Protein AF-R6D663-F1 (afdb_monomer_lite)

Sequence (592 aa):
MKFEALKRSIKLNENDACTIYLALCLMDSLYLDIKKESGKNLENNELGNAAKLPIMLARQCRLIRKIYANNIEAMYNYKDSIEKQMNEMADIEKELLQLSDSLEGFDLDKKTLAELNEELAEAQKQKQKHSEIVEQISDAKARLSGFETLDIATEKAELADLEKKCTEFETAYGDVLKQKSKLQNSLDELSEKKSGLENDILDSKCEISDTENAISALEEEMRRLNVSKEEFHSNYAELKEVLPELSKEVELLRPKAEQLVSEKQRLESEKNELKRQRDESFEKSAEIKIEIEDLTSRNEKYKIKIAELAKQRDELETVKNASQRECEQLNSTISSSSEQVRKLKEEIIPKQNTLIEQYKATLLTLNDKMNEQKNRIGAMEGHIAEKQKAIDESAEKISGYNETIGSLTKTLEANSTEISELQTTLSELENRSDLEQVEKRKEQLAAAISKLEEAQRLSNDMETQISEKQDMLSAAQKKYEEMLQTKRALENQMNSIKEILREIEYVDKDDYR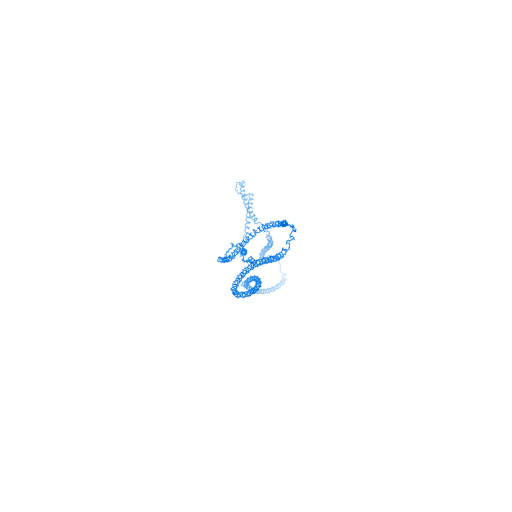FKLKRSGERLGSLIKAANDLKSSLAAMHKVVFGGDFDESCSMAANLEQVLLGIDDKIDDIQKNLYQCGKLCSEKFVLED

Foldseek 3Di:
DPLVQLVVLCVVCVPPDPDPVSVVSSVVSSQVVVCVVVVDGPVPDDDPPPVVVVVVVVVVVVVVVVVVVVVVVVVVVVVVVVVVVVVVVVVVVVVVVVVVVVVVVVVVVVVVVVVVVVVVVVVVVVVVVVVVVVVVVVVVVPPDDDDDYDDDDDDDDDPPPCVVPVVVVCVVVVVVVVVVVVVVVVVVVVVVVVVVVVVVVVVVVVVVVVVVVVVVVVVVVVVVVVVVVVVVVVVVVVCVVCVVVVVVVVVVVVVVVVVVVVVVVVVVVVVVVVVVVVVVVVVVVVVVVVVVVVVVVVVVVVVVVVVVVVVVVVVVVVVVVVVVVVVVVVVVVVVVVVVVVVCCVPPVVVVVVVVVVVVVVVVVVVVVVVVVVVVVVVVVVVVVVVVVVVVVVVVVVVVVVVVVVVVVVVVVVVVVVVVVVVVVVVPDDDDDDDDDDDDPPPPPPPVVPVVVVVVVVVVVVVVVVVVVVVVVVVVVVVVVVVVVVVVVVVVVVVVVVVVVVVVVVDDDPVVVVVVVVVVVVVLVVLVVVLVVVVVVVVVVCCVPPVDDDDPDDVVVVVVVVVSVVSVVVSVVVVVVVVVVVVVVVVPPDDDD

pLDDT: mean 72.62, std 18.83, range [29.62, 98.19]

Secondary structure (DSSP, 8-state):
---TTHHHHHHHTTTS---HHHHHHHHHHHHHHHHHHHSS-GGGS--S-TTTHHHHHHHHHHHHHHHHHHHHHHHHHHHHHHHHHHHHHHHHHHHHHHHHHHHHHHHHHHHHHHHHHHHHHHHHHHHHHHHHHHHHHHHGGGS--------------S-TTTHHHHHHHHHHHHHHHHHHHHHHHHHHHHHHHHHHHHHHHHHHHHHHHHHHHHHHHHHHHHHHHHHHHHHHHHHHHHHHHHHHHHHHHHHHHHHHHHHHHHHHHHHHHHHHHHHHHHHHHHHHHHHHHHHHHHHHHHHHHHHHHHHHHHHHHHHHHHHHHHHHHHHHHHHHHHHHHHHHHHHIIIIIHHHHHHHHHHHHHHHHHHHHHHHHHHHHHHHHHHHHHHHHHHHHHHHHHHHHHHHHHHHHHHHHHHHHHHHHHHHHTTSSS-------SSGGGSSSSSTTTTTHHHHHHHHHHHHHHHHHHHHHHHHHHHHHHHHHHHHHHHHHHHHHHHHHTTS-SS--HHHHHHHHHHHHHHHHHHHHHHHHHHHHHHHHHHHH--S---TT-HHHHHHHHHHHHHHHHHHHHHHHHHHHHHHHHTTS----

Structure (mmCIF, N/CA/C/O backbone):
data_AF-R6D663-F1
#
_entry.id   AF-R6D663-F1
#
loop_
_atom_site.group_PDB
_atom_site.id
_atom_site.type_symbol
_atom_site.label_atom_id
_atom_site.label_alt_id
_atom_site.label_comp_id
_atom_site.label_asym_id
_atom_site.label_entity_id
_atom_site.label_seq_id
_atom_site.pdbx_PDB_ins_code
_atom_site.Cartn_x
_atom_site.Cartn_y
_atom_site.Cartn_z
_atom_site.occupancy
_atom_site.B_iso_or_equiv
_atom_site.auth_seq_id
_atom_site.auth_comp_id
_atom_site.auth_asym_id
_atom_site.auth_atom_id
_atom_site.pdbx_PDB_model_num
ATOM 1 N N . MET A 1 1 ? -10.236 6.814 -2.255 1.00 64.88 1 MET A N 1
ATOM 2 C CA . MET A 1 1 ? -10.454 7.390 -0.913 1.00 64.88 1 MET A CA 1
ATOM 3 C C . MET A 1 1 ? -9.623 6.618 0.081 1.00 64.88 1 MET A C 1
ATOM 5 O O . MET A 1 1 ? -9.774 5.402 0.146 1.00 64.88 1 MET A O 1
ATOM 9 N N . LYS A 1 2 ? -8.741 7.293 0.825 1.00 72.38 2 LYS A N 1
ATOM 10 C CA . LYS A 1 2 ? -7.907 6.643 1.857 1.00 72.38 2 LYS A CA 1
ATOM 11 C C . LYS A 1 2 ? -8.551 6.599 3.253 1.00 72.38 2 LYS A C 1
ATOM 13 O O . LYS A 1 2 ? -8.142 5.778 4.070 1.00 72.38 2 LYS A O 1
ATOM 18 N N . PHE A 1 3 ? -9.591 7.405 3.493 1.00 79.94 3 PHE A N 1
ATOM 19 C CA . PHE A 1 3 ? -10.374 7.455 4.741 1.00 79.94 3 PHE A CA 1
ATOM 20 C C . PHE A 1 3 ? -9.541 7.768 6.003 1.00 79.94 3 PHE A C 1
ATOM 22 O O . PHE A 1 3 ? -9.697 7.141 7.049 1.00 79.94 3 PHE A O 1
ATOM 29 N N . GLU A 1 4 ? -8.611 8.721 5.895 1.00 81.94 4 GLU A N 1
ATOM 30 C CA . GLU A 1 4 ? -7.609 9.015 6.929 1.00 81.94 4 GLU A CA 1
ATOM 31 C C . GLU A 1 4 ? -8.098 9.948 8.048 1.00 81.94 4 GLU A C 1
ATOM 33 O O . GLU A 1 4 ? -7.422 10.060 9.072 1.00 81.94 4 GLU A O 1
ATOM 38 N N . ALA A 1 5 ? -9.226 10.640 7.890 1.00 76.25 5 ALA A N 1
ATOM 39 C CA . ALA A 1 5 ? -9.928 11.306 8.986 1.00 76.25 5 ALA A CA 1
ATOM 40 C C . ALA A 1 5 ? -10.850 10.311 9.708 1.00 76.25 5 ALA A C 1
ATOM 42 O O . ALA A 1 5 ? -10.770 10.200 10.930 1.00 76.25 5 ALA A O 1
ATOM 43 N N . LEU A 1 6 ? -11.630 9.514 8.967 1.00 81.06 6 LEU A N 1
ATOM 44 C CA . LEU A 1 6 ? -12.492 8.471 9.530 1.00 81.06 6 LEU A CA 1
ATOM 45 C C . LEU A 1 6 ? -11.696 7.453 10.360 1.00 81.06 6 LEU A C 1
ATOM 47 O O . LEU A 1 6 ? -12.057 7.214 11.506 1.00 81.06 6 LEU A O 1
ATOM 51 N N . LYS A 1 7 ? -10.584 6.906 9.844 1.00 81.25 7 LYS A N 1
ATOM 52 C CA . LYS A 1 7 ? -9.712 5.979 10.599 1.00 81.25 7 LYS A CA 1
ATOM 53 C C . LYS A 1 7 ? -9.236 6.561 11.932 1.00 81.25 7 LYS A C 1
ATOM 55 O O . LYS A 1 7 ? -9.220 5.856 12.935 1.00 81.25 7 LYS A O 1
ATOM 60 N N . ARG A 1 8 ? -8.850 7.844 11.950 1.00 81.31 8 ARG A N 1
ATOM 61 C CA . ARG A 1 8 ? -8.431 8.538 13.179 1.00 81.31 8 ARG A CA 1
ATOM 62 C C . ARG A 1 8 ? -9.596 8.733 14.142 1.00 81.31 8 ARG A C 1
ATOM 64 O O . ARG A 1 8 ? -9.413 8.529 15.332 1.00 81.31 8 ARG A O 1
ATOM 71 N N . SER A 1 9 ? -10.773 9.078 13.629 1.00 76.81 9 SER A N 1
ATOM 72 C CA . SER A 1 9 ? -11.984 9.272 14.429 1.00 76.81 9 SER A CA 1
ATOM 73 C C . SER A 1 9 ? -12.508 7.958 15.024 1.00 76.81 9 SER A C 1
ATOM 75 O O . SER A 1 9 ? -12.864 7.928 16.194 1.00 76.81 9 SER A O 1
ATOM 77 N N . ILE A 1 10 ? -12.451 6.841 14.289 1.00 79.31 10 ILE A N 1
ATOM 78 C CA . ILE A 1 10 ? -12.718 5.502 14.847 1.00 79.31 10 ILE A CA 1
ATOM 79 C C . ILE A 1 10 ? -11.732 5.213 15.984 1.00 79.31 10 ILE A C 1
ATOM 81 O O . ILE A 1 10 ? -12.154 4.941 17.102 1.00 79.31 10 ILE A O 1
ATOM 85 N N . LYS A 1 11 ? -10.427 5.353 15.723 1.00 80.94 11 LYS A N 1
ATOM 86 C CA . LYS A 1 11 ? -9.379 4.996 16.686 1.00 80.94 11 LYS A CA 1
ATOM 87 C C . LYS A 1 11 ? -9.328 5.880 17.938 1.00 80.94 11 LYS A C 1
ATOM 89 O O . LYS A 1 11 ? -8.892 5.426 18.990 1.00 80.94 11 LYS A O 1
ATOM 94 N N . LEU A 1 12 ? -9.758 7.137 17.842 1.00 78.25 12 LEU A N 1
ATOM 95 C CA . LEU A 1 12 ? -9.858 8.039 18.995 1.00 78.25 12 LEU A CA 1
ATOM 96 C C . LEU A 1 12 ? -10.985 7.647 19.956 1.00 78.25 12 LEU A C 1
ATOM 98 O O . LEU A 1 12 ? -10.830 7.849 21.153 1.00 78.25 12 LEU A O 1
ATOM 102 N N . ASN A 1 13 ? -12.070 7.067 19.436 1.00 74.12 13 ASN A N 1
ATOM 103 C CA . ASN A 1 13 ? -13.275 6.727 20.195 1.00 74.12 13 ASN A CA 1
ATOM 104 C C . ASN A 1 13 ? -13.470 5.195 20.312 1.00 74.12 13 ASN A C 1
ATOM 106 O O . ASN A 1 13 ? -14.586 4.711 20.486 1.00 74.12 13 ASN A O 1
ATOM 110 N N . GLU A 1 14 ? -12.391 4.408 20.180 1.00 74.38 14 GLU A N 1
ATOM 111 C CA . GLU A 1 14 ? -12.414 2.929 20.142 1.00 74.38 14 GLU A CA 1
ATOM 112 C C . GLU A 1 14 ? -12.945 2.288 21.443 1.00 74.38 14 GLU A C 1
ATOM 114 O O . GLU A 1 14 ? -13.375 1.136 21.425 1.00 74.38 14 GLU A O 1
ATOM 119 N N . ASN A 1 15 ? -12.938 3.034 22.556 1.00 72.56 15 ASN A N 1
ATOM 120 C CA . ASN A 1 15 ? -13.409 2.592 23.875 1.00 72.56 15 ASN A CA 1
ATOM 121 C C . ASN A 1 15 ? -14.758 3.212 24.294 1.00 72.56 15 ASN A C 1
ATOM 123 O O . ASN A 1 15 ? -15.269 2.874 25.362 1.00 72.56 15 ASN A O 1
ATOM 127 N N . ASP A 1 16 ? -15.326 4.123 23.498 1.00 66.62 16 ASP A N 1
ATOM 128 C CA . ASP A 1 16 ? -16.536 4.857 23.872 1.00 66.62 16 ASP A CA 1
ATOM 129 C C . ASP A 1 16 ? -17.815 4.080 23.541 1.00 66.62 16 ASP A C 1
ATOM 131 O O . ASP A 1 16 ? -17.913 3.353 22.548 1.00 66.62 16 ASP A O 1
ATOM 135 N N . ALA A 1 17 ? -18.849 4.268 24.366 1.00 64.06 17 ALA A N 1
ATOM 136 C CA . ALA A 1 17 ? -20.161 3.687 24.109 1.00 64.06 17 ALA A CA 1
ATOM 137 C C . ALA A 1 17 ? -20.729 4.192 22.767 1.00 64.06 17 ALA A C 1
ATOM 139 O O . ALA A 1 17 ? -20.639 5.378 22.439 1.00 64.06 17 ALA A O 1
ATOM 140 N N . CYS A 1 18 ? -21.354 3.296 21.994 1.00 64.62 18 CYS A N 1
ATOM 141 C CA . CYS A 1 18 ? -21.835 3.592 20.641 1.00 64.62 18 CYS A CA 1
ATOM 142 C C . CYS A 1 18 ? -23.084 4.498 20.653 1.00 64.62 18 CYS A C 1
ATOM 144 O O . CYS A 1 18 ? -24.224 4.050 20.518 1.00 64.62 18 CYS A O 1
ATOM 146 N N . THR A 1 19 ? -22.857 5.794 20.855 1.00 73.56 19 THR A N 1
ATOM 147 C CA . THR A 1 19 ? -23.884 6.837 20.926 1.00 73.56 19 THR A CA 1
ATOM 148 C C . THR A 1 19 ? -24.225 7.413 19.549 1.00 73.56 19 THR A C 1
ATOM 150 O O . THR A 1 19 ? -23.446 7.340 18.597 1.00 73.56 19 THR A O 1
ATOM 153 N N . ILE A 1 20 ? -25.389 8.067 19.455 1.00 65.50 20 ILE A N 1
ATOM 154 C CA . ILE A 1 20 ? -25.794 8.827 18.259 1.00 65.50 20 ILE A CA 1
ATOM 155 C C . ILE A 1 20 ? -24.788 9.955 17.964 1.00 65.50 20 ILE A C 1
ATOM 157 O O . ILE A 1 20 ? -24.478 10.206 16.803 1.00 65.50 20 ILE A O 1
ATOM 161 N N . TYR A 1 21 ? -24.227 10.584 19.004 1.00 65.75 21 TYR A N 1
ATOM 162 C CA . TYR A 1 21 ? -23.180 11.600 18.871 1.00 65.75 21 TYR A CA 1
ATOM 163 C C . TYR A 1 21 ? -21.921 11.038 18.195 1.00 65.75 21 TYR A C 1
ATOM 165 O O . TYR A 1 21 ? -21.480 11.577 17.182 1.00 65.75 21 TYR A O 1
ATOM 173 N N . LEU A 1 22 ? -21.406 9.897 18.671 1.00 74.38 22 LEU A N 1
ATOM 174 C CA . LEU A 1 22 ? -20.262 9.226 18.047 1.00 74.38 22 LEU A CA 1
ATOM 175 C C . LEU A 1 22 ? -20.547 8.862 16.579 1.00 74.38 22 LEU A C 1
ATOM 177 O O . LEU A 1 22 ? -19.717 9.113 15.706 1.00 74.38 22 LEU A O 1
ATOM 181 N N . ALA A 1 23 ? -21.740 8.342 16.275 1.00 72.50 23 ALA A N 1
ATOM 182 C CA . ALA A 1 23 ? -22.131 8.036 14.899 1.00 72.50 23 ALA A CA 1
ATOM 183 C C . ALA A 1 23 ? -22.101 9.276 13.977 1.00 72.50 23 ALA A C 1
ATOM 185 O O . ALA A 1 23 ? -21.667 9.167 12.830 1.00 72.50 23 ALA A O 1
ATOM 186 N N . LEU A 1 24 ? -22.496 10.456 14.473 1.00 71.31 24 LEU A N 1
ATOM 187 C CA . LEU A 1 24 ? -22.406 11.719 13.731 1.00 71.31 24 LEU A CA 1
ATOM 188 C C . LEU A 1 24 ? -20.947 12.159 13.525 1.00 71.31 24 LEU A C 1
ATOM 190 O O . LEU A 1 24 ? -20.553 12.427 12.391 1.00 71.31 24 LEU A O 1
ATOM 194 N N . CYS A 1 25 ? -20.110 12.133 14.569 1.00 73.25 25 CYS A N 1
ATOM 195 C CA . CYS A 1 25 ? -18.687 12.485 14.461 1.00 73.25 25 CYS A CA 1
ATOM 196 C C . CYS A 1 25 ? -17.925 11.594 13.460 1.00 73.25 25 CYS A C 1
ATOM 198 O O . CYS A 1 25 ? -17.035 12.067 12.743 1.00 73.25 25 CYS A O 1
ATOM 200 N N . LEU A 1 26 ? -18.284 10.309 13.369 1.00 80.56 26 LEU A N 1
ATOM 201 C CA . LEU A 1 26 ? -17.745 9.389 12.364 1.00 80.56 26 LEU A CA 1
ATOM 202 C C . LEU A 1 26 ? -18.234 9.733 10.946 1.00 80.56 26 LEU A C 1
ATOM 204 O O . LEU A 1 26 ? -17.431 9.725 10.011 1.00 80.56 26 LEU A O 1
ATOM 208 N N . MET A 1 27 ? -19.509 10.095 10.774 1.00 77.38 27 MET A N 1
ATOM 209 C CA . MET A 1 27 ? -20.056 10.527 9.480 1.00 77.38 27 MET A CA 1
ATOM 210 C C . MET A 1 27 ? -19.408 11.827 8.977 1.00 77.38 27 MET A C 1
ATOM 212 O O . MET A 1 27 ? -18.998 11.879 7.818 1.00 77.38 27 MET A O 1
ATOM 216 N N . ASP A 1 28 ? -19.203 12.828 9.835 1.00 75.25 28 ASP A N 1
ATOM 217 C CA . ASP A 1 28 ? -18.493 14.061 9.460 1.00 75.25 28 ASP A CA 1
ATOM 218 C C . ASP A 1 28 ? -17.026 13.797 9.094 1.00 75.25 28 ASP A C 1
ATOM 220 O O . ASP A 1 28 ? -16.494 14.369 8.138 1.00 75.25 28 ASP A O 1
ATOM 224 N N . SER A 1 29 ? -16.374 12.867 9.798 1.00 80.69 29 SER A N 1
ATOM 225 C CA . SER A 1 29 ? -15.004 12.438 9.486 1.00 80.69 29 SER A CA 1
ATOM 226 C C . SER A 1 29 ? -14.919 11.761 8.110 1.00 80.69 29 SER A C 1
ATOM 228 O O . SER A 1 29 ? -14.011 12.050 7.329 1.00 80.69 29 SER A O 1
ATOM 230 N N . LEU A 1 30 ? -15.902 10.917 7.776 1.00 79.19 30 LEU A N 1
ATOM 231 C CA . LEU A 1 30 ? -16.068 10.310 6.452 1.00 79.19 30 LEU A CA 1
ATOM 232 C C . LEU A 1 30 ? -16.329 11.369 5.365 1.00 79.19 30 LEU A C 1
ATOM 234 O O . LEU A 1 30 ? -15.715 11.319 4.297 1.00 79.19 30 LEU A O 1
ATOM 238 N N . TYR A 1 31 ? -17.191 12.353 5.630 1.00 76.44 31 TYR A N 1
ATOM 239 C CA . TYR A 1 31 ? -17.466 13.454 4.704 1.00 76.44 31 TYR A CA 1
ATOM 240 C C . TYR A 1 31 ? -16.228 14.329 4.455 1.00 76.44 31 TYR A C 1
ATOM 242 O O . TYR A 1 31 ? -15.994 14.743 3.316 1.00 76.44 31 TYR A O 1
ATOM 250 N N . LEU A 1 32 ? -15.383 14.543 5.471 1.00 78.31 32 LEU A N 1
ATOM 251 C CA . LEU A 1 32 ? -14.094 15.224 5.324 1.00 78.31 32 LEU A CA 1
ATOM 252 C C . LEU A 1 32 ? -13.154 14.492 4.355 1.00 78.31 32 LEU A C 1
ATOM 254 O O . LEU A 1 32 ? -12.511 15.137 3.526 1.00 78.31 32 LEU A O 1
ATOM 258 N N . ASP A 1 33 ? -13.068 13.162 4.441 1.00 77.94 33 ASP A N 1
ATOM 259 C CA . ASP A 1 33 ? -12.241 12.353 3.537 1.00 77.94 33 ASP A CA 1
ATOM 260 C C . ASP A 1 33 ? -12.794 12.325 2.106 1.00 77.94 33 ASP A C 1
ATOM 262 O O . ASP A 1 33 ? -12.029 12.461 1.149 1.00 77.94 33 ASP A O 1
ATOM 266 N N . ILE A 1 34 ? -14.117 12.213 1.942 1.00 73.56 34 ILE A N 1
ATOM 267 C CA . ILE A 1 34 ? -14.769 12.284 0.625 1.00 73.56 34 ILE A CA 1
ATOM 268 C C . ILE A 1 34 ? -14.497 13.646 -0.028 1.00 73.56 34 ILE A C 1
ATOM 270 O O . ILE A 1 34 ? -14.114 13.703 -1.199 1.00 73.56 34 ILE A O 1
ATOM 274 N N . LYS A 1 35 ? -14.625 14.744 0.727 1.00 74.06 35 LYS A N 1
ATOM 275 C CA . LYS A 1 35 ? -14.355 16.106 0.243 1.00 74.06 35 LYS A CA 1
ATOM 276 C C . LYS A 1 35 ? -12.885 16.317 -0.127 1.00 74.06 35 LYS A C 1
ATOM 278 O O . LYS A 1 35 ? -12.603 16.917 -1.161 1.00 74.06 35 LYS A O 1
ATOM 283 N N . LYS A 1 36 ? -11.949 15.792 0.674 1.00 75.44 36 LYS A N 1
ATOM 284 C CA . LYS A 1 36 ? -10.504 15.862 0.392 1.00 75.44 36 LYS A CA 1
ATOM 285 C C . LYS A 1 36 ? -10.107 15.115 -0.878 1.00 75.44 36 LYS A C 1
ATOM 287 O O . LYS A 1 36 ? -9.248 15.605 -1.600 1.00 75.44 36 LYS A O 1
ATOM 292 N N . GLU A 1 37 ? -10.707 13.957 -1.153 1.00 71.62 37 GLU A N 1
ATOM 293 C CA . GLU A 1 37 ? -10.309 13.145 -2.311 1.00 71.62 37 GLU A CA 1
ATOM 294 C C . GLU A 1 37 ? -11.073 13.480 -3.603 1.00 71.62 37 GLU A C 1
ATOM 296 O O . GLU A 1 37 ? -10.570 13.203 -4.687 1.00 71.62 37 GLU A O 1
ATOM 301 N N . SER A 1 38 ? -12.257 14.098 -3.510 1.00 68.88 38 SER A N 1
ATOM 302 C CA . SER A 1 38 ? -13.054 14.517 -4.681 1.00 68.88 38 SER A CA 1
ATOM 303 C C . SER A 1 38 ? -12.916 15.993 -5.068 1.00 68.88 38 SER A C 1
ATOM 305 O O . SER A 1 38 ? -13.332 16.378 -6.159 1.00 68.88 38 SER A O 1
ATOM 307 N N . GLY A 1 39 ? -12.406 16.845 -4.172 1.00 69.00 39 GLY A N 1
ATOM 308 C CA . GLY A 1 39 ? -12.358 18.299 -4.370 1.00 69.00 39 GLY A CA 1
ATOM 309 C C . GLY A 1 39 ? -13.726 19.000 -4.342 1.00 69.00 39 GLY A C 1
ATOM 310 O O . GLY A 1 39 ? -13.793 20.211 -4.543 1.00 69.00 39 GLY A O 1
ATOM 311 N N . LYS A 1 40 ? -14.821 18.271 -4.082 1.00 67.38 40 LYS A N 1
ATOM 312 C CA . LYS A 1 40 ? -16.203 18.778 -4.064 1.00 67.38 40 LYS A CA 1
ATOM 313 C C . LYS A 1 40 ? -16.893 18.434 -2.736 1.00 67.38 40 LYS A C 1
ATOM 315 O O . LYS A 1 40 ? -16.518 17.481 -2.058 1.00 67.38 40 LYS A O 1
ATOM 320 N N . ASN A 1 41 ? -17.934 19.184 -2.364 1.00 63.25 41 ASN A N 1
ATOM 321 C CA . ASN A 1 41 ? -18.857 18.747 -1.305 1.00 63.25 41 ASN A CA 1
ATOM 322 C C . ASN A 1 41 ? -19.569 17.443 -1.725 1.00 63.25 41 ASN A C 1
ATOM 324 O O . ASN A 1 41 ? -19.684 17.154 -2.918 1.00 63.25 41 ASN A O 1
ATOM 328 N N . LEU A 1 42 ? -20.067 16.675 -0.751 1.00 59.69 42 LEU A N 1
ATOM 329 C CA . LEU A 1 42 ? -20.719 15.378 -0.980 1.00 59.69 42 LEU A CA 1
ATOM 330 C C . LEU A 1 42 ? -21.872 15.466 -1.996 1.00 59.69 42 LEU A C 1
ATOM 332 O O . LEU A 1 42 ? -21.939 14.653 -2.911 1.00 59.69 42 LEU A O 1
ATOM 336 N N . GLU A 1 43 ? -22.713 16.495 -1.871 1.00 57.97 43 GLU A N 1
ATOM 337 C CA . GLU A 1 43 ? -23.855 16.795 -2.753 1.00 57.97 43 GLU A CA 1
ATOM 338 C C . GLU A 1 43 ? -23.479 16.949 -4.237 1.00 57.97 43 GLU A C 1
ATOM 340 O O . GLU A 1 43 ? -24.293 16.679 -5.113 1.00 57.97 43 GLU A O 1
ATOM 345 N N . ASN A 1 44 ? -22.238 17.361 -4.523 1.00 57.28 44 ASN A N 1
ATOM 346 C CA . ASN A 1 44 ? -21.762 17.710 -5.864 1.00 57.28 44 ASN A CA 1
ATOM 347 C C . ASN A 1 44 ? -20.888 16.608 -6.499 1.00 57.28 44 ASN A C 1
ATOM 349 O O . ASN A 1 44 ? -20.199 16.853 -7.494 1.00 57.28 44 ASN A O 1
ATOM 353 N N . ASN A 1 45 ? -20.875 15.406 -5.915 1.00 58.44 45 ASN A N 1
ATOM 354 C CA . ASN A 1 45 ? -20.173 14.242 -6.453 1.00 58.44 45 ASN A CA 1
ATOM 355 C C . ASN A 1 45 ? -21.082 13.403 -7.361 1.00 58.44 45 ASN A C 1
ATOM 357 O O . ASN A 1 45 ? -22.206 13.063 -6.998 1.00 58.44 45 ASN A O 1
ATOM 361 N N . GLU A 1 46 ? -20.570 13.013 -8.529 1.00 54.22 46 GLU A N 1
ATOM 362 C CA . GLU A 1 46 ? -21.294 12.141 -9.455 1.00 54.22 46 GLU A CA 1
ATOM 363 C C . GLU A 1 46 ? -21.409 10.722 -8.879 1.00 54.22 46 GLU A C 1
ATOM 365 O O . GLU A 1 46 ? -20.424 10.084 -8.498 1.00 54.22 46 GLU A O 1
ATOM 370 N N . LEU A 1 47 ? -22.646 10.232 -8.781 1.00 52.91 47 LEU A N 1
ATOM 371 C CA . LEU A 1 47 ? -22.977 9.025 -8.030 1.00 52.91 47 LEU A CA 1
ATOM 372 C C . LEU A 1 47 ? -22.646 7.756 -8.827 1.00 52.91 47 LEU A C 1
ATOM 374 O O . LEU A 1 47 ? -23.476 7.205 -9.553 1.00 52.91 47 LEU A O 1
ATOM 378 N N . GLY A 1 48 ? -21.410 7.281 -8.656 1.00 50.69 48 GLY A N 1
ATOM 379 C CA . GLY A 1 48 ? -20.891 6.066 -9.281 1.00 50.69 48 GLY A CA 1
ATOM 380 C C . GLY A 1 48 ? -21.811 4.850 -9.101 1.00 50.69 48 GLY A C 1
ATOM 381 O O . GLY A 1 48 ? -22.008 4.355 -7.994 1.00 50.69 48 GLY A O 1
ATOM 382 N N . ASN A 1 49 ? -22.330 4.345 -10.225 1.00 50.94 49 ASN A N 1
ATOM 383 C CA . ASN A 1 49 ? -23.276 3.229 -10.321 1.00 50.94 49 ASN A CA 1
ATOM 384 C C . ASN A 1 49 ? -24.568 3.425 -9.493 1.00 50.94 49 ASN A C 1
ATOM 386 O O . ASN A 1 49 ? -24.780 2.819 -8.435 1.00 50.94 49 ASN A O 1
ATOM 390 N N . ALA A 1 50 ? -25.480 4.219 -10.062 1.00 50.75 50 ALA A N 1
ATOM 391 C CA . ALA A 1 50 ? -26.801 4.544 -9.523 1.00 50.75 50 ALA A CA 1
ATOM 392 C C . ALA A 1 50 ? -27.706 3.337 -9.183 1.00 50.75 50 ALA A C 1
ATOM 394 O O . ALA A 1 50 ? -28.695 3.518 -8.482 1.00 50.75 50 ALA A O 1
ATOM 395 N N . ALA A 1 51 ? -27.387 2.108 -9.613 1.00 52.97 51 ALA A N 1
ATOM 396 C CA . ALA A 1 51 ? -28.124 0.909 -9.199 1.00 52.97 51 ALA A CA 1
ATOM 397 C C . ALA A 1 51 ? -27.684 0.376 -7.819 1.00 52.97 51 ALA A C 1
ATOM 399 O O . ALA A 1 51 ? -28.496 -0.191 -7.088 1.00 52.97 51 ALA A O 1
ATOM 400 N N . LYS A 1 52 ? -26.412 0.560 -7.427 1.00 53.59 52 LYS A N 1
ATOM 401 C CA . LYS A 1 52 ? -25.895 0.086 -6.126 1.00 53.59 52 LYS A CA 1
ATOM 402 C C . LYS A 1 52 ? -26.091 1.089 -4.995 1.00 53.59 52 LYS A C 1
ATOM 404 O O . LYS A 1 52 ? -26.360 0.662 -3.871 1.00 53.59 52 LYS A O 1
ATOM 409 N N . LEU A 1 53 ? -25.995 2.394 -5.264 1.00 55.28 53 LEU A N 1
ATOM 410 C CA . LEU A 1 53 ? -26.123 3.413 -4.217 1.00 55.28 53 LEU A CA 1
ATOM 411 C C . LEU A 1 53 ? -27.472 3.346 -3.467 1.00 55.28 53 LEU A C 1
ATOM 413 O O . LEU A 1 53 ? -27.425 3.306 -2.238 1.00 55.28 53 LEU A O 1
ATOM 417 N N . PRO A 1 54 ? -28.655 3.235 -4.112 1.00 54.00 54 PRO A N 1
ATOM 418 C CA . PRO A 1 54 ? -29.929 3.132 -3.397 1.00 54.00 54 PRO A CA 1
ATOM 419 C C . PRO A 1 54 ? -30.017 1.879 -2.523 1.00 54.00 54 PRO A C 1
ATOM 421 O O . PRO A 1 54 ? -30.634 1.913 -1.465 1.00 54.00 54 PRO A O 1
ATOM 424 N N . ILE A 1 55 ? -29.361 0.781 -2.915 1.00 55.09 55 ILE A N 1
ATOM 425 C CA . ILE A 1 55 ? -29.311 -0.466 -2.136 1.00 55.09 55 ILE A CA 1
ATOM 426 C C . ILE A 1 55 ? -28.386 -0.310 -0.919 1.00 55.09 55 ILE A C 1
ATOM 428 O O . ILE A 1 55 ? -28.712 -0.788 0.170 1.00 55.09 55 ILE A O 1
ATOM 432 N N . MET A 1 56 ? -27.252 0.381 -1.071 1.00 55.44 56 MET A N 1
ATOM 433 C CA . MET A 1 56 ? -26.337 0.681 0.036 1.00 55.44 56 MET A CA 1
ATOM 434 C C . MET A 1 56 ? -26.932 1.705 1.009 1.00 55.44 56 MET A C 1
ATOM 436 O O . MET A 1 56 ? -26.878 1.476 2.215 1.00 55.44 56 MET A O 1
ATOM 440 N N . LEU A 1 57 ? -27.579 2.761 0.508 1.00 59.66 57 LEU A N 1
ATOM 441 C CA . LEU A 1 57 ? -28.347 3.707 1.317 1.00 59.66 57 LEU A CA 1
ATOM 442 C C . LEU A 1 57 ? -29.522 3.009 2.007 1.00 59.66 57 LEU A C 1
ATOM 444 O O . LEU A 1 57 ? -29.672 3.151 3.211 1.00 59.66 57 LEU A O 1
ATOM 448 N N . ALA A 1 58 ? -30.294 2.161 1.321 1.00 56.19 58 ALA A N 1
ATOM 449 C CA . ALA A 1 58 ? -31.361 1.389 1.959 1.00 56.19 58 ALA A CA 1
ATOM 450 C C . ALA A 1 58 ? -30.835 0.417 3.030 1.00 56.19 58 ALA A C 1
ATOM 452 O O . ALA A 1 58 ? -31.512 0.209 4.036 1.00 56.19 58 ALA A O 1
ATOM 453 N N . ARG A 1 59 ? -29.634 -0.161 2.867 1.00 60.59 59 ARG A N 1
ATOM 454 C CA . ARG A 1 59 ? -28.968 -0.932 3.932 1.00 60.59 59 ARG A CA 1
ATOM 455 C C . ARG A 1 59 ? -28.560 -0.039 5.105 1.00 60.59 59 ARG A C 1
ATOM 457 O O . ARG A 1 59 ? -28.893 -0.393 6.231 1.00 60.59 59 ARG A O 1
ATOM 464 N N . GLN A 1 60 ? -27.928 1.109 4.857 1.00 62.75 60 GLN A N 1
ATOM 465 C CA . GLN A 1 60 ? -27.574 2.076 5.903 1.00 62.75 60 GLN A CA 1
ATOM 466 C C . GLN A 1 60 ? -28.818 2.572 6.651 1.00 62.75 60 GLN A C 1
ATOM 468 O O . GLN A 1 60 ? -28.889 2.439 7.864 1.00 62.75 60 GLN A O 1
ATOM 473 N N . CYS A 1 61 ? -29.860 3.023 5.953 1.00 54.75 61 CYS A N 1
ATOM 474 C CA . CYS A 1 61 ? -31.119 3.455 6.557 1.00 54.75 61 CYS A CA 1
ATOM 475 C C . CYS A 1 61 ? -31.822 2.336 7.342 1.00 54.75 61 CYS A C 1
ATOM 477 O O . CYS A 1 61 ? -32.417 2.625 8.374 1.00 54.75 61 CYS A O 1
ATOM 479 N N . ARG A 1 62 ? -31.749 1.063 6.915 1.00 65.94 62 ARG A N 1
ATOM 480 C CA . ARG A 1 62 ? -32.247 -0.075 7.718 1.00 65.94 62 ARG A CA 1
ATOM 481 C C . ARG A 1 62 ? -31.403 -0.314 8.968 1.00 65.94 62 ARG A C 1
ATOM 483 O O . ARG A 1 62 ? -31.965 -0.635 10.006 1.00 65.94 62 ARG A O 1
ATOM 490 N N . LEU A 1 63 ? -30.083 -0.170 8.874 1.00 66.38 63 LEU A N 1
ATOM 491 C CA . LEU A 1 63 ? -29.154 -0.405 9.980 1.00 66.38 63 LEU A CA 1
ATOM 492 C C . LEU A 1 63 ? -29.246 0.724 11.020 1.00 66.38 63 LEU A C 1
ATOM 494 O O . LEU A 1 63 ? -29.421 0.440 12.199 1.00 66.38 63 LEU A O 1
ATOM 498 N N . ILE A 1 64 ? -29.296 1.981 10.571 1.00 63.88 64 ILE A N 1
ATOM 499 C CA . ILE A 1 64 ? -29.622 3.166 11.378 1.00 63.88 64 ILE A CA 1
ATOM 500 C C . ILE A 1 64 ? -31.014 3.022 12.000 1.00 63.88 64 ILE A C 1
ATOM 502 O O . ILE A 1 64 ? -31.143 3.180 13.206 1.00 63.88 64 ILE A O 1
ATOM 506 N N . ARG A 1 65 ? -32.055 2.655 11.233 1.00 64.69 65 ARG A N 1
ATOM 507 C CA . ARG A 1 65 ? -33.409 2.442 11.780 1.00 64.69 65 ARG A CA 1
ATOM 508 C C . ARG A 1 65 ? -33.454 1.290 12.790 1.00 64.69 65 ARG A C 1
ATOM 510 O O . ARG A 1 65 ? -34.231 1.377 13.729 1.00 64.69 65 ARG A O 1
ATOM 517 N N . LYS A 1 66 ? -32.623 0.249 12.644 1.00 67.56 66 LYS A N 1
ATOM 518 C CA . LYS A 1 66 ? -32.498 -0.829 13.637 1.00 67.56 66 LYS A CA 1
ATOM 519 C C . LYS A 1 66 ? -31.793 -0.349 14.908 1.00 67.56 66 LYS A C 1
ATOM 521 O O . LYS A 1 66 ? -32.312 -0.591 15.985 1.00 67.56 66 LYS A O 1
ATOM 526 N N . ILE A 1 67 ? -30.672 0.369 14.798 1.00 68.62 67 ILE A N 1
ATOM 527 C CA . ILE A 1 67 ? -30.004 0.991 15.957 1.00 68.62 67 ILE A CA 1
ATOM 528 C C . ILE A 1 67 ? -30.971 1.944 16.670 1.00 68.62 67 ILE A C 1
ATOM 530 O O . ILE A 1 67 ? -31.107 1.884 17.884 1.00 68.62 67 ILE A O 1
ATOM 534 N N . TYR A 1 68 ? -31.694 2.773 15.918 1.00 63.12 68 TYR A N 1
ATOM 535 C CA . TYR A 1 68 ? -32.656 3.726 16.464 1.00 63.12 68 TYR A CA 1
ATOM 536 C C . TYR A 1 68 ? -33.863 3.034 17.112 1.00 63.12 68 TYR A C 1
ATOM 538 O O . TYR A 1 68 ? -34.300 3.491 18.154 1.00 63.12 68 TYR A O 1
ATOM 546 N N . ALA A 1 69 ? -34.361 1.917 16.565 1.00 66.44 69 ALA A N 1
ATOM 547 C CA . ALA A 1 69 ? -35.428 1.119 17.179 1.00 66.44 69 ALA A CA 1
ATOM 548 C C . ALA A 1 69 ? -34.968 0.414 18.469 1.00 66.44 69 ALA A C 1
ATOM 550 O O . ALA A 1 69 ? -35.614 0.551 19.502 1.00 66.44 69 ALA A O 1
ATOM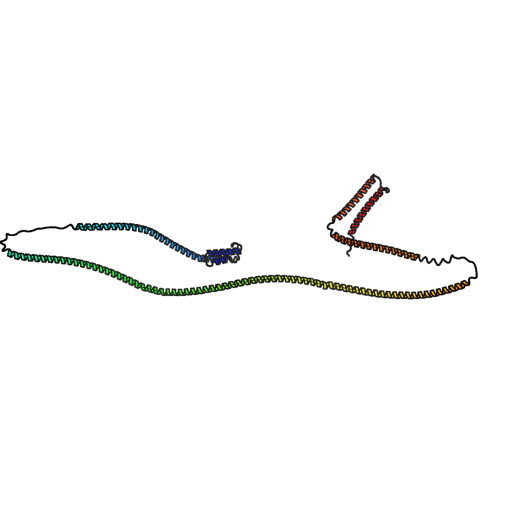 551 N N . ASN A 1 70 ? -33.816 -0.266 18.436 1.00 66.94 70 ASN A N 1
ATOM 552 C CA . ASN A 1 70 ? -33.213 -0.897 19.613 1.00 66.94 70 ASN A CA 1
ATOM 553 C C . ASN A 1 70 ? -32.932 0.131 20.729 1.00 66.94 70 ASN A C 1
ATOM 555 O O . ASN A 1 70 ? -33.182 -0.131 21.903 1.00 66.94 70 ASN A O 1
ATOM 559 N N . ASN A 1 71 ? -32.439 1.317 20.363 1.00 65.31 71 ASN A N 1
ATOM 560 C CA . ASN A 1 71 ? -32.186 2.396 21.314 1.00 65.31 71 ASN A CA 1
ATOM 561 C C . ASN A 1 71 ? -33.470 3.143 21.714 1.00 65.31 71 ASN A C 1
ATOM 563 O O . ASN A 1 71 ? -33.461 3.801 22.745 1.00 65.31 71 ASN A O 1
ATOM 567 N N . ILE A 1 72 ? -34.566 3.043 20.952 1.00 71.94 72 ILE A N 1
ATOM 568 C CA . ILE A 1 72 ? -35.879 3.598 21.315 1.00 71.94 72 ILE A CA 1
ATOM 569 C C . ILE A 1 72 ? -36.441 2.868 22.534 1.00 71.94 72 ILE A C 1
ATOM 571 O O . ILE A 1 72 ? -36.854 3.529 23.478 1.00 71.94 72 ILE A O 1
ATOM 575 N N . GLU A 1 73 ? -36.389 1.534 22.564 1.00 68.31 73 GLU A N 1
ATOM 576 C CA . GLU A 1 73 ? -36.840 0.756 23.728 1.00 68.31 73 GLU A CA 1
ATOM 577 C C . GLU A 1 73 ? -35.976 1.065 24.958 1.00 68.31 73 GLU A C 1
ATOM 579 O O . GLU A 1 73 ? -36.506 1.306 26.039 1.00 68.31 73 GLU A O 1
ATOM 584 N N . ALA A 1 74 ? -34.653 1.174 24.788 1.00 66.62 74 ALA A N 1
ATOM 585 C CA . ALA A 1 74 ? -33.762 1.618 25.859 1.00 66.62 74 ALA A CA 1
ATOM 586 C C . ALA A 1 74 ? -34.084 3.049 26.338 1.00 66.62 74 ALA A C 1
ATOM 588 O O . ALA A 1 74 ? -34.142 3.284 27.540 1.00 66.62 74 ALA A O 1
ATOM 589 N N . MET A 1 75 ? -34.337 3.995 25.427 1.00 68.19 75 MET A N 1
ATOM 590 C CA . MET A 1 75 ? -34.690 5.381 25.763 1.00 68.19 75 MET A CA 1
ATOM 591 C C . MET A 1 75 ? -36.050 5.496 26.459 1.00 68.19 75 MET A C 1
ATOM 593 O O . MET A 1 75 ? -36.164 6.295 27.383 1.00 68.19 75 MET A O 1
ATOM 597 N N . TYR A 1 76 ? -37.056 4.702 26.075 1.00 74.88 76 TYR A N 1
ATOM 598 C CA . TYR A 1 76 ? -38.322 4.633 26.812 1.00 74.88 76 TYR A CA 1
ATOM 599 C C . TYR A 1 76 ? -38.119 4.016 28.199 1.00 74.88 76 TYR A C 1
ATOM 601 O O . TYR A 1 76 ? -38.522 4.626 29.179 1.00 74.88 76 TYR A O 1
ATOM 609 N N . ASN A 1 77 ? -37.381 2.909 28.323 1.00 74.94 77 ASN A N 1
ATOM 610 C CA . ASN A 1 77 ? -37.064 2.323 29.632 1.00 74.94 77 ASN A CA 1
ATOM 611 C C . ASN A 1 77 ? -36.285 3.296 30.544 1.00 74.94 77 ASN A C 1
ATOM 613 O O . ASN A 1 77 ? -36.552 3.360 31.743 1.00 74.94 77 ASN A O 1
ATOM 617 N N . TYR A 1 78 ? -35.350 4.085 29.999 1.00 74.31 78 TYR A N 1
ATOM 618 C CA . TYR A 1 78 ? -34.661 5.136 30.756 1.00 74.31 78 TYR A CA 1
ATOM 619 C C . TYR A 1 78 ? -35.588 6.301 31.110 1.00 74.31 78 TYR A C 1
ATOM 621 O O . TYR A 1 78 ? -35.545 6.765 32.245 1.00 74.31 78 TYR A O 1
ATOM 629 N N . LYS A 1 79 ? -36.445 6.753 30.187 1.00 73.38 79 LYS A N 1
ATOM 630 C CA . LYS A 1 79 ? -37.455 7.786 30.453 1.00 73.38 79 LYS A CA 1
ATOM 631 C C . LYS A 1 79 ? -38.391 7.350 31.579 1.00 73.38 79 LYS A C 1
ATOM 633 O O . LYS A 1 79 ? -38.572 8.101 32.525 1.00 73.38 79 LYS A O 1
ATOM 638 N N . ASP A 1 80 ? -38.934 6.143 31.505 1.00 76.12 80 ASP A N 1
ATOM 639 C CA . ASP A 1 80 ? -39.902 5.627 32.470 1.00 76.12 80 ASP A CA 1
ATOM 640 C C . ASP A 1 80 ? -39.229 5.356 33.832 1.00 76.12 80 ASP A C 1
ATOM 642 O O . ASP A 1 80 ? -39.824 5.594 34.882 1.00 76.12 80 ASP A O 1
ATOM 646 N N . SER A 1 81 ? -37.946 4.963 33.839 1.00 73.44 81 SER A N 1
ATOM 647 C CA . SER A 1 81 ? -37.129 4.900 35.060 1.00 73.44 81 SER A CA 1
ATOM 648 C C . SER A 1 81 ? -36.861 6.282 35.667 1.00 73.44 81 SER A C 1
ATOM 650 O O . SER A 1 81 ? -36.848 6.401 36.890 1.00 73.44 81 SER A O 1
ATOM 652 N N . ILE A 1 82 ? -36.649 7.316 34.847 1.00 73.38 82 ILE A N 1
ATOM 653 C CA . ILE A 1 82 ? -36.454 8.699 35.308 1.00 73.38 82 ILE A CA 1
ATOM 654 C C . ILE A 1 82 ? -37.776 9.284 35.811 1.00 73.38 82 ILE A C 1
ATOM 656 O O . ILE A 1 82 ? -37.790 9.884 36.876 1.00 73.38 82 ILE A O 1
ATOM 660 N N . GLU A 1 83 ? -38.898 9.064 35.124 1.00 77.69 83 GLU A N 1
ATOM 661 C CA . GLU A 1 83 ? -40.226 9.488 35.590 1.00 77.69 83 GLU A CA 1
ATOM 662 C C . GLU A 1 83 ? -40.608 8.783 36.900 1.00 77.69 83 GLU A C 1
ATOM 664 O O . GLU A 1 83 ? -41.133 9.426 37.808 1.00 77.69 83 GLU A O 1
ATOM 669 N N . LYS A 1 84 ? -40.259 7.499 37.064 1.00 79.75 84 LYS A N 1
ATOM 670 C CA . LYS A 1 84 ? -40.392 6.796 38.348 1.00 79.75 84 LYS A CA 1
ATOM 671 C C . LYS A 1 84 ? -39.537 7.440 39.445 1.00 79.75 84 LYS A C 1
ATOM 673 O O . LYS A 1 84 ? -40.069 7.727 40.511 1.00 79.75 84 LYS A O 1
ATOM 678 N N . GLN A 1 85 ? -38.262 7.727 39.176 1.00 73.88 85 GLN A N 1
ATOM 679 C CA . GLN A 1 85 ? -37.377 8.404 40.135 1.00 73.88 85 GLN A CA 1
ATOM 680 C C . GLN A 1 85 ? -37.812 9.845 40.444 1.00 73.88 85 GLN A C 1
ATOM 682 O O . GLN A 1 85 ? -37.637 10.299 41.567 1.00 73.88 85 GLN A O 1
ATOM 687 N N . MET A 1 86 ? -38.406 10.565 39.488 1.00 72.94 86 MET A N 1
ATOM 688 C CA . MET A 1 86 ? -38.964 11.903 39.710 1.00 72.94 86 MET A CA 1
ATOM 689 C C . MET A 1 86 ? -40.222 11.862 40.582 1.00 72.94 86 MET A C 1
ATOM 691 O O . MET A 1 86 ? -40.388 12.736 41.425 1.00 72.94 86 MET A O 1
ATOM 695 N N . ASN A 1 87 ? -41.074 10.844 40.431 1.00 78.38 87 ASN A N 1
ATOM 696 C CA . ASN A 1 87 ? -42.216 10.642 41.326 1.00 78.38 87 ASN A CA 1
ATOM 697 C C . ASN A 1 87 ? -41.753 10.246 42.739 1.00 78.38 87 ASN A C 1
ATOM 699 O O . ASN A 1 87 ? -42.222 10.825 43.710 1.00 78.38 87 ASN A O 1
ATOM 703 N N . GLU A 1 88 ? -40.775 9.341 42.858 1.00 77.88 88 GLU A N 1
ATOM 704 C CA . GLU A 1 88 ? -40.161 8.974 44.146 1.00 77.88 88 GLU A CA 1
ATOM 705 C C . GLU A 1 88 ? -39.505 10.186 44.832 1.00 77.88 88 GLU A C 1
ATOM 707 O O . GLU A 1 88 ? -39.678 10.380 46.032 1.00 77.88 88 GLU A O 1
ATOM 712 N N . MET A 1 89 ? -38.820 11.051 44.076 1.00 69.25 89 MET A N 1
ATOM 713 C CA . MET A 1 89 ? -38.302 12.331 44.574 1.00 69.25 89 MET A CA 1
ATOM 714 C C . MET A 1 89 ? -39.420 13.282 45.021 1.00 69.25 89 MET A C 1
ATOM 716 O O . MET A 1 89 ? -39.281 13.905 46.066 1.00 69.25 89 MET A O 1
ATOM 720 N N . ALA A 1 90 ? -40.525 13.389 44.277 1.00 75.19 90 ALA A N 1
ATOM 721 C CA . ALA A 1 90 ? -41.641 14.271 44.624 1.00 75.19 90 ALA A CA 1
ATOM 722 C C . ALA A 1 90 ? -42.405 13.805 45.880 1.00 75.19 90 ALA A C 1
ATOM 724 O O . ALA A 1 90 ? -42.843 14.635 46.677 1.00 75.19 90 ALA A O 1
ATOM 725 N N . ASP A 1 91 ? -42.536 12.491 46.091 1.00 76.38 91 ASP A N 1
ATOM 726 C CA . ASP A 1 91 ? -43.076 11.946 47.339 1.00 76.38 91 ASP A CA 1
ATOM 727 C C . ASP A 1 91 ? -42.098 12.165 48.515 1.00 76.38 91 ASP A C 1
ATOM 729 O O . ASP A 1 91 ? -42.538 12.571 49.589 1.00 76.38 91 ASP A O 1
ATOM 733 N N . ILE A 1 92 ? -40.778 12.040 48.310 1.00 77.00 92 ILE A N 1
ATOM 734 C CA . ILE A 1 92 ? -39.762 12.386 49.328 1.00 77.00 92 ILE A CA 1
ATOM 735 C C . ILE A 1 92 ? -39.767 13.891 49.658 1.00 77.00 92 ILE A C 1
ATOM 737 O O . ILE A 1 92 ? -39.697 14.259 50.828 1.00 77.00 92 ILE A O 1
ATOM 741 N N . GLU A 1 93 ? -39.884 14.782 48.669 1.00 72.81 93 GLU A N 1
ATOM 742 C CA . GLU A 1 93 ? -40.010 16.234 48.893 1.00 72.81 93 GLU A CA 1
ATOM 743 C C . GLU A 1 93 ? -41.266 16.572 49.711 1.00 72.81 93 GLU A C 1
ATOM 745 O O . GLU A 1 93 ? -41.243 17.464 50.559 1.00 72.81 93 GLU A O 1
ATOM 750 N N . LYS A 1 94 ? -42.351 15.821 49.508 1.00 79.44 94 LYS A N 1
ATOM 751 C CA . LYS A 1 94 ? -43.614 15.956 50.240 1.00 79.44 94 LYS A CA 1
ATOM 752 C C . LYS A 1 94 ? -43.541 15.397 51.666 1.00 79.44 94 LYS A C 1
ATOM 754 O O . LYS A 1 94 ? -44.082 16.028 52.573 1.00 79.44 94 LYS A O 1
ATOM 759 N N . GLU A 1 95 ? -42.848 14.279 51.892 1.00 77.44 95 GLU A N 1
ATOM 760 C CA . GLU A 1 95 ? -42.533 13.782 53.242 1.00 77.44 95 GLU A CA 1
ATOM 761 C C . GLU A 1 95 ? -41.614 14.756 53.998 1.00 77.44 95 GLU A C 1
ATOM 763 O O . GLU A 1 95 ? -41.853 15.049 55.169 1.00 77.44 95 GLU A O 1
ATOM 768 N N . LEU A 1 96 ? -40.612 15.336 53.326 1.00 72.88 96 LEU A N 1
ATOM 769 C CA . LEU A 1 96 ? -39.751 16.378 53.896 1.00 72.88 96 LEU A CA 1
ATOM 770 C C . LEU A 1 96 ? -40.533 17.648 54.257 1.00 72.88 96 LEU A C 1
ATOM 772 O O . LEU A 1 96 ? -40.254 18.249 55.295 1.00 72.88 96 LEU A O 1
ATOM 776 N N . LEU A 1 97 ? -41.534 18.034 53.459 1.00 74.50 97 LEU A N 1
ATOM 777 C CA . LEU A 1 97 ? -42.423 19.150 53.789 1.00 74.50 97 LEU A CA 1
ATOM 778 C C . LEU A 1 97 ? -43.245 18.850 55.055 1.00 74.50 97 LEU A C 1
ATOM 780 O O . LEU A 1 97 ? -43.258 19.655 55.980 1.00 74.50 97 LEU A O 1
ATOM 784 N N . GLN A 1 98 ? -43.834 17.653 55.155 1.00 71.69 98 GLN A N 1
ATOM 785 C CA . GLN A 1 98 ? -44.588 17.225 56.343 1.00 71.69 98 GLN A CA 1
ATOM 786 C C . GLN A 1 98 ? -43.712 17.120 57.604 1.00 71.69 98 GLN A C 1
ATOM 788 O O . GLN A 1 98 ? -44.167 17.434 58.707 1.00 71.69 98 GLN A O 1
ATOM 793 N N . LEU A 1 99 ? -42.444 16.724 57.461 1.00 68.81 99 LEU A N 1
ATOM 794 C CA . LEU A 1 99 ? -41.458 16.748 58.546 1.00 68.81 99 LEU A CA 1
ATOM 795 C C . LEU A 1 99 ? -41.061 18.180 58.942 1.00 68.81 99 LEU A C 1
ATOM 797 O O . LEU A 1 99 ? -40.837 18.433 60.125 1.00 68.81 99 LEU A O 1
ATOM 801 N N . SER A 1 100 ? -41.017 19.120 57.992 1.00 68.44 100 SER A N 1
ATOM 802 C CA . SER A 1 100 ? -40.782 20.545 58.261 1.00 68.44 100 SER A CA 1
ATOM 803 C C . SER A 1 100 ? -41.947 21.178 59.030 1.00 68.44 100 SER A C 1
ATOM 805 O O . SER A 1 100 ? -41.717 21.820 60.053 1.00 68.44 100 SER A O 1
ATOM 807 N N . ASP A 1 101 ? -43.188 20.932 58.603 1.00 68.12 101 ASP A N 1
ATOM 808 C CA . ASP A 1 101 ? -44.397 21.399 59.300 1.00 68.12 101 ASP A CA 1
ATOM 809 C C . ASP A 1 101 ? -44.470 20.820 60.730 1.00 68.12 101 ASP A C 1
ATOM 811 O O . ASP A 1 101 ? -44.832 21.506 61.688 1.00 68.12 101 ASP A O 1
ATOM 815 N N . SER A 1 102 ? -44.051 19.559 60.901 1.00 66.94 102 SER A N 1
ATOM 816 C CA . SER A 1 102 ? -43.957 18.904 62.215 1.00 66.94 102 SER A CA 1
ATOM 817 C C . SER A 1 102 ? -42.881 19.526 63.118 1.00 66.94 102 SER A C 1
ATOM 819 O O . SER A 1 102 ? -43.045 19.561 64.338 1.00 66.94 102 SER A O 1
ATOM 821 N N . LEU A 1 103 ? -41.781 20.028 62.545 1.00 57.81 103 LEU A N 1
ATOM 822 C CA . LEU A 1 103 ? -40.688 20.668 63.286 1.00 57.81 103 LEU A CA 1
ATOM 823 C C . LEU A 1 103 ? -41.083 22.037 63.860 1.00 57.81 103 LEU A C 1
ATOM 825 O O . LEU A 1 103 ? -40.719 22.323 65.001 1.00 57.81 103 LEU A O 1
ATOM 829 N N . GLU A 1 104 ? -41.870 22.845 63.139 1.00 59.84 104 GLU A N 1
ATOM 830 C CA . GLU A 1 104 ? -42.429 24.088 63.704 1.00 59.84 104 GLU A CA 1
ATOM 831 C C . GLU A 1 104 ? -43.399 23.801 64.865 1.00 59.84 104 GLU A C 1
ATOM 833 O O . GLU A 1 104 ? -43.398 24.527 65.863 1.00 59.84 104 GLU A O 1
ATOM 838 N N . GLY A 1 105 ? -44.160 22.701 64.794 1.00 63.22 105 GLY A N 1
ATOM 839 C CA . GLY A 1 105 ? -45.000 22.230 65.900 1.00 63.22 105 GLY A CA 1
ATOM 840 C C . GLY A 1 105 ? -44.203 21.937 67.178 1.00 63.22 105 GLY A C 1
ATOM 841 O O . GLY A 1 105 ? -44.566 22.407 68.257 1.00 63.22 105 GLY A O 1
ATOM 842 N N . PHE A 1 106 ? -43.068 21.237 67.062 1.00 60.56 106 PHE A N 1
ATOM 843 C CA . PHE A 1 106 ? -42.232 20.897 68.220 1.00 60.56 106 PHE A CA 1
ATOM 844 C C . PHE A 1 106 ? -41.599 22.110 68.918 1.00 60.56 106 PHE A C 1
ATOM 846 O O . PHE A 1 106 ? -41.464 22.085 70.142 1.00 60.56 106 PHE A O 1
ATOM 853 N N . ASP A 1 107 ? -41.225 23.175 68.199 1.00 57.94 107 ASP A N 1
ATOM 854 C CA . ASP A 1 107 ? -40.732 24.407 68.841 1.00 57.94 107 ASP A CA 1
ATOM 855 C C . ASP A 1 107 ? -41.862 25.226 69.503 1.00 57.94 107 ASP A C 1
ATOM 857 O O . ASP A 1 107 ? -41.594 25.996 70.431 1.00 57.94 107 ASP A O 1
ATOM 861 N N . LEU A 1 108 ? -43.127 25.008 69.114 1.00 60.66 108 LEU A N 1
ATOM 862 C CA . LEU A 1 108 ? -44.296 25.542 69.819 1.00 60.66 108 LEU A CA 1
ATOM 863 C C . LEU A 1 108 ? -44.568 24.769 71.124 1.00 60.66 108 LEU A C 1
ATOM 865 O O . LEU A 1 108 ? -44.651 25.383 72.189 1.00 60.66 108 LEU A O 1
ATOM 869 N N . ASP A 1 109 ? -44.620 23.434 71.066 1.00 61.78 109 ASP A N 1
ATOM 870 C CA . ASP A 1 109 ? -44.831 22.563 72.238 1.00 61.78 109 ASP A CA 1
ATOM 871 C C . ASP A 1 109 ? -43.728 22.737 73.292 1.00 61.78 109 ASP A C 1
ATOM 873 O O . ASP A 1 109 ? -43.973 22.816 74.493 1.00 61.78 109 ASP A O 1
ATOM 877 N N . LYS A 1 110 ? -42.478 22.872 72.850 1.00 64.12 110 LYS A N 1
ATOM 878 C CA . LYS A 1 110 ? -41.311 23.137 73.704 1.00 64.12 110 LYS A CA 1
ATOM 879 C C . LYS A 1 110 ? -41.400 24.468 74.458 1.00 64.12 110 LYS A C 1
ATOM 881 O O . LYS A 1 110 ? -40.748 24.621 75.492 1.00 64.12 110 LYS A O 1
ATOM 886 N N . LYS A 1 111 ? -42.211 25.415 73.975 1.00 67.88 111 LYS A N 1
ATOM 887 C CA . LYS A 1 111 ? -42.475 26.693 74.643 1.00 67.88 111 LYS A CA 1
ATOM 888 C C . LYS A 1 111 ? -43.539 26.550 75.735 1.00 67.88 111 LYS A C 1
ATOM 890 O O . LYS A 1 111 ? -43.293 26.972 76.863 1.00 67.88 111 LYS A O 1
ATOM 895 N N . THR A 1 112 ? -44.653 25.869 75.459 1.00 66.12 112 THR A N 1
ATOM 896 C CA . THR A 1 112 ? -45.669 25.556 76.484 1.00 66.12 112 THR A CA 1
ATOM 897 C C . THR A 1 112 ? -45.131 24.616 77.569 1.00 66.12 112 THR A C 1
ATOM 899 O O . THR A 1 112 ? -45.509 24.738 78.733 1.00 66.12 112 THR A O 1
ATOM 902 N N . LEU A 1 113 ? -44.173 23.738 77.243 1.00 61.41 113 LEU A N 1
ATOM 903 C CA . LEU A 1 113 ? -43.470 22.891 78.219 1.00 61.41 113 LEU A CA 1
ATOM 904 C C . LEU A 1 113 ? -42.552 23.700 79.162 1.00 61.41 113 LEU A C 1
ATOM 906 O O . LEU A 1 113 ? -42.294 23.263 80.282 1.00 61.41 113 LEU A O 1
ATOM 910 N N . ALA A 1 114 ? -42.082 24.887 78.764 1.00 62.81 114 ALA A N 1
ATOM 911 C CA . ALA A 1 114 ? -41.392 25.799 79.680 1.00 62.81 114 ALA A CA 1
ATOM 912 C C . ALA A 1 114 ? -42.388 26.473 80.642 1.00 62.81 114 ALA A C 1
ATOM 914 O O . ALA A 1 114 ? -42.182 26.450 81.854 1.00 62.81 114 ALA A O 1
ATOM 915 N N . GLU A 1 115 ? -43.499 26.985 80.105 1.00 67.75 115 GLU A N 1
ATOM 916 C CA . GLU A 1 115 ? -44.554 27.677 80.860 1.00 67.75 115 GLU A CA 1
ATOM 917 C C . GLU A 1 115 ? -45.200 26.752 81.922 1.00 67.75 115 GLU A C 1
ATOM 919 O O . GLU A 1 115 ? -45.314 27.135 83.088 1.00 67.75 115 GLU A O 1
ATOM 924 N N . LEU A 1 116 ? -45.494 25.484 81.587 1.00 67.75 116 LEU A N 1
ATOM 925 C CA . LEU A 1 116 ? -46.028 24.501 82.549 1.00 67.75 116 LEU A CA 1
ATOM 926 C C . LEU A 1 116 ? -45.069 24.173 83.710 1.00 67.75 116 LEU A C 1
ATOM 928 O O . LEU A 1 116 ? -45.519 23.845 84.810 1.00 67.75 116 LEU A O 1
ATOM 932 N N . ASN A 1 117 ? -43.751 24.223 83.487 1.00 66.56 117 ASN A N 1
ATOM 933 C CA . ASN A 1 117 ? -42.769 23.962 84.547 1.00 66.56 117 ASN A CA 1
ATOM 934 C C . ASN A 1 117 ? -42.670 25.127 85.545 1.00 66.56 117 ASN A C 1
ATOM 936 O O . ASN A 1 117 ? -42.367 24.900 86.719 1.00 66.56 117 ASN A O 1
ATOM 940 N N . GLU A 1 118 ? -42.963 26.355 85.112 1.00 70.62 118 GLU A N 1
ATOM 941 C CA . GLU A 1 118 ? -43.010 27.528 85.988 1.00 70.62 118 GLU A CA 1
ATOM 942 C C . GLU A 1 118 ? -44.266 27.499 86.885 1.00 70.62 118 GLU A C 1
ATOM 944 O O . GLU A 1 118 ? -44.160 27.677 88.103 1.00 70.62 118 GLU A O 1
ATOM 949 N N . GLU A 1 119 ? -45.432 27.121 86.339 1.00 70.38 119 GLU A N 1
ATOM 950 C CA . GLU A 1 119 ? -46.646 26.880 87.141 1.00 70.38 119 GLU A CA 1
ATOM 951 C C . GLU A 1 119 ? -46.472 25.735 88.158 1.00 70.38 119 GLU A C 1
ATOM 953 O O . GLU A 1 119 ? -46.906 25.847 89.311 1.00 70.38 119 GLU A O 1
ATOM 958 N N . LEU A 1 120 ? -45.789 24.646 87.775 1.00 67.50 120 LEU A N 1
ATOM 959 C CA . LEU A 1 120 ? -45.517 23.512 88.667 1.00 67.50 120 LEU A CA 1
ATOM 960 C C . LEU A 1 120 ? -44.684 23.927 89.896 1.00 67.50 120 LEU A C 1
ATOM 962 O O . LEU A 1 120 ? -44.929 23.441 91.006 1.00 67.50 120 LEU A O 1
ATOM 966 N N . ALA A 1 121 ? -43.725 24.842 89.721 1.00 64.88 121 ALA A N 1
ATOM 967 C CA . ALA A 1 121 ? -42.898 25.363 90.808 1.00 64.88 121 ALA A CA 1
ATOM 968 C C . ALA A 1 121 ? -43.706 26.243 91.784 1.00 64.88 121 ALA A C 1
ATOM 970 O O . ALA A 1 121 ? -43.588 26.095 93.006 1.00 64.88 121 ALA A O 1
ATOM 971 N N . GLU A 1 122 ? -44.580 27.113 91.270 1.00 69.69 122 GLU A N 1
ATOM 972 C CA . GLU A 1 122 ? -45.438 27.968 92.102 1.00 69.69 122 GLU A CA 1
ATOM 973 C C . GLU A 1 122 ? -46.495 27.137 92.870 1.00 69.69 122 GLU A C 1
ATOM 975 O O . GLU A 1 122 ? -46.794 27.415 94.037 1.00 69.69 122 GLU A O 1
ATOM 980 N N . ALA A 1 123 ? -46.984 26.035 92.287 1.00 65.75 123 ALA A N 1
ATOM 981 C CA . ALA A 1 123 ? -47.889 25.092 92.952 1.00 65.75 123 ALA A CA 1
ATOM 982 C C . ALA A 1 123 ? -47.232 24.332 94.128 1.00 65.75 123 ALA A C 1
ATOM 984 O O . ALA A 1 123 ? -47.853 24.149 95.181 1.00 65.75 123 ALA A O 1
ATOM 985 N N . GLN A 1 124 ? -45.964 23.920 94.010 1.00 63.72 124 GLN A N 1
ATOM 986 C CA . GLN A 1 124 ? -45.242 23.268 95.119 1.00 63.72 124 GLN A CA 1
ATOM 987 C C . GLN A 1 124 ? -45.018 24.226 96.304 1.00 63.72 124 GLN A C 1
ATOM 989 O O . GLN A 1 124 ? -45.173 23.845 97.467 1.00 63.72 124 GLN A O 1
ATOM 994 N N . LYS A 1 125 ? -44.751 25.499 96.005 1.00 70.19 125 LYS A N 1
ATOM 995 C CA . LYS A 1 125 ? -44.582 26.605 96.962 1.00 70.19 125 LYS A CA 1
ATOM 996 C C . LYS A 1 125 ? -45.883 26.967 97.703 1.00 70.19 125 LYS A C 1
ATOM 998 O O . LYS A 1 125 ? -45.835 27.340 98.875 1.00 70.19 125 LYS A O 1
ATOM 1003 N N . GLN A 1 126 ? -47.050 26.783 97.075 1.00 65.44 126 GLN A N 1
ATOM 1004 C CA . GLN A 1 126 ? -48.364 26.828 97.745 1.00 65.44 126 GLN A CA 1
ATOM 1005 C C . GLN A 1 126 ? -48.557 25.640 98.706 1.00 65.44 126 GLN A C 1
ATOM 1007 O O . GLN A 1 126 ? -48.955 25.829 99.857 1.00 65.44 126 GLN A O 1
ATOM 1012 N N . LYS A 1 127 ? -48.231 24.415 98.261 1.00 69.69 127 LYS A N 1
ATOM 1013 C CA . LYS A 1 127 ? -48.398 23.176 99.047 1.00 69.69 127 LYS A CA 1
ATOM 1014 C C . LYS A 1 127 ? -47.653 23.220 100.386 1.00 69.69 127 LYS A C 1
ATOM 1016 O O . LYS A 1 127 ? -48.187 22.756 101.391 1.00 69.69 127 LYS A O 1
ATOM 1021 N N . GLN A 1 128 ? -46.456 23.808 100.417 1.00 65.75 128 GLN A N 1
ATOM 1022 C CA . GLN A 1 128 ? -45.635 23.884 101.630 1.00 65.75 128 GLN A CA 1
ATOM 1023 C C . GLN A 1 128 ? -46.278 24.751 102.732 1.00 65.75 128 GLN A C 1
ATOM 1025 O O . GLN A 1 128 ? -46.306 24.336 103.889 1.00 65.75 128 GLN A O 1
ATOM 1030 N N . LYS A 1 129 ? -46.914 25.879 102.373 1.00 68.12 129 LYS A N 1
ATOM 1031 C CA . LYS A 1 129 ? -47.639 26.754 103.322 1.00 68.12 129 LYS A CA 1
ATOM 1032 C C . LYS A 1 129 ? -48.870 26.104 103.956 1.00 68.12 129 LYS A C 1
ATOM 1034 O O . LYS A 1 129 ? -49.284 26.500 105.040 1.00 68.12 129 LYS A O 1
ATOM 1039 N N . HIS A 1 130 ? -49.484 25.125 103.291 1.00 63.53 130 HIS A N 1
ATOM 1040 C CA . HIS A 1 130 ? -50.664 24.447 103.835 1.00 63.53 130 HIS A CA 1
ATOM 1041 C C . HIS A 1 130 ? -50.310 23.513 105.007 1.00 63.53 130 HIS A C 1
ATOM 1043 O O . HIS A 1 130 ? -51.145 23.284 105.878 1.00 63.53 130 HIS A O 1
ATOM 1049 N N . SER A 1 131 ? -49.063 23.026 105.070 1.00 64.12 131 SER A N 1
ATOM 1050 C CA . SER A 1 131 ? -48.584 22.161 106.158 1.00 64.12 131 SER A CA 1
ATOM 1051 C C . SER A 1 131 ? -48.538 22.889 107.507 1.00 64.12 131 SER A C 1
ATOM 1053 O O . SER A 1 131 ? -48.937 22.329 108.523 1.00 64.12 131 SER A O 1
ATOM 1055 N N . GLU A 1 132 ? -48.107 24.153 107.510 1.00 63.47 132 GLU A N 1
ATOM 1056 C CA . GLU A 1 132 ? -47.882 24.964 108.721 1.00 63.47 132 GLU A CA 1
ATOM 1057 C C . GLU A 1 132 ? -49.188 25.391 109.423 1.00 63.47 132 GLU A C 1
ATOM 1059 O O . GLU A 1 132 ? -49.182 25.752 110.600 1.00 63.47 132 GLU A O 1
ATOM 1064 N N . ILE A 1 133 ? -50.321 25.345 108.710 1.00 68.38 133 ILE A N 1
ATOM 1065 C CA . ILE A 1 133 ? -51.650 25.709 109.231 1.00 68.38 133 ILE A CA 1
ATOM 1066 C C . ILE A 1 133 ? -52.322 24.514 109.923 1.00 68.38 133 ILE A C 1
ATOM 1068 O O . ILE A 1 133 ? -53.016 24.691 110.924 1.00 68.38 133 ILE A O 1
ATOM 1072 N N . VAL A 1 134 ? -52.107 23.290 109.427 1.00 67.81 134 VAL A N 1
ATOM 1073 C CA . VAL A 1 134 ? -52.727 22.070 109.979 1.00 67.81 134 VAL A CA 1
ATOM 1074 C C . VAL A 1 134 ? -52.224 21.774 111.396 1.00 67.81 134 VAL A C 1
ATOM 1076 O O . VAL A 1 134 ? -53.009 21.381 112.258 1.00 67.81 134 VAL A O 1
ATOM 1079 N N . GLU A 1 135 ? -50.943 22.025 111.663 1.00 61.97 135 GLU A N 1
ATOM 1080 C CA . GLU A 1 135 ? -50.312 21.784 112.967 1.00 61.97 135 GLU A CA 1
ATOM 1081 C C . GLU A 1 135 ? -50.830 22.731 114.069 1.00 61.97 135 GLU A C 1
ATOM 1083 O O . GLU A 1 135 ? -50.944 22.340 115.225 1.00 61.97 135 GLU A O 1
ATOM 1088 N N . GLN A 1 136 ? -51.263 23.946 113.717 1.00 61.03 136 GLN A N 1
ATOM 1089 C CA . GLN A 1 136 ? -51.843 24.902 114.676 1.00 61.03 136 GLN A CA 1
ATOM 1090 C C . GLN A 1 136 ? -53.279 24.537 115.099 1.00 61.03 136 GLN A C 1
ATOM 1092 O O . GLN A 1 136 ? -53.770 25.010 116.125 1.00 61.03 136 GLN A O 1
ATOM 1097 N N . ILE A 1 137 ? -53.968 23.688 114.328 1.00 51.50 137 ILE A N 1
ATOM 1098 C CA . ILE A 1 137 ? -55.363 23.291 114.584 1.00 51.50 137 ILE A CA 1
ATOM 1099 C C . ILE A 1 137 ? -55.454 22.133 115.596 1.00 51.50 137 ILE A C 1
ATOM 1101 O O . ILE A 1 137 ? -56.484 21.987 116.262 1.00 51.50 137 ILE A O 1
ATOM 1105 N N . SER A 1 138 ? -54.399 21.328 115.772 1.00 58.06 138 SER A N 1
ATOM 1106 C CA . SER A 1 138 ? -54.384 20.248 116.772 1.00 58.06 138 SER A CA 1
ATOM 1107 C C . SER A 1 138 ? -54.265 20.782 118.207 1.00 58.06 138 SER A C 1
ATOM 1109 O O . SER A 1 138 ? -55.037 20.357 119.069 1.00 58.06 138 SER A O 1
ATOM 1111 N N . ASP A 1 139 ? -53.386 21.760 118.458 1.00 50.06 139 ASP A N 1
ATOM 1112 C CA . ASP A 1 139 ? -53.135 22.316 119.803 1.00 50.06 139 ASP A CA 1
ATOM 1113 C C . ASP A 1 139 ? -54.365 23.043 120.391 1.00 50.06 139 ASP A C 1
ATOM 1115 O O . ASP A 1 139 ? -54.657 22.970 121.588 1.00 50.06 139 ASP A O 1
ATOM 1119 N N . ALA A 1 140 ? -55.187 23.657 119.532 1.00 47.47 140 ALA A N 1
ATOM 1120 C CA . ALA A 1 140 ? -56.447 24.287 119.931 1.00 47.47 140 ALA A CA 1
ATOM 1121 C C . ALA A 1 140 ? -57.509 23.289 120.444 1.00 47.47 140 ALA A C 1
ATOM 1123 O O . ALA A 1 140 ? -58.429 23.681 121.165 1.00 47.47 140 ALA A O 1
ATOM 1124 N N . LYS A 1 141 ? -57.408 22.000 120.085 1.00 43.31 141 LYS A N 1
ATOM 1125 C CA . LYS A 1 141 ? -58.458 20.996 120.333 1.00 43.31 141 LYS A CA 1
ATOM 1126 C C . LYS A 1 141 ? -58.343 20.295 121.694 1.00 43.31 141 LYS A C 1
ATOM 1128 O O . LYS A 1 141 ? -59.290 19.640 122.118 1.00 43.31 141 LYS A O 1
ATOM 1133 N N . ALA A 1 142 ? -57.226 20.464 122.404 1.00 46.12 142 ALA A N 1
ATOM 1134 C CA . ALA A 1 142 ? -56.920 19.771 123.661 1.00 46.12 142 ALA A CA 1
ATOM 1135 C C . ALA A 1 142 ? -57.430 20.470 124.946 1.00 46.12 142 ALA A C 1
ATOM 1137 O O . ALA A 1 142 ? -57.089 20.048 126.049 1.00 46.12 142 ALA A O 1
ATOM 1138 N N . ARG A 1 143 ? -58.220 21.553 124.842 1.00 40.50 143 ARG A N 1
ATOM 1139 C CA . ARG A 1 143 ? -58.574 22.438 125.979 1.00 40.50 143 ARG A CA 1
ATOM 1140 C C . ARG A 1 143 ? -60.054 22.434 126.413 1.00 40.50 143 ARG A C 1
ATOM 1142 O O . ARG A 1 143 ? -60.473 23.364 127.096 1.00 40.50 143 ARG A O 1
ATOM 1149 N N . LEU A 1 144 ? -60.858 21.428 126.044 1.00 34.84 144 LEU A N 1
ATOM 1150 C CA . LEU A 1 144 ? -62.320 21.438 126.269 1.00 34.84 144 LEU A CA 1
ATOM 1151 C C . LEU A 1 144 ? -62.936 20.100 126.754 1.00 34.84 144 LEU A C 1
ATOM 1153 O O . LEU A 1 144 ? -63.647 19.461 125.986 1.00 34.84 144 LEU A O 1
ATOM 1157 N N . SER A 1 145 ? -62.738 19.729 128.035 1.00 34.59 145 SER A N 1
ATOM 1158 C CA . SER A 1 145 ? -63.749 19.045 128.899 1.00 34.59 145 SER A CA 1
ATOM 1159 C C . SER A 1 145 ? -63.203 18.603 130.281 1.00 34.59 145 SER A C 1
ATOM 1161 O O . SER A 1 145 ? -62.202 17.890 130.313 1.00 34.59 145 SER A O 1
ATOM 1163 N N . GLY A 1 146 ? -63.895 18.906 131.399 1.00 36.84 146 GLY A N 1
ATOM 1164 C CA . GLY A 1 146 ? -63.694 18.237 132.712 1.00 36.84 146 GLY A CA 1
ATOM 1165 C C . GLY A 1 146 ? -64.206 18.987 133.970 1.00 36.84 146 GLY A C 1
ATOM 1166 O O . GLY A 1 146 ? -63.903 20.165 134.109 1.00 36.84 146 GLY A O 1
ATOM 1167 N N . PHE A 1 147 ? -64.939 18.289 134.868 1.00 32.75 147 PHE A N 1
ATOM 1168 C CA . PHE A 1 147 ? -65.441 18.655 136.232 1.00 32.75 147 PHE A CA 1
ATOM 1169 C C . PHE A 1 147 ? -65.896 17.341 136.978 1.00 32.75 147 PHE A C 1
ATOM 1171 O O . PHE A 1 147 ? -65.722 16.278 136.387 1.00 32.75 147 PHE A O 1
ATOM 1178 N N . GLU A 1 148 ? -66.425 17.226 138.222 1.00 40.41 148 GLU A N 1
ATOM 1179 C CA . GLU A 1 148 ? -67.002 18.193 139.195 1.00 40.41 148 GLU A CA 1
ATOM 1180 C C . GLU A 1 148 ? -66.805 17.833 140.717 1.00 40.41 148 GLU A C 1
ATOM 1182 O O . GLU A 1 148 ? -65.665 17.803 141.171 1.00 40.41 148 GLU A O 1
ATOM 1187 N N . THR A 1 149 ? -67.871 17.655 141.535 1.00 40.41 149 THR A N 1
ATOM 1188 C CA . THR A 1 149 ? -67.923 17.684 143.040 1.00 40.41 149 THR A CA 1
ATOM 1189 C C . THR A 1 149 ? -69.137 16.862 143.587 1.00 40.41 149 THR A C 1
ATOM 1191 O O . THR A 1 149 ? -69.894 16.393 142.741 1.00 40.41 149 THR A O 1
ATOM 1194 N N . LEU A 1 150 ? -69.502 16.605 144.872 1.00 38.16 150 LEU A N 1
ATOM 1195 C CA . LEU A 1 150 ? -69.023 16.651 146.301 1.00 38.16 150 LEU A CA 1
ATOM 1196 C C . LEU A 1 150 ? -70.016 15.717 147.123 1.00 38.16 150 LEU A C 1
ATOM 1198 O O . LEU A 1 150 ? -70.751 14.984 146.466 1.00 38.16 150 LEU A O 1
ATOM 1202 N N . ASP A 1 151 ? -70.195 15.560 148.459 1.00 40.25 151 ASP A N 1
ATOM 1203 C CA . ASP A 1 151 ? -69.744 16.171 149.743 1.00 40.25 151 ASP A CA 1
ATOM 1204 C C . ASP A 1 151 ? -69.654 15.115 150.919 1.00 40.25 151 ASP A C 1
ATOM 1206 O O . ASP A 1 151 ? -69.023 14.075 150.727 1.00 40.25 151 ASP A O 1
ATOM 1210 N N . ILE A 1 152 ? -70.209 15.356 152.135 1.00 37.50 152 ILE A N 1
ATOM 1211 C CA . ILE A 1 152 ? -69.791 14.775 153.447 1.00 37.50 152 ILE A CA 1
ATOM 1212 C C . ILE A 1 152 ? -70.955 14.439 154.452 1.00 37.50 152 ILE A C 1
ATOM 1214 O O . ILE A 1 152 ? -72.135 14.566 154.142 1.00 37.50 152 ILE A O 1
ATOM 1218 N N . ALA A 1 153 ? -70.593 13.905 155.638 1.00 33.28 153 ALA A N 1
ATOM 1219 C CA . ALA A 1 153 ? -71.379 13.494 156.832 1.00 33.28 153 ALA A CA 1
ATOM 1220 C C . ALA A 1 153 ? -71.977 14.679 157.675 1.00 33.28 153 ALA A C 1
ATOM 1222 O O . ALA A 1 153 ? -72.088 15.771 157.136 1.00 33.28 153 ALA A O 1
ATOM 1223 N N . THR A 1 154 ? -72.421 14.633 158.954 1.00 35.25 154 THR A N 1
ATOM 1224 C CA . THR A 1 154 ? -72.434 13.693 160.124 1.00 35.25 154 THR A CA 1
ATOM 1225 C C . THR A 1 154 ? -73.780 13.855 160.913 1.00 35.25 154 THR A C 1
ATOM 1227 O O . THR A 1 154 ? -74.659 14.534 160.394 1.00 35.25 154 THR A O 1
ATOM 1230 N N . GLU A 1 155 ? -74.143 13.331 162.109 1.00 32.41 155 GLU A N 1
ATOM 1231 C CA . GLU A 1 155 ? -73.709 12.344 163.148 1.00 32.41 155 GLU A CA 1
ATOM 1232 C C . GLU A 1 155 ? -75.008 11.970 163.969 1.00 32.41 155 GLU A C 1
ATOM 1234 O O . GLU A 1 155 ? -75.951 12.753 163.953 1.00 32.41 155 GLU A O 1
ATOM 1239 N N . LYS A 1 156 ? -75.294 10.759 164.506 1.00 36.03 156 LYS A N 1
ATOM 1240 C CA . LYS A 1 156 ? -74.728 9.942 165.625 1.00 36.03 156 LYS A CA 1
ATOM 1241 C C . LYS A 1 156 ? -75.231 10.310 167.051 1.00 36.03 156 LYS A C 1
ATOM 1243 O O . LYS A 1 156 ? -75.213 11.469 167.435 1.00 36.03 156 LYS A O 1
ATOM 1248 N N . ALA A 1 157 ? -75.525 9.266 167.848 1.00 33.97 157 ALA A N 1
ATOM 1249 C CA . ALA A 1 157 ? -75.513 9.208 169.330 1.00 33.97 157 ALA A CA 1
ATOM 1250 C C . ALA A 1 157 ? -76.703 9.708 170.209 1.00 33.97 157 ALA A C 1
ATOM 1252 O O . ALA A 1 157 ? -76.482 10.478 171.135 1.00 33.97 157 ALA A O 1
ATOM 1253 N N . GLU A 1 158 ? -77.908 9.124 170.074 1.00 40.69 158 GLU A N 1
ATOM 1254 C CA . GLU A 1 158 ? -78.876 9.004 171.208 1.00 40.69 158 GLU A CA 1
ATOM 1255 C C . GLU A 1 158 ? -79.535 7.605 171.367 1.00 40.69 158 GLU A C 1
ATOM 1257 O O . GLU A 1 158 ? -80.321 7.379 172.284 1.00 40.69 158 GLU A O 1
ATOM 1262 N N . LEU A 1 159 ? -79.210 6.610 170.531 1.00 38.66 159 LEU A N 1
ATOM 1263 C CA . LEU A 1 159 ? -79.922 5.313 170.474 1.00 38.66 159 LEU A CA 1
ATOM 1264 C C . LEU A 1 159 ? -79.435 4.249 171.498 1.00 38.66 159 LEU A C 1
ATOM 1266 O O . LEU A 1 159 ? -79.601 3.046 171.297 1.00 38.66 159 LEU A O 1
ATOM 1270 N N . ALA A 1 160 ? -78.854 4.699 172.613 1.00 44.28 160 ALA A N 1
ATOM 1271 C CA . ALA A 1 160 ? -77.886 3.951 173.427 1.00 44.28 160 ALA A CA 1
ATOM 1272 C C . ALA A 1 160 ? -78.445 2.958 174.480 1.00 44.28 160 ALA A C 1
ATOM 1274 O O . ALA A 1 160 ? -77.680 2.454 175.296 1.00 44.28 160 ALA A O 1
ATOM 1275 N N . ASP A 1 161 ? -79.754 2.666 174.499 1.00 42.44 161 ASP A N 1
ATOM 1276 C CA . ASP A 1 161 ? -80.351 1.736 175.496 1.00 42.44 161 ASP A CA 1
ATOM 1277 C C . ASP A 1 161 ? -81.330 0.697 174.895 1.00 42.44 161 ASP A C 1
ATOM 1279 O O . ASP A 1 161 ? -81.634 -0.330 175.500 1.00 42.44 161 ASP A O 1
ATOM 1283 N N . LEU A 1 162 ? -81.738 0.871 173.628 1.00 50.53 162 LEU A N 1
ATOM 1284 C CA . LEU A 1 162 ? -82.251 -0.230 172.784 1.00 50.53 162 LEU A CA 1
ATOM 1285 C C . LEU A 1 162 ? -81.115 -0.962 172.031 1.00 50.53 162 LEU A C 1
ATOM 1287 O O . LEU A 1 162 ? -81.330 -2.010 171.414 1.00 50.53 162 LEU A O 1
ATOM 1291 N N . GLU A 1 163 ? -79.889 -0.454 172.181 1.00 48.28 163 GLU A N 1
ATOM 1292 C CA . GLU A 1 163 ? -78.598 -0.892 171.623 1.00 48.28 163 GLU A CA 1
ATOM 1293 C C . GLU A 1 163 ? -78.264 -2.385 171.874 1.00 48.28 163 GLU A C 1
ATOM 1295 O O . GLU A 1 163 ? -77.401 -2.977 171.225 1.00 48.28 163 GLU A O 1
ATOM 1300 N N . LYS A 1 164 ? -78.999 -3.043 172.780 1.00 54.62 164 LYS A N 1
ATOM 1301 C CA . LYS A 1 164 ? -78.798 -4.444 173.186 1.00 54.62 164 LYS A CA 1
ATOM 1302 C C . LYS A 1 164 ? -79.726 -5.471 172.518 1.00 54.62 164 LYS A C 1
ATOM 1304 O O . LYS A 1 164 ? -79.644 -6.651 172.846 1.00 54.62 164 LYS A O 1
ATOM 1309 N N . LYS A 1 165 ? -80.625 -5.047 171.620 1.00 54.31 165 LYS A N 1
ATOM 1310 C CA . LYS A 1 165 ? -81.438 -5.957 170.777 1.00 54.31 165 LYS A CA 1
ATOM 1311 C C . LYS A 1 165 ? -81.305 -5.709 169.276 1.00 54.31 165 LYS A C 1
ATOM 1313 O O . LYS A 1 165 ? -81.565 -6.627 168.503 1.00 54.31 165 LYS A O 1
ATOM 1318 N N . CYS A 1 166 ? -80.864 -4.524 168.854 1.00 47.69 166 CYS A N 1
ATOM 1319 C CA . CYS A 1 166 ? -80.496 -4.302 167.454 1.00 47.69 166 CYS A CA 1
ATOM 1320 C C . CYS A 1 166 ? -79.257 -5.121 167.063 1.00 47.69 166 CYS A C 1
ATOM 1322 O O . CYS A 1 166 ? -79.253 -5.723 165.998 1.00 47.69 166 CYS A O 1
ATOM 1324 N N . THR A 1 167 ? -78.276 -5.259 167.958 1.00 51.19 167 THR A N 1
ATOM 1325 C CA . THR A 1 167 ? -76.973 -5.903 167.702 1.00 51.19 167 THR A CA 1
ATOM 1326 C C . THR A 1 167 ? -77.041 -7.363 167.214 1.00 51.19 167 THR A C 1
ATOM 1328 O O . THR A 1 167 ? -76.214 -7.781 166.397 1.00 51.19 167 THR A O 1
ATOM 1331 N N . GLU A 1 168 ? -78.049 -8.139 167.626 1.00 57.22 168 GLU A N 1
ATOM 1332 C CA . GLU A 1 168 ? -78.278 -9.512 167.132 1.00 57.22 168 GLU A CA 1
ATOM 1333 C C . GLU A 1 168 ? -78.913 -9.546 165.724 1.00 57.22 168 GLU A C 1
ATOM 1335 O O . GLU A 1 168 ? -78.650 -10.460 164.944 1.00 57.22 168 GLU A O 1
ATOM 1340 N N . PHE A 1 169 ? -79.693 -8.526 165.350 1.00 57.06 169 PHE A N 1
ATOM 1341 C CA . PHE A 1 169 ? -80.219 -8.372 163.987 1.00 57.06 169 PHE A CA 1
ATOM 1342 C C . PHE A 1 169 ? -79.240 -7.650 163.049 1.00 57.06 169 PHE A C 1
ATOM 1344 O O . PHE A 1 169 ? -79.186 -7.976 161.867 1.00 57.06 169 PHE A O 1
ATOM 1351 N N . GLU A 1 170 ? -78.434 -6.716 163.551 1.00 53.09 170 GLU A N 1
ATOM 1352 C CA . GLU A 1 170 ? -77.412 -5.978 162.797 1.00 53.09 170 GLU A CA 1
ATOM 1353 C C . GLU A 1 170 ? -76.256 -6.877 162.3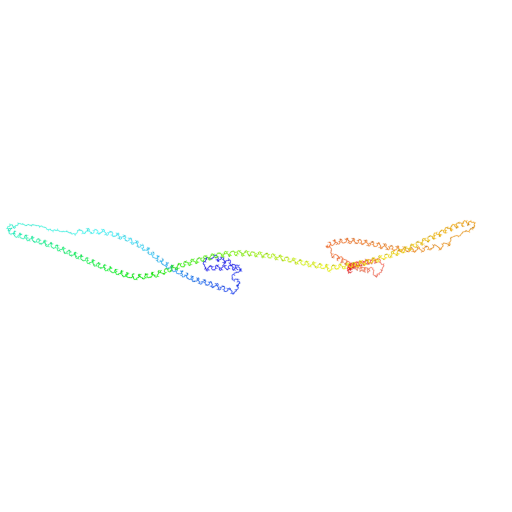60 1.00 53.09 170 GLU A C 1
ATOM 1355 O O . GLU A 1 170 ? -75.729 -6.709 161.262 1.00 53.09 170 GLU A O 1
ATOM 1360 N N . THR A 1 171 ? -75.888 -7.875 163.168 1.00 62.66 171 THR A N 1
ATOM 1361 C CA . THR A 1 171 ? -74.901 -8.892 162.772 1.00 62.66 171 THR A CA 1
ATOM 1362 C C . THR A 1 171 ? -75.432 -9.768 161.633 1.00 62.66 171 THR A C 1
ATOM 1364 O O . THR A 1 171 ? -74.761 -9.899 160.607 1.00 62.66 171 THR A O 1
ATOM 1367 N N . ALA A 1 172 ? -76.668 -10.269 161.737 1.00 60.84 172 ALA A N 1
ATOM 1368 C CA . ALA A 1 172 ? -77.317 -11.028 160.665 1.00 60.84 172 ALA A CA 1
ATOM 1369 C C . ALA A 1 172 ? -77.530 -10.191 159.383 1.00 60.84 172 ALA A C 1
ATOM 1371 O O . ALA A 1 172 ? -77.214 -10.640 158.281 1.00 60.84 172 ALA A O 1
ATOM 1372 N N . TYR A 1 173 ? -78.013 -8.952 159.512 1.00 65.00 173 TYR A N 1
ATOM 1373 C CA . TYR A 1 173 ? -78.217 -8.028 158.392 1.00 65.00 173 TYR A CA 1
ATOM 1374 C C . TYR A 1 173 ? -76.889 -7.599 157.751 1.00 65.00 173 TYR A C 1
ATOM 1376 O O . TYR A 1 173 ? -76.790 -7.512 156.528 1.00 65.00 173 TYR A O 1
ATOM 1384 N N . GLY A 1 174 ? -75.842 -7.409 158.557 1.00 67.56 174 GLY A N 1
ATOM 1385 C CA . GLY A 1 174 ? -74.483 -7.133 158.099 1.00 67.56 174 GLY A CA 1
ATOM 1386 C C . GLY A 1 174 ? -73.878 -8.286 157.297 1.00 67.56 174 GLY A C 1
ATOM 1387 O O . GLY A 1 174 ? -73.213 -8.042 156.293 1.00 67.56 174 GLY A O 1
ATOM 1388 N N . ASP A 1 175 ? -74.136 -9.539 157.676 1.00 73.00 175 ASP A N 1
ATOM 1389 C CA . ASP A 1 175 ? -73.693 -10.703 156.899 1.00 73.00 175 ASP A CA 1
ATOM 1390 C C . ASP A 1 175 ? -74.517 -10.909 155.618 1.00 73.00 175 ASP A C 1
ATOM 1392 O O . ASP A 1 175 ? -73.940 -11.237 154.579 1.00 73.00 175 ASP A O 1
ATOM 1396 N N . VAL A 1 176 ? -75.820 -10.603 155.624 1.00 73.25 176 VAL A N 1
ATOM 1397 C CA . VAL A 1 176 ? -76.631 -10.530 154.392 1.00 73.25 176 VAL A CA 1
ATOM 1398 C C . VAL A 1 176 ? -76.138 -9.410 153.466 1.00 73.25 176 VAL A C 1
ATOM 1400 O O . VAL A 1 176 ? -76.037 -9.622 152.259 1.00 73.25 176 VAL A O 1
ATOM 1403 N N . LEU A 1 177 ? -75.740 -8.249 153.997 1.00 67.06 177 LEU A N 1
ATOM 1404 C CA . LEU A 1 177 ? -75.115 -7.173 153.217 1.00 67.06 177 LEU A CA 1
ATOM 1405 C C . LEU A 1 177 ? -73.767 -7.598 152.614 1.00 67.06 177 LEU A C 1
ATOM 1407 O O . LEU A 1 177 ? -73.522 -7.315 151.443 1.00 67.06 177 LEU A O 1
ATOM 1411 N N . LYS A 1 178 ? -72.928 -8.334 153.359 1.00 76.62 178 LYS A N 1
ATOM 1412 C CA . LYS A 1 178 ? -71.674 -8.922 152.841 1.00 76.62 178 LYS A CA 1
ATOM 1413 C C . LYS A 1 178 ? -71.919 -10.003 151.785 1.00 76.62 178 LYS A C 1
ATOM 1415 O O . LYS A 1 178 ? -71.094 -10.167 150.891 1.00 76.62 178 LYS A O 1
ATOM 1420 N N . GLN A 1 179 ? -73.014 -10.762 151.872 1.00 80.38 179 GLN A N 1
ATOM 1421 C CA . GLN A 1 179 ? -73.408 -11.694 150.810 1.00 80.38 179 GLN A CA 1
ATOM 1422 C C . GLN A 1 179 ? -73.920 -10.941 149.579 1.00 80.38 179 GLN A C 1
ATOM 1424 O O . GLN A 1 179 ? -73.514 -11.266 148.467 1.00 80.38 179 GLN A O 1
ATOM 1429 N N . LYS A 1 180 ? -74.734 -9.894 149.764 1.00 78.88 180 LYS A N 1
ATOM 1430 C CA . LYS A 1 180 ? -75.222 -9.043 148.673 1.00 78.88 180 LYS A CA 1
ATOM 1431 C C . LYS A 1 180 ? -74.077 -8.352 147.932 1.00 78.88 180 LYS A C 1
ATOM 1433 O O . LYS A 1 180 ? -74.088 -8.370 146.709 1.00 78.88 180 LYS A O 1
ATOM 1438 N N . SER A 1 181 ? -73.086 -7.788 148.628 1.00 76.44 181 SER A N 1
ATOM 1439 C CA . SER A 1 181 ? -71.934 -7.163 147.963 1.00 76.44 181 SER A CA 1
ATOM 1440 C C . SER A 1 181 ? -71.053 -8.186 147.245 1.00 76.44 181 SER A C 1
ATOM 1442 O O . SER A 1 181 ? -70.666 -7.944 146.111 1.00 76.44 181 SER A O 1
ATOM 1444 N N . LYS A 1 182 ? -70.816 -9.373 147.820 1.00 80.00 182 LYS A N 1
ATOM 1445 C CA . LYS A 1 182 ? -70.124 -10.464 147.106 1.00 80.00 182 LYS A CA 1
ATOM 1446 C C . LYS A 1 182 ? -70.861 -10.889 145.833 1.00 80.00 182 LYS A C 1
ATOM 1448 O O . LYS A 1 182 ? -70.226 -11.038 144.797 1.00 80.00 182 LYS A O 1
ATOM 1453 N N . LEU A 1 183 ? -72.182 -11.060 145.901 1.00 82.19 183 LEU A N 1
ATOM 1454 C CA . LEU A 1 183 ? -73.003 -11.414 144.741 1.00 82.19 183 LEU A CA 1
ATOM 1455 C C . LEU A 1 183 ? -73.068 -10.287 143.703 1.00 82.19 183 LEU A C 1
ATOM 1457 O O . LEU A 1 183 ? -73.086 -10.591 142.516 1.00 82.19 183 LEU A O 1
ATOM 1461 N N . GLN A 1 184 ? -73.059 -9.019 144.128 1.00 83.00 184 GLN A N 1
ATOM 1462 C CA . GLN A 1 184 ? -72.955 -7.872 143.226 1.00 83.00 184 GLN A CA 1
ATOM 1463 C C . GLN A 1 184 ? -71.606 -7.885 142.500 1.00 83.00 184 GLN A C 1
ATOM 1465 O O . GLN A 1 184 ? -71.600 -7.949 141.280 1.00 83.00 184 GLN A O 1
ATOM 1470 N N . ASN A 1 185 ? -70.485 -7.973 143.223 1.00 84.94 185 ASN A N 1
ATOM 1471 C CA . ASN A 1 185 ? -69.156 -8.061 142.615 1.00 84.94 185 ASN A CA 1
ATOM 1472 C C . ASN A 1 185 ? -69.054 -9.234 141.620 1.00 84.94 185 ASN A C 1
ATOM 1474 O O . ASN A 1 185 ? -68.538 -9.064 140.523 1.00 84.94 185 ASN A O 1
ATOM 1478 N N . SER A 1 186 ? -69.581 -10.418 141.961 1.00 86.75 186 SER A N 1
ATOM 1479 C CA . SER A 1 186 ? -69.601 -11.559 141.035 1.00 86.75 186 SER A CA 1
ATOM 1480 C C . SER A 1 186 ? -70.546 -11.370 139.841 1.00 86.75 186 SER A C 1
ATOM 1482 O O . SER A 1 186 ? -70.298 -11.952 138.788 1.00 86.75 186 SER A O 1
ATOM 1484 N N . LEU A 1 187 ? -71.615 -10.580 139.972 1.00 86.00 187 LEU A N 1
ATOM 1485 C CA . LEU A 1 187 ? -72.489 -10.204 138.857 1.00 86.00 187 LEU A CA 1
ATOM 1486 C C . LEU A 1 187 ? -71.803 -9.184 137.939 1.00 86.00 187 LEU A C 1
ATOM 1488 O O . LEU A 1 187 ? -71.888 -9.323 136.721 1.00 86.00 187 LEU A O 1
ATOM 1492 N N . ASP A 1 188 ? -71.083 -8.223 138.514 1.00 85.19 188 ASP A N 1
ATOM 1493 C CA . ASP A 1 188 ? -70.309 -7.216 137.789 1.00 85.19 188 ASP A CA 1
ATOM 1494 C C . ASP A 1 188 ? -69.153 -7.889 137.024 1.00 85.19 188 ASP A C 1
ATOM 1496 O O . ASP A 1 188 ? -69.061 -7.736 135.809 1.00 85.19 188 ASP A O 1
ATOM 1500 N N . GLU A 1 189 ? -68.377 -8.771 137.673 1.00 88.62 189 GLU A N 1
ATOM 1501 C CA . GLU A 1 189 ? -67.358 -9.619 137.025 1.00 88.62 189 GLU A CA 1
ATOM 1502 C C . GLU A 1 189 ? -67.925 -10.478 135.879 1.00 88.62 189 GLU A C 1
ATOM 1504 O O . GLU A 1 189 ? -67.245 -10.722 134.880 1.00 88.62 189 GLU A O 1
ATOM 1509 N N . LEU A 1 190 ? -69.145 -11.008 136.031 1.00 87.56 190 LEU A N 1
ATOM 1510 C CA . LEU A 1 190 ? -69.808 -11.788 134.983 1.00 87.56 190 LEU A CA 1
ATOM 1511 C C . LEU A 1 190 ? -70.331 -10.896 133.852 1.00 87.56 190 LEU A C 1
ATOM 1513 O O . LEU A 1 190 ? -70.332 -11.334 132.703 1.00 87.56 190 LEU A O 1
ATOM 1517 N N . SER A 1 191 ? -70.728 -9.657 134.145 1.00 85.81 191 SER A N 1
ATOM 1518 C CA . SER A 1 191 ? -71.110 -8.664 133.140 1.00 85.81 191 SER A CA 1
ATOM 1519 C C . SER A 1 191 ? -69.895 -8.179 132.345 1.00 85.81 191 SER A C 1
ATOM 1521 O O . SER A 1 191 ? -69.969 -8.098 131.121 1.00 85.81 191 SER A O 1
ATOM 1523 N N . GLU A 1 192 ? -68.757 -7.943 133.005 1.00 88.94 192 GLU A N 1
ATOM 1524 C CA . GLU A 1 192 ? -67.477 -7.650 132.351 1.00 88.94 192 GLU A CA 1
ATOM 1525 C C . GLU A 1 192 ? -67.051 -8.815 131.449 1.00 88.94 192 GLU A C 1
ATOM 1527 O O . GLU A 1 192 ? -66.856 -8.612 130.251 1.00 88.94 192 GLU A O 1
ATOM 1532 N N . LYS A 1 193 ? -67.018 -10.053 131.968 1.00 91.25 193 LYS A N 1
ATOM 1533 C CA . LYS A 1 193 ? -66.707 -11.261 131.172 1.00 91.25 193 LYS A CA 1
ATOM 1534 C C . LYS A 1 193 ? -67.672 -11.461 130.001 1.00 91.25 193 LYS A C 1
ATOM 1536 O O . LYS A 1 193 ? -67.231 -11.850 128.924 1.00 91.25 193 LYS A O 1
ATOM 1541 N N . LYS A 1 194 ? -68.966 -11.174 130.181 1.00 90.25 194 LYS A N 1
ATOM 1542 C CA . LYS A 1 194 ? -69.954 -11.208 129.095 1.00 90.25 194 LYS A CA 1
ATOM 1543 C C . LYS A 1 194 ? -69.629 -10.166 128.021 1.00 90.25 194 LYS A C 1
ATOM 1545 O O . LYS A 1 194 ? -69.609 -10.523 126.852 1.00 90.25 194 LYS A O 1
ATOM 1550 N N . SER A 1 195 ? -69.330 -8.925 128.408 1.00 88.88 195 SER A N 1
ATOM 1551 C CA . SER A 1 195 ? -68.969 -7.864 127.456 1.00 88.88 195 SER A CA 1
ATOM 1552 C C . SER A 1 195 ? -67.645 -8.134 126.730 1.00 88.88 195 SER A C 1
ATOM 1554 O O . SER A 1 195 ? -67.546 -7.858 125.540 1.00 88.88 195 SER A O 1
ATOM 1556 N N . GLY A 1 196 ? -66.666 -8.750 127.406 1.00 91.94 196 GLY A N 1
ATOM 1557 C CA . GLY A 1 196 ? -65.430 -9.233 126.788 1.00 91.94 196 GLY A CA 1
ATOM 1558 C C . GLY A 1 196 ? -65.717 -10.274 125.709 1.00 91.94 196 GLY A C 1
ATOM 1559 O O . GLY A 1 196 ? -65.376 -10.054 124.555 1.00 91.94 196 GLY A O 1
ATOM 1560 N N . LEU A 1 197 ? -66.464 -11.330 126.047 1.00 91.75 197 LEU A N 1
ATOM 1561 C CA . LEU A 1 197 ? -66.858 -12.365 125.083 1.00 91.75 197 LEU A CA 1
ATOM 1562 C C . LEU A 1 197 ? -67.734 -11.826 123.938 1.00 91.75 197 LEU A C 1
ATOM 1564 O O . LEU A 1 197 ? -67.660 -12.335 122.825 1.00 91.75 197 LEU A O 1
ATOM 1568 N N . GLU A 1 198 ? -68.565 -10.808 124.177 1.00 91.06 198 GLU A N 1
ATOM 1569 C CA . GLU A 1 198 ? -69.343 -10.152 123.117 1.00 91.06 198 GLU A CA 1
ATOM 1570 C C . GLU A 1 198 ? -68.455 -9.339 122.158 1.00 91.06 198 GLU A C 1
ATOM 1572 O O . GLU A 1 198 ? -68.751 -9.309 120.963 1.00 91.06 198 GLU A O 1
ATOM 1577 N N . ASN A 1 199 ? -67.343 -8.768 122.636 1.00 91.62 199 ASN A N 1
ATOM 1578 C CA . ASN A 1 199 ? -66.314 -8.164 121.783 1.00 91.62 199 ASN A CA 1
ATOM 1579 C C . ASN A 1 199 ? -65.489 -9.237 121.051 1.00 91.62 199 ASN A C 1
ATOM 1581 O O . ASN A 1 199 ? -65.380 -9.165 119.833 1.00 91.62 199 ASN A O 1
ATOM 1585 N N . ASP A 1 200 ? -65.015 -10.281 121.744 1.00 93.31 200 ASP A N 1
ATOM 1586 C CA . ASP A 1 200 ? -64.262 -11.395 121.138 1.00 93.31 200 ASP A CA 1
ATOM 1587 C C . ASP A 1 200 ? -65.051 -12.049 119.982 1.00 93.31 200 ASP A C 1
ATOM 1589 O O . ASP A 1 200 ? -64.485 -12.435 118.957 1.00 93.31 200 ASP A O 1
ATOM 1593 N N . ILE A 1 201 ? -66.381 -12.157 120.122 1.00 91.62 201 ILE A N 1
ATOM 1594 C CA . ILE A 1 201 ? -67.296 -12.663 119.085 1.00 91.62 201 ILE A CA 1
ATOM 1595 C C . ILE A 1 201 ? -67.463 -11.673 117.922 1.00 91.62 201 ILE A C 1
ATOM 1597 O O . ILE A 1 201 ? -67.615 -12.112 116.780 1.00 91.62 201 ILE A O 1
ATOM 1601 N N . LEU A 1 202 ? -67.454 -10.360 118.176 1.00 92.00 202 LEU A N 1
ATOM 1602 C CA . LEU A 1 202 ? -67.473 -9.346 117.116 1.00 92.00 202 LEU A CA 1
ATOM 1603 C C . LEU A 1 202 ? -66.165 -9.363 116.320 1.00 92.00 202 LEU A C 1
ATOM 1605 O O . LEU A 1 202 ? -66.221 -9.425 115.094 1.00 92.00 202 LEU A O 1
ATOM 1609 N N . ASP A 1 203 ? -65.020 -9.405 116.998 1.00 92.50 203 ASP A N 1
ATOM 1610 C CA . ASP A 1 203 ? -63.699 -9.457 116.367 1.00 92.50 203 ASP A CA 1
ATOM 1611 C C . ASP A 1 203 ? -63.533 -10.754 115.558 1.00 92.50 203 ASP A C 1
ATOM 1613 O O . ASP A 1 203 ? -63.244 -10.697 114.363 1.00 92.50 203 ASP A O 1
ATOM 1617 N N . SER A 1 204 ? -63.882 -11.913 116.136 1.00 93.25 204 SER A N 1
ATOM 1618 C CA . SER A 1 204 ? -63.915 -13.203 115.416 1.00 93.25 204 SER A CA 1
ATOM 1619 C C . SER A 1 204 ? -64.812 -13.166 114.170 1.00 93.25 204 SER A C 1
ATOM 1621 O O . SER A 1 204 ? -64.545 -13.835 113.174 1.00 93.25 204 SER A O 1
ATOM 1623 N N . LYS A 1 205 ? -65.910 -12.400 114.206 1.00 92.50 205 LYS A N 1
ATOM 1624 C CA . LYS A 1 205 ? -66.836 -12.260 113.075 1.00 92.50 205 LYS A CA 1
ATOM 1625 C C . LYS A 1 205 ? -66.294 -11.322 111.991 1.00 92.50 205 LYS A C 1
ATOM 1627 O O . LYS A 1 205 ? -66.560 -11.562 110.813 1.00 92.50 205 LYS A O 1
ATOM 1632 N N . CYS A 1 206 ? -65.536 -10.295 112.368 1.00 90.00 206 CYS A N 1
ATOM 1633 C CA . CYS A 1 206 ? -64.774 -9.471 111.431 1.00 90.00 206 CYS A CA 1
ATOM 1634 C C . CYS A 1 206 ? -63.680 -10.306 110.747 1.00 90.00 206 CYS A C 1
ATOM 1636 O O . CYS A 1 206 ? -63.636 -10.332 109.520 1.00 90.00 206 CYS A O 1
ATOM 1638 N N . GLU A 1 207 ? -62.895 -11.079 111.509 1.00 94.12 207 GLU A N 1
ATOM 1639 C CA . GLU A 1 207 ? -61.879 -11.992 110.959 1.00 94.12 207 GLU A CA 1
ATOM 1640 C C . GLU A 1 207 ? -62.482 -12.999 109.966 1.00 94.12 207 GLU A C 1
ATOM 1642 O O . GLU A 1 207 ? -61.948 -13.180 108.871 1.00 94.12 207 GLU A O 1
ATOM 1647 N N . ILE A 1 208 ? -63.631 -13.609 110.293 1.00 92.56 208 ILE A N 1
ATOM 1648 C CA . ILE A 1 208 ? -64.352 -14.490 109.359 1.00 92.56 208 ILE A CA 1
ATOM 1649 C C . ILE A 1 208 ? -64.693 -13.738 108.066 1.00 92.56 208 ILE A C 1
ATOM 1651 O O . ILE A 1 208 ? -64.334 -14.216 106.990 1.00 92.56 208 ILE A O 1
ATOM 1655 N N . SER A 1 209 ? -65.298 -12.548 108.152 1.00 92.38 209 SER A N 1
ATOM 1656 C CA . SER A 1 209 ? -65.650 -11.752 106.967 1.00 92.38 209 SER A CA 1
ATOM 1657 C C . SER A 1 209 ? -64.432 -11.399 106.105 1.00 92.38 209 SER A C 1
ATOM 1659 O O . SER A 1 209 ? -64.531 -11.415 104.877 1.00 92.38 209 SER A O 1
ATOM 1661 N N . ASP A 1 210 ? -63.284 -11.099 106.713 1.00 93.12 210 ASP A N 1
ATOM 1662 C CA . ASP A 1 210 ? -62.051 -10.802 105.982 1.00 93.12 210 ASP A CA 1
ATOM 1663 C C . ASP A 1 210 ? -61.454 -12.059 105.327 1.00 93.12 210 ASP A C 1
ATOM 1665 O O . ASP A 1 210 ? -60.978 -11.992 104.190 1.00 93.12 210 ASP A O 1
ATOM 1669 N N . THR A 1 211 ? -61.551 -13.231 105.967 1.00 94.31 211 THR A N 1
ATOM 1670 C CA . THR A 1 211 ? -61.154 -14.501 105.330 1.00 94.31 211 THR A CA 1
ATOM 1671 C C . THR A 1 211 ? -62.084 -14.911 104.184 1.00 94.31 211 THR A C 1
ATOM 1673 O O . THR A 1 211 ? -61.592 -15.375 103.157 1.00 94.31 211 THR A O 1
ATOM 1676 N N . GLU A 1 212 ? -63.397 -14.682 104.288 1.00 93.94 212 GLU A N 1
ATOM 1677 C CA . GLU A 1 212 ? -64.363 -14.915 103.200 1.00 93.94 212 GLU A CA 1
ATOM 1678 C C . GLU A 1 212 ? -64.068 -14.013 101.985 1.00 93.94 212 GLU A C 1
ATOM 1680 O O . GLU A 1 212 ? -64.063 -14.478 100.839 1.00 93.94 212 GLU A O 1
ATOM 1685 N N . ASN A 1 213 ? -63.723 -12.743 102.229 1.00 93.88 213 ASN A N 1
ATOM 1686 C CA . ASN A 1 213 ? -63.261 -11.812 101.195 1.00 93.88 213 ASN A CA 1
ATOM 1687 C C . ASN A 1 213 ? -61.937 -12.274 100.549 1.00 93.88 213 ASN A C 1
ATOM 1689 O O . ASN A 1 213 ? -61.805 -12.249 99.323 1.00 93.88 213 ASN A O 1
ATOM 1693 N N . ALA A 1 214 ? -60.967 -12.735 101.347 1.00 94.75 214 ALA A N 1
ATOM 1694 C CA . ALA A 1 214 ? -59.678 -13.221 100.849 1.00 94.75 214 ALA A CA 1
ATOM 1695 C C . ALA A 1 214 ? -59.806 -14.511 100.015 1.00 94.75 214 ALA A C 1
ATOM 1697 O O . ALA A 1 214 ? -59.166 -14.633 98.969 1.00 94.75 214 ALA A O 1
ATOM 1698 N N . ILE A 1 215 ? -60.670 -15.446 100.426 1.00 94.19 215 ILE A N 1
ATOM 1699 C CA . ILE A 1 215 ? -61.004 -16.651 99.649 1.00 94.19 215 ILE A CA 1
ATOM 1700 C C . ILE A 1 215 ? -61.629 -16.251 98.308 1.00 94.19 215 ILE A C 1
ATOM 1702 O O . ILE A 1 215 ? -61.171 -16.707 97.262 1.00 94.19 215 ILE A O 1
ATOM 1706 N N . SER A 1 216 ? -62.600 -15.332 98.322 1.00 94.06 216 SER A N 1
ATOM 1707 C CA . SER A 1 216 ? -63.268 -14.839 97.107 1.00 94.06 216 SER A CA 1
ATOM 1708 C C . SER A 1 216 ? -62.288 -14.208 96.104 1.00 94.06 216 SER A C 1
ATOM 1710 O O . SER A 1 216 ? -62.436 -14.382 94.893 1.00 94.06 216 SER A O 1
ATOM 1712 N N . ALA A 1 217 ? -61.257 -13.506 96.588 1.00 93.69 217 ALA A N 1
ATOM 1713 C CA . ALA A 1 217 ? -60.198 -12.956 95.741 1.00 93.69 217 ALA A CA 1
ATOM 1714 C C . ALA A 1 217 ? -59.310 -14.055 95.121 1.00 93.69 217 ALA A C 1
ATOM 1716 O O . ALA A 1 217 ? -59.027 -14.014 93.922 1.00 93.69 217 ALA A O 1
ATOM 1717 N N . LEU A 1 218 ? -58.918 -15.064 95.908 1.00 94.81 218 LEU A N 1
ATOM 1718 C CA . LEU A 1 218 ? -58.106 -16.195 95.442 1.00 94.81 218 LEU A CA 1
ATOM 1719 C C . LEU A 1 218 ? -58.847 -17.080 94.426 1.00 94.81 218 LEU A C 1
ATOM 1721 O O . LEU A 1 218 ? -58.233 -17.563 93.474 1.00 94.81 218 LEU A O 1
ATOM 1725 N N . GLU A 1 219 ? -60.161 -17.270 94.576 1.00 94.88 219 GLU A N 1
ATOM 1726 C CA . GLU A 1 219 ? -60.988 -17.984 93.591 1.00 94.88 219 GLU A CA 1
ATOM 1727 C C . GLU A 1 219 ? -61.029 -17.266 92.230 1.00 94.88 219 GLU A C 1
ATOM 1729 O O . GLU A 1 219 ? -61.027 -17.912 91.177 1.00 94.88 219 GLU A O 1
ATOM 1734 N N . GLU A 1 220 ? -61.018 -15.933 92.227 1.00 93.62 220 GLU A N 1
ATOM 1735 C CA . GLU A 1 220 ? -61.008 -15.136 90.999 1.00 93.62 220 GLU A CA 1
ATOM 1736 C C . GLU A 1 220 ? -59.611 -15.064 90.353 1.00 93.62 220 GLU A C 1
ATOM 1738 O O . GLU A 1 220 ? -59.506 -15.126 89.125 1.00 93.62 220 GLU A O 1
ATOM 1743 N N . GLU A 1 221 ? -58.521 -15.049 91.130 1.00 95.31 221 GLU A N 1
ATOM 1744 C CA . GLU A 1 221 ? -57.173 -15.265 90.576 1.00 95.31 221 GLU A CA 1
ATOM 1745 C C . GLU A 1 221 ? -57.020 -16.670 89.975 1.00 95.31 221 GLU A C 1
ATOM 1747 O O . GLU A 1 221 ? -56.507 -16.812 88.862 1.00 95.31 221 GLU A O 1
ATOM 1752 N N . MET A 1 222 ? -57.542 -17.705 90.644 1.00 94.25 222 MET A N 1
ATOM 1753 C CA . MET A 1 222 ? -57.603 -19.075 90.118 1.00 94.25 222 MET A CA 1
ATOM 1754 C C . MET A 1 222 ? -58.383 -19.155 88.797 1.00 94.25 222 MET A C 1
ATOM 1756 O O . MET A 1 222 ? -57.925 -19.816 87.859 1.00 94.25 222 MET A O 1
ATOM 1760 N N . ARG A 1 223 ? -59.523 -18.452 88.676 1.00 94.25 223 ARG A N 1
ATOM 1761 C CA . ARG A 1 223 ? -60.275 -18.349 87.412 1.00 94.25 223 ARG A CA 1
ATOM 1762 C C . ARG A 1 223 ? -59.412 -17.736 86.307 1.00 94.25 223 ARG A C 1
ATOM 1764 O O . ARG A 1 223 ? -59.296 -18.331 85.237 1.00 94.25 223 ARG A O 1
ATOM 1771 N N . ARG A 1 224 ? -58.787 -16.582 86.561 1.00 94.62 224 ARG A N 1
ATOM 1772 C CA . ARG A 1 224 ? -57.941 -15.872 85.579 1.00 94.62 224 ARG A CA 1
ATOM 1773 C C . ARG A 1 224 ? -56.744 -16.708 85.135 1.00 94.62 224 ARG A C 1
ATOM 1775 O O . ARG A 1 224 ? -56.466 -16.798 83.941 1.00 94.62 224 ARG A O 1
ATOM 1782 N N . LEU A 1 225 ? -56.072 -17.365 86.080 1.00 94.88 225 LEU A N 1
ATOM 1783 C CA . LEU A 1 225 ? -54.934 -18.235 85.795 1.00 94.88 225 LEU A CA 1
ATOM 1784 C C . LEU A 1 225 ? -55.345 -19.450 84.951 1.00 94.88 225 LEU A C 1
ATOM 1786 O O . LEU A 1 225 ? -54.597 -19.851 84.059 1.00 94.88 225 LEU A O 1
ATOM 1790 N N . ASN A 1 226 ? -56.535 -20.020 85.179 1.00 94.25 226 ASN A N 1
ATOM 1791 C CA . ASN A 1 226 ? -57.017 -21.130 84.361 1.00 94.25 226 ASN A CA 1
ATOM 1792 C C . ASN A 1 226 ? -57.431 -20.692 82.941 1.00 94.25 226 ASN A C 1
ATOM 1794 O O . ASN A 1 226 ? -57.132 -21.422 82.001 1.00 94.25 226 ASN A O 1
ATOM 1798 N N . VAL A 1 227 ? -58.009 -19.495 82.761 1.00 95.12 227 VAL A N 1
ATOM 1799 C CA . VAL A 1 227 ? -58.249 -18.918 81.418 1.00 95.12 227 VAL A CA 1
ATOM 1800 C C . VAL A 1 227 ? -56.927 -18.720 80.671 1.00 95.12 227 VAL A C 1
ATOM 1802 O O . VAL A 1 227 ? -56.770 -19.232 79.568 1.00 95.12 227 VAL A O 1
ATOM 1805 N N . SER A 1 228 ? -55.929 -18.085 81.296 1.00 94.25 228 SER A N 1
ATOM 1806 C CA . SER A 1 228 ? -54.613 -17.886 80.666 1.00 94.25 228 SER A CA 1
ATOM 1807 C C . SER A 1 228 ? -53.917 -19.212 80.326 1.00 94.25 228 SER A C 1
ATOM 1809 O O . SER A 1 228 ? -53.322 -19.369 79.260 1.00 94.25 228 SER A O 1
ATOM 1811 N N . LYS A 1 229 ? -54.046 -20.227 81.188 1.00 94.75 229 LYS A N 1
ATOM 1812 C CA . LYS A 1 229 ? -53.590 -21.595 80.903 1.00 94.75 229 LYS A CA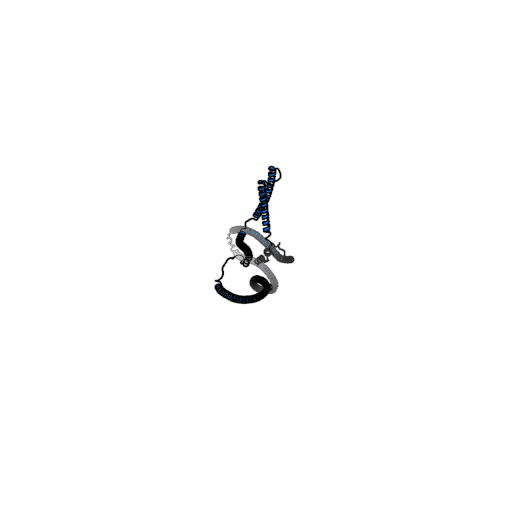 1
ATOM 1813 C C . LYS A 1 229 ? -54.284 -22.190 79.671 1.00 94.75 229 LYS A C 1
ATOM 1815 O O . LYS A 1 229 ? -53.615 -22.875 78.901 1.00 94.75 229 LYS A O 1
ATOM 1820 N N . GLU A 1 230 ? -55.582 -21.968 79.484 1.00 94.00 230 GLU A N 1
ATOM 1821 C CA . GLU A 1 230 ? -56.336 -22.444 78.314 1.00 94.00 230 GLU A CA 1
ATOM 1822 C C . GLU A 1 230 ? -55.911 -21.708 77.029 1.00 94.00 230 GLU A C 1
ATOM 1824 O O . GLU A 1 230 ? -55.652 -22.365 76.019 1.00 94.00 230 GLU A O 1
ATOM 1829 N N . GLU A 1 231 ? -55.683 -20.392 77.089 1.00 94.25 231 GLU A N 1
ATOM 1830 C CA . GLU A 1 231 ? -55.080 -19.603 75.998 1.00 94.25 231 GLU A CA 1
ATOM 1831 C C . GLU A 1 231 ? -53.696 -20.149 75.599 1.00 94.25 231 GLU A C 1
ATOM 1833 O O . GLU A 1 231 ? -53.433 -20.394 74.419 1.00 94.25 231 GLU A O 1
ATOM 1838 N N . PHE A 1 232 ? -52.818 -20.432 76.572 1.00 94.19 232 PHE A N 1
ATOM 1839 C CA . PHE A 1 232 ? -51.515 -21.055 76.307 1.00 94.19 232 PHE A CA 1
ATOM 1840 C C . PHE A 1 232 ? -51.632 -22.449 75.668 1.00 94.19 232 PHE A C 1
ATOM 1842 O O . PHE A 1 232 ? -50.764 -22.817 74.875 1.00 94.19 232 PHE A O 1
ATOM 1849 N N . HIS A 1 233 ? -52.686 -23.219 75.964 1.00 94.38 233 HIS A N 1
ATOM 1850 C CA . HIS A 1 233 ? -52.924 -24.508 75.304 1.00 94.38 233 HIS A CA 1
ATOM 1851 C C . HIS A 1 233 ? -53.415 -24.343 73.856 1.00 94.38 233 HIS A C 1
ATOM 1853 O O . HIS A 1 233 ? -52.986 -25.133 73.013 1.00 94.38 233 HIS A O 1
ATOM 1859 N N . SER A 1 234 ? -54.229 -23.323 73.541 1.00 94.06 234 SER A N 1
ATOM 1860 C CA . SER A 1 234 ? -54.604 -22.998 72.149 1.00 94.06 234 SER A CA 1
ATOM 1861 C C . SER A 1 234 ? -53.380 -22.576 71.340 1.00 94.06 234 SER A C 1
ATOM 1863 O O . SER A 1 234 ? -53.028 -23.234 70.363 1.00 94.06 234 SER A O 1
ATOM 1865 N N . ASN A 1 235 ? -52.632 -21.585 71.838 1.00 94.94 235 ASN A N 1
ATOM 1866 C CA . ASN A 1 235 ? -51.415 -21.084 71.196 1.00 94.94 235 ASN A CA 1
ATOM 1867 C C . ASN A 1 235 ? -50.385 -22.206 70.956 1.00 94.94 235 ASN A C 1
ATOM 1869 O O . ASN A 1 235 ? -49.733 -22.253 69.913 1.00 94.94 235 ASN A O 1
ATOM 1873 N N . TYR A 1 236 ? -50.241 -23.142 71.905 1.00 94.75 236 TYR A N 1
ATOM 1874 C CA . TYR A 1 236 ? -49.377 -24.314 71.744 1.00 94.75 236 TYR A CA 1
ATOM 1875 C C . TYR A 1 236 ? -49.907 -25.314 70.701 1.00 94.75 236 TYR A C 1
ATOM 1877 O O . TYR A 1 236 ? -49.107 -25.903 69.973 1.00 94.75 236 TYR A O 1
ATOM 1885 N N . ALA A 1 237 ? -51.225 -25.518 70.608 1.00 91.62 237 ALA A N 1
ATOM 1886 C CA . ALA A 1 237 ? -51.829 -26.377 69.591 1.00 91.62 237 ALA A CA 1
ATOM 1887 C C . ALA A 1 237 ? -51.638 -25.800 68.177 1.00 91.62 237 ALA A C 1
ATOM 1889 O O . ALA A 1 237 ? -51.191 -26.523 67.289 1.00 91.62 237 ALA A O 1
ATOM 1890 N N . GLU A 1 238 ? -51.869 -24.499 68.001 1.00 93.38 238 GLU A N 1
ATOM 1891 C CA . GLU A 1 238 ? -51.665 -23.770 66.742 1.00 93.38 238 GLU A CA 1
ATOM 1892 C C . GLU A 1 238 ? -50.189 -23.815 66.302 1.00 93.38 238 GLU A C 1
ATOM 1894 O O . GLU A 1 238 ? -49.874 -24.243 65.190 1.00 93.38 238 GLU A O 1
ATOM 1899 N N . LEU A 1 239 ? -49.249 -23.497 67.205 1.00 92.25 239 LEU A N 1
ATOM 1900 C CA . LEU A 1 239 ? -47.806 -23.629 66.943 1.00 92.25 239 LEU A CA 1
ATOM 1901 C C . LEU A 1 239 ? -47.403 -25.058 66.550 1.00 92.25 239 LEU A C 1
ATOM 1903 O O . LEU A 1 239 ? -46.531 -25.251 65.701 1.00 92.25 239 LEU A O 1
ATOM 1907 N N . LYS A 1 240 ? -48.033 -26.069 67.155 1.00 93.12 240 LYS A N 1
ATOM 1908 C CA . LYS A 1 240 ? -47.783 -27.487 66.876 1.00 93.12 240 LYS A CA 1
ATOM 1909 C C . LYS A 1 240 ? -48.361 -27.947 65.530 1.00 93.12 240 LYS A C 1
ATOM 1911 O O . LYS A 1 240 ? -47.839 -28.913 64.974 1.00 93.12 240 LYS A O 1
ATOM 1916 N N . GLU A 1 241 ? -49.384 -27.276 65.006 1.00 92.19 241 GLU A N 1
ATOM 1917 C CA . GLU A 1 241 ? -49.956 -27.537 63.678 1.00 92.19 241 GLU A CA 1
ATOM 1918 C C . GLU A 1 241 ? -49.179 -26.830 62.553 1.00 92.19 241 GLU A C 1
ATOM 1920 O O . GLU A 1 241 ? -48.987 -27.415 61.489 1.00 92.19 241 GLU A O 1
ATOM 1925 N N . VAL A 1 242 ? -48.631 -25.634 62.807 1.00 94.56 242 VAL A N 1
ATOM 1926 C CA . VAL A 1 242 ? -47.825 -24.873 61.827 1.00 94.56 242 VAL A CA 1
ATOM 1927 C C . VAL A 1 242 ? -46.379 -25.390 61.707 1.00 94.56 242 VAL A C 1
ATOM 1929 O O . VAL A 1 242 ? -45.786 -25.360 60.625 1.00 94.56 242 VAL A O 1
ATOM 1932 N N . LEU A 1 243 ? -45.784 -25.908 62.791 1.00 93.19 243 LEU A N 1
ATOM 1933 C CA . LEU A 1 243 ? -44.386 -26.375 62.803 1.00 93.19 243 LEU A CA 1
ATOM 1934 C C . LEU A 1 243 ? -44.059 -27.450 61.728 1.00 93.19 243 LEU A C 1
ATOM 1936 O O . LEU A 1 243 ? -43.007 -27.335 61.092 1.00 93.19 243 LEU A O 1
ATOM 1940 N N . PRO A 1 244 ? -44.909 -28.467 61.459 1.00 92.50 244 PRO A N 1
ATOM 1941 C CA . PRO A 1 244 ? -44.685 -29.434 60.381 1.00 92.50 244 PRO A CA 1
ATOM 1942 C C . PRO A 1 244 ? -44.744 -28.836 58.970 1.00 92.50 244 PRO A C 1
ATOM 1944 O O . PRO A 1 244 ? -44.084 -29.358 58.070 1.00 92.50 244 PRO A O 1
ATOM 1947 N N . GLU A 1 245 ? -45.511 -27.764 58.751 1.00 92.62 245 GLU A N 1
ATOM 1948 C CA . GLU A 1 245 ? -45.604 -27.106 57.441 1.00 92.62 245 GLU A CA 1
ATOM 1949 C C . GLU A 1 245 ? -44.331 -26.314 57.138 1.00 92.62 245 GLU A C 1
ATOM 1951 O O . GLU A 1 245 ? -43.703 -26.536 56.101 1.00 92.62 245 GLU A O 1
ATOM 1956 N N . LEU A 1 246 ? -43.863 -25.514 58.104 1.00 92.81 246 LEU A N 1
ATOM 1957 C CA . LEU A 1 246 ? -42.550 -24.861 58.047 1.00 92.81 246 LEU A CA 1
ATOM 1958 C C . LEU A 1 246 ? -41.415 -25.878 57.851 1.00 92.81 246 LEU A C 1
ATOM 1960 O O . LEU A 1 246 ? -40.506 -25.647 57.054 1.00 92.81 246 LEU A O 1
ATOM 1964 N N . SER A 1 247 ? -41.476 -27.029 58.530 1.00 93.81 247 SER A N 1
ATOM 1965 C CA . SER A 1 247 ? -40.483 -28.096 58.358 1.00 93.81 247 SER A CA 1
ATOM 1966 C C . SER A 1 247 ? -40.475 -28.656 56.930 1.00 93.81 247 SER A C 1
ATOM 1968 O O . SER A 1 247 ? -39.398 -28.842 56.363 1.00 93.81 247 SER A O 1
ATOM 1970 N N . LYS A 1 248 ? -41.648 -28.881 56.317 1.00 93.00 248 LYS A N 1
ATOM 1971 C CA . LYS A 1 248 ? -41.753 -29.312 54.911 1.00 93.00 248 LYS A CA 1
ATOM 1972 C C . LYS A 1 248 ? -41.237 -28.257 53.938 1.00 93.00 248 LYS A C 1
ATOM 1974 O O . LYS A 1 248 ? -40.574 -28.611 52.967 1.00 93.00 248 LYS A O 1
ATOM 1979 N N . GLU A 1 249 ? -41.525 -26.978 54.166 1.00 94.56 249 GLU A N 1
ATOM 1980 C CA . GLU A 1 249 ? -41.031 -25.918 53.284 1.00 94.56 249 GLU A CA 1
ATOM 1981 C C . GLU A 1 249 ? -39.500 -25.802 53.354 1.00 94.56 249 GLU A C 1
ATOM 1983 O O . GLU A 1 249 ? -38.842 -25.720 52.317 1.00 94.56 249 GLU A O 1
ATOM 1988 N N . VAL A 1 250 ? -38.900 -25.934 54.543 1.00 94.12 250 VAL A N 1
ATOM 1989 C CA . VAL A 1 250 ? -37.436 -26.026 54.698 1.00 94.12 250 VAL A CA 1
ATOM 1990 C C . VAL A 1 250 ? -36.858 -27.257 53.979 1.00 94.12 250 VAL A C 1
ATOM 1992 O O . VAL A 1 250 ? -35.826 -27.140 53.308 1.00 94.12 250 VAL A O 1
ATOM 1995 N N . GLU A 1 251 ? -37.517 -28.419 54.052 1.00 93.25 251 GLU A N 1
ATOM 1996 C CA . GLU A 1 251 ? -37.113 -29.626 53.309 1.00 93.25 251 GLU A CA 1
ATOM 1997 C C . GLU A 1 251 ? -37.231 -29.470 51.783 1.00 93.25 251 GLU A C 1
ATOM 1999 O O . GLU A 1 251 ? -36.395 -30.007 51.059 1.00 93.25 251 GLU A O 1
ATOM 2004 N N . LEU A 1 252 ? -38.208 -28.707 51.280 1.00 94.19 252 LEU A N 1
ATOM 2005 C CA . LEU A 1 252 ? -38.367 -28.406 49.850 1.00 94.19 252 LEU A CA 1
ATOM 2006 C C . LEU A 1 252 ? -37.376 -27.340 49.350 1.00 94.19 252 LEU A C 1
ATOM 2008 O O . LEU A 1 252 ? -36.905 -27.411 48.211 1.00 94.19 252 LEU A O 1
ATOM 2012 N N . LEU A 1 253 ? -37.033 -26.357 50.186 1.00 94.44 253 LEU A N 1
ATOM 2013 C CA . LEU A 1 253 ? -36.109 -25.276 49.832 1.00 94.44 253 LEU A CA 1
ATOM 2014 C C . LEU A 1 253 ? -34.637 -25.716 49.855 1.00 94.44 253 LEU A C 1
ATOM 2016 O O . LEU A 1 253 ? -33.864 -25.254 49.011 1.00 94.44 253 LEU A O 1
ATOM 2020 N N . ARG A 1 254 ? -34.240 -26.637 50.748 1.00 95.69 254 ARG A N 1
ATOM 2021 C CA . ARG A 1 254 ? -32.863 -27.171 50.821 1.00 95.69 254 ARG A CA 1
ATOM 2022 C C . ARG A 1 254 ? -32.328 -27.705 49.474 1.00 95.69 254 ARG A C 1
ATOM 2024 O O . ARG A 1 254 ? -31.324 -27.163 49.010 1.00 95.69 254 ARG A O 1
ATOM 2031 N N . PRO A 1 255 ? -32.954 -28.692 48.800 1.00 94.75 255 PRO A N 1
ATOM 2032 C CA . PRO A 1 255 ? -32.426 -29.236 47.546 1.00 94.75 255 PRO A CA 1
ATOM 2033 C C . PRO A 1 255 ? -32.428 -28.198 46.415 1.00 94.75 255 PRO A C 1
ATOM 2035 O O . PRO A 1 255 ? -31.568 -28.235 45.538 1.00 94.75 255 PRO A O 1
ATOM 2038 N N . LYS A 1 256 ? -33.345 -27.221 46.448 1.00 96.00 256 LYS A N 1
ATOM 2039 C CA . LYS A 1 256 ? -33.365 -26.104 45.495 1.00 96.00 256 LYS A CA 1
ATOM 2040 C C . LYS A 1 256 ? -32.167 -25.166 45.696 1.00 96.00 256 LYS A C 1
ATOM 2042 O O . LYS A 1 256 ? -31.573 -24.716 44.718 1.00 96.00 256 LYS A O 1
ATOM 2047 N N . ALA A 1 257 ? -31.764 -24.913 46.943 1.00 94.00 257 ALA A N 1
ATOM 2048 C CA . ALA A 1 257 ? -30.538 -24.177 47.250 1.00 94.00 257 ALA A CA 1
ATOM 2049 C C . ALA A 1 257 ? -29.277 -24.957 46.827 1.00 94.00 257 ALA A C 1
ATOM 2051 O O . ALA A 1 257 ? -28.372 -24.379 46.227 1.00 94.00 257 ALA A O 1
ATOM 2052 N N . GLU A 1 258 ? -29.234 -26.272 47.061 1.00 95.69 258 GLU A N 1
ATOM 2053 C CA . GLU A 1 258 ? -28.129 -27.148 46.634 1.00 95.69 258 GLU A CA 1
ATOM 2054 C C . GLU A 1 258 ? -27.981 -27.191 45.098 1.00 95.69 258 GLU A C 1
ATOM 2056 O O . GLU A 1 258 ? -26.863 -27.111 44.575 1.00 95.69 258 GLU A O 1
ATOM 2061 N N . GLN A 1 259 ? -29.098 -27.216 44.360 1.00 96.62 259 GLN A N 1
ATOM 2062 C CA . GLN A 1 259 ? -29.115 -27.088 42.897 1.00 96.62 259 GLN A CA 1
ATOM 2063 C C . GLN A 1 259 ? -28.556 -25.736 42.430 1.00 96.62 259 GLN A C 1
ATOM 2065 O O . GLN A 1 259 ? -27.684 -25.710 41.563 1.00 96.62 259 GLN A O 1
ATOM 2070 N N . LEU A 1 260 ? -28.987 -24.621 43.032 1.00 96.00 260 LEU A N 1
ATOM 2071 C CA . LEU A 1 260 ? -28.494 -23.278 42.690 1.00 96.00 260 LEU A CA 1
ATOM 2072 C C . LEU A 1 260 ? -26.995 -23.100 42.996 1.00 96.00 260 LEU A C 1
ATOM 2074 O O . LEU A 1 260 ? -26.279 -22.458 42.226 1.00 96.00 260 LEU A O 1
ATOM 2078 N N . VAL A 1 261 ? -26.488 -23.700 44.080 1.00 96.69 261 VAL A N 1
ATOM 2079 C CA . VAL A 1 261 ? -25.045 -23.740 44.381 1.00 96.69 261 VAL A CA 1
ATOM 2080 C C . VAL A 1 261 ? -24.286 -24.543 43.319 1.00 96.69 261 VAL A C 1
ATOM 2082 O O . VAL A 1 261 ? -23.245 -24.088 42.839 1.00 96.69 261 VAL A O 1
ATOM 2085 N N . SER A 1 262 ? -24.823 -25.694 42.908 1.00 95.62 262 SER A N 1
ATOM 2086 C CA . SER A 1 262 ? -24.227 -26.550 41.871 1.00 95.62 262 SER A CA 1
ATOM 2087 C C . SER A 1 262 ? -24.189 -25.857 40.503 1.00 95.62 262 SER A C 1
ATOM 2089 O O . SER A 1 262 ? -23.162 -25.865 39.822 1.00 95.62 262 SER A O 1
ATOM 2091 N N . GLU A 1 263 ? -25.276 -25.187 40.112 1.00 96.81 263 GLU A N 1
ATOM 2092 C CA . GLU A 1 263 ? -25.327 -24.413 38.870 1.00 96.81 263 GLU A CA 1
ATOM 2093 C C . GLU A 1 263 ? -24.381 -23.207 38.905 1.00 96.81 263 GLU A C 1
ATOM 2095 O O . GLU A 1 263 ? -23.660 -22.973 37.933 1.00 96.81 263 GLU A O 1
ATOM 2100 N N . LYS A 1 264 ? -24.286 -22.493 40.036 1.00 96.44 264 LYS A N 1
ATOM 2101 C CA . LYS A 1 264 ? -23.300 -21.418 40.208 1.00 96.44 264 LYS A CA 1
ATOM 2102 C C . LYS A 1 264 ? -21.870 -21.925 39.990 1.00 96.44 264 LYS A C 1
ATOM 2104 O O . LYS A 1 264 ? -21.113 -21.281 39.269 1.00 96.44 264 LYS A O 1
ATOM 2109 N N . GLN A 1 265 ? -21.498 -23.075 40.558 1.00 96.44 265 GLN A N 1
ATOM 2110 C CA . GLN A 1 265 ? -20.168 -23.673 40.352 1.00 96.44 265 GLN A CA 1
ATOM 2111 C C . GLN A 1 265 ? -19.921 -24.062 38.883 1.00 96.44 265 GLN A C 1
ATOM 2113 O O . GLN A 1 265 ? -18.823 -23.838 38.361 1.00 96.44 265 GLN A O 1
ATOM 2118 N N . ARG A 1 266 ? -20.946 -24.582 38.191 1.00 97.56 266 ARG A N 1
ATOM 2119 C CA . ARG A 1 266 ? -20.890 -24.885 36.751 1.00 97.56 266 ARG A CA 1
ATOM 2120 C C . ARG A 1 266 ? -20.640 -23.618 35.924 1.00 97.56 266 ARG A C 1
ATOM 2122 O O . ARG A 1 266 ? -19.726 -23.601 35.103 1.00 97.56 266 ARG A O 1
ATOM 2129 N N . LEU A 1 267 ? -21.407 -22.557 36.175 1.00 97.00 267 LEU A N 1
ATOM 2130 C CA . LEU A 1 267 ? -21.305 -21.273 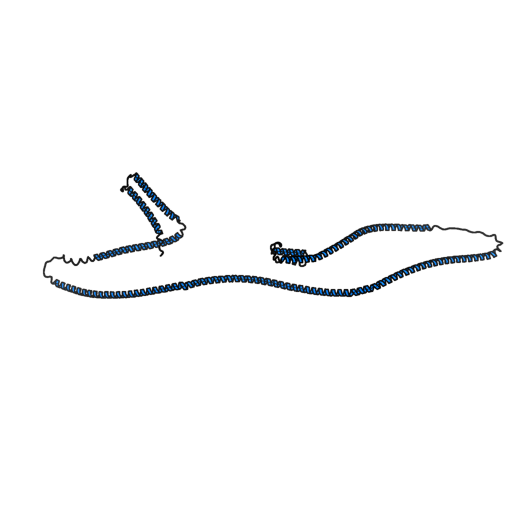35.473 1.00 97.00 267 LEU A CA 1
ATOM 2131 C C . LEU A 1 267 ? -19.983 -20.543 35.754 1.00 97.00 267 LEU A C 1
ATOM 2133 O O . LEU A 1 267 ? -19.402 -19.963 34.840 1.00 97.00 267 LEU A O 1
ATOM 2137 N N . GLU A 1 268 ? -19.467 -20.598 36.985 1.00 97.06 268 GLU A N 1
ATOM 2138 C CA . GLU A 1 268 ? -18.153 -20.041 37.340 1.00 97.06 268 GLU A CA 1
ATOM 2139 C C . GLU A 1 268 ? -17.021 -20.763 36.580 1.00 97.06 268 GLU A C 1
ATOM 2141 O O . GLU A 1 268 ? -16.072 -20.131 36.114 1.00 97.06 268 GLU A O 1
ATOM 2146 N N . SER A 1 269 ? -17.151 -22.079 36.382 1.00 96.12 269 SER A N 1
ATOM 2147 C CA . SER A 1 269 ? -16.204 -22.890 35.604 1.00 96.12 269 SER A CA 1
ATOM 2148 C C . SER A 1 269 ? -16.273 -22.583 34.102 1.00 96.12 269 SER A C 1
ATOM 2150 O O . SER A 1 269 ? -15.241 -22.367 33.467 1.00 96.12 269 SER A O 1
ATOM 2152 N N . GLU A 1 270 ? -17.483 -22.483 33.547 1.00 97.75 270 GLU A N 1
ATOM 2153 C CA . GLU A 1 270 ? -17.732 -22.113 32.145 1.00 97.75 270 GLU A CA 1
ATOM 2154 C C . GLU A 1 270 ? -17.191 -20.707 31.823 1.00 97.75 270 GLU A C 1
ATOM 2156 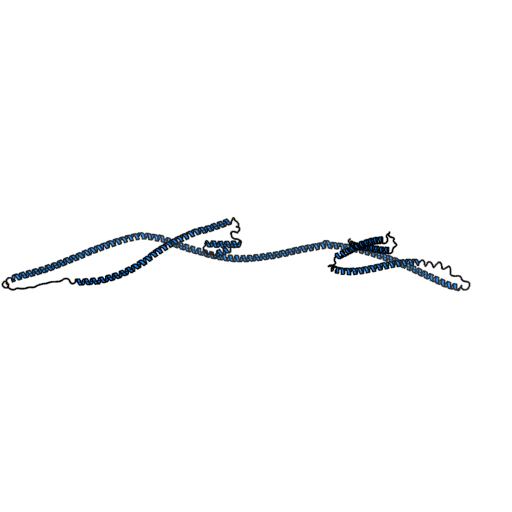O O . GLU A 1 270 ? -16.462 -20.517 30.850 1.00 97.75 270 GLU A O 1
ATOM 2161 N N . LYS A 1 271 ? -17.443 -19.736 32.708 1.00 97.38 271 LYS A N 1
ATOM 2162 C CA . LYS A 1 271 ? -16.878 -18.376 32.681 1.00 97.38 271 LYS A CA 1
ATOM 2163 C C . LYS A 1 271 ? -15.345 -18.366 32.673 1.00 97.38 271 LYS A C 1
ATOM 2165 O O . LYS A 1 271 ? -14.748 -17.556 31.962 1.00 97.38 271 LYS A O 1
ATOM 2170 N N . ASN A 1 272 ? -14.704 -19.235 33.455 1.00 96.75 272 ASN A N 1
ATOM 2171 C CA . ASN A 1 272 ? -13.244 -19.315 33.521 1.00 96.75 272 ASN A CA 1
ATOM 2172 C C . ASN A 1 272 ? -12.635 -19.920 32.245 1.00 96.75 272 ASN A C 1
ATOM 2174 O O . ASN A 1 272 ? -11.636 -19.394 31.753 1.00 96.75 272 ASN A O 1
ATOM 2178 N N . GLU A 1 273 ? -13.253 -20.946 31.657 1.00 97.25 273 GLU A N 1
ATOM 2179 C CA . GLU A 1 273 ? -12.798 -21.506 30.375 1.00 97.25 273 GLU A CA 1
ATOM 2180 C C . GLU A 1 273 ? -13.041 -20.536 29.207 1.00 97.25 273 GLU A C 1
ATOM 2182 O O . GLU A 1 273 ? -12.138 -20.307 28.404 1.00 97.25 273 GLU A O 1
ATOM 2187 N N . LEU A 1 274 ? -14.197 -19.863 29.153 1.00 97.25 274 LEU A N 1
ATOM 2188 C CA . LEU A 1 274 ? -14.456 -18.805 28.166 1.00 97.25 274 LEU A CA 1
ATOM 2189 C C . LEU A 1 274 ? -13.470 -17.635 28.300 1.00 97.25 274 LEU A C 1
ATOM 2191 O O . LEU A 1 274 ? -13.032 -17.079 27.291 1.00 97.25 274 LEU A O 1
ATOM 2195 N N . LYS A 1 275 ? -13.065 -17.279 29.529 1.00 97.50 275 LYS A N 1
ATOM 2196 C CA . LYS A 1 275 ? -11.969 -16.327 29.748 1.00 97.50 275 LYS A CA 1
ATOM 2197 C C . LYS A 1 275 ? -10.659 -16.857 29.157 1.00 97.50 275 LYS A C 1
ATOM 2199 O O . LYS A 1 275 ? -10.031 -16.124 28.403 1.00 97.50 275 LYS A O 1
ATOM 2204 N N . ARG A 1 276 ? -10.280 -18.106 29.446 1.00 97.25 276 ARG A N 1
ATOM 2205 C CA . ARG A 1 276 ? -9.043 -18.733 28.949 1.00 97.25 276 ARG A CA 1
ATOM 2206 C C . ARG A 1 276 ? -8.984 -18.757 27.415 1.00 97.25 276 ARG A C 1
ATOM 2208 O O . ARG A 1 276 ? -7.972 -18.378 26.837 1.00 97.25 276 ARG A O 1
ATOM 2215 N N . GLN A 1 277 ? -10.089 -19.110 26.755 1.00 97.44 277 GLN A N 1
ATOM 2216 C CA . GLN A 1 277 ? -10.210 -19.109 25.290 1.00 97.44 277 GLN A CA 1
ATOM 2217 C C . GLN A 1 277 ? -10.155 -17.698 24.688 1.00 97.44 277 GLN A C 1
ATOM 2219 O O . GLN A 1 277 ? -9.543 -17.494 23.639 1.00 97.44 277 GLN A O 1
ATOM 2224 N N . ARG A 1 278 ? -10.762 -16.705 25.353 1.00 97.56 278 ARG A N 1
ATOM 2225 C CA . ARG A 1 278 ? -10.640 -15.289 24.972 1.00 97.56 278 ARG A CA 1
ATOM 2226 C C . ARG A 1 278 ? -9.194 -14.814 25.089 1.00 97.56 278 ARG A C 1
ATOM 2228 O O . ARG A 1 278 ? -8.719 -14.150 24.174 1.00 97.56 278 ARG A O 1
ATOM 2235 N N . ASP A 1 279 ? -8.509 -15.166 26.172 1.00 96.94 279 ASP A N 1
ATOM 2236 C CA . ASP A 1 279 ? -7.123 -14.767 26.427 1.00 96.94 279 ASP A CA 1
ATOM 2237 C C . ASP A 1 279 ? -6.178 -15.404 25.370 1.00 96.94 279 ASP A C 1
ATOM 2239 O O . ASP A 1 279 ? -5.427 -14.677 24.719 1.00 96.94 279 ASP A O 1
ATOM 2243 N N . GLU A 1 280 ? -6.325 -16.704 25.056 1.00 97.69 280 GLU A N 1
ATOM 2244 C CA . GLU A 1 280 ? -5.634 -17.369 23.924 1.00 97.69 280 GLU A CA 1
ATOM 2245 C C . GLU A 1 280 ? -5.905 -16.704 22.559 1.00 97.69 280 GLU A C 1
ATOM 2247 O O . GLU A 1 280 ? -5.034 -16.655 21.689 1.00 97.69 280 GLU A O 1
ATOM 2252 N N . SER A 1 281 ? -7.139 -16.248 22.321 1.00 96.44 281 SER A N 1
ATOM 2253 C CA . SER A 1 281 ? -7.531 -15.613 21.056 1.00 96.44 281 SER A CA 1
ATOM 2254 C C . SER A 1 281 ? -6.905 -14.223 20.896 1.00 96.44 281 SER A C 1
ATOM 2256 O O . SER A 1 281 ? -6.534 -13.830 19.789 1.00 96.44 281 SER A O 1
ATOM 2258 N N . PHE A 1 282 ? -6.714 -13.492 22.001 1.00 96.69 282 PHE A N 1
ATOM 2259 C CA . PHE A 1 282 ? -5.960 -12.237 21.998 1.00 96.69 282 PHE A CA 1
ATOM 2260 C C . PHE A 1 282 ? -4.469 -12.455 21.721 1.00 96.69 282 PHE A C 1
ATOM 2262 O O . PHE A 1 282 ? -3.891 -11.686 20.955 1.00 96.69 282 PHE A O 1
ATOM 2269 N N . GLU A 1 283 ? -3.864 -13.506 22.279 1.00 97.19 283 GLU A N 1
ATOM 2270 C CA . GLU A 1 283 ? -2.459 -13.854 22.031 1.00 97.19 283 GLU A CA 1
ATOM 2271 C C . GLU A 1 283 ? -2.219 -14.188 20.547 1.00 97.19 283 GLU A C 1
ATOM 2273 O O . GLU A 1 283 ? -1.420 -13.522 19.888 1.00 97.19 283 GLU A O 1
ATOM 2278 N N . LYS A 1 284 ? -3.030 -15.081 19.965 1.00 97.50 284 LYS A N 1
ATOM 2279 C CA . LYS A 1 284 ? -2.994 -15.409 18.522 1.00 97.50 284 LYS A CA 1
ATOM 2280 C C . LYS A 1 284 ? -3.246 -14.185 17.629 1.00 97.50 284 LYS A C 1
ATOM 2282 O O . LYS A 1 284 ? -2.649 -14.048 16.564 1.00 97.50 284 LYS A O 1
ATOM 2287 N N . SER A 1 285 ? -4.107 -13.259 18.058 1.00 95.44 285 SER A N 1
ATOM 2288 C CA . SER A 1 285 ? -4.346 -11.991 17.348 1.00 95.44 285 SER A CA 1
ATOM 2289 C C . SER A 1 285 ? -3.134 -11.045 17.396 1.00 95.44 285 SER A C 1
ATOM 2291 O O . SER A 1 285 ? -2.886 -10.309 16.438 1.00 95.44 285 SER A O 1
ATOM 2293 N N . ALA A 1 286 ? -2.334 -11.085 18.468 1.00 95.88 286 ALA A N 1
ATOM 2294 C CA . ALA A 1 286 ? -1.076 -10.347 18.555 1.00 95.88 286 ALA A CA 1
ATOM 2295 C C . ALA A 1 286 ? 0.014 -10.960 17.656 1.00 95.88 286 ALA A C 1
ATOM 2297 O O . ALA A 1 286 ? 0.695 -10.216 16.950 1.00 95.88 286 ALA A O 1
ATOM 2298 N N . GLU A 1 287 ? 0.130 -12.292 17.609 1.00 97.19 287 GLU A N 1
ATOM 2299 C CA . GLU A 1 287 ? 1.042 -13.006 16.698 1.00 97.19 287 GLU A CA 1
ATOM 2300 C C . GLU A 1 287 ? 0.749 -12.673 15.225 1.00 97.19 287 GLU A C 1
ATOM 2302 O O . GLU A 1 287 ? 1.632 -12.205 14.502 1.00 97.19 287 GLU A O 1
ATOM 2307 N N . ILE A 1 288 ? -0.513 -12.815 14.799 1.00 97.56 288 ILE A N 1
ATOM 2308 C CA . ILE A 1 288 ? -0.967 -12.495 13.433 1.00 97.56 288 ILE A CA 1
ATOM 2309 C C . ILE A 1 288 ? -0.678 -11.029 13.080 1.00 97.56 288 ILE A C 1
ATOM 2311 O O . ILE A 1 288 ? -0.305 -10.714 11.949 1.00 97.56 288 ILE A O 1
ATOM 2315 N N . LYS A 1 289 ? -0.814 -10.109 14.041 1.00 97.75 289 LYS A N 1
ATOM 2316 C CA . LYS A 1 289 ? -0.499 -8.693 13.826 1.00 97.75 289 LYS A CA 1
ATOM 2317 C C . LYS A 1 289 ? 0.997 -8.466 13.570 1.00 97.75 289 LYS A C 1
ATOM 2319 O O . LYS A 1 289 ? 1.334 -7.696 12.673 1.00 97.75 289 LYS A O 1
ATOM 2324 N N . ILE A 1 290 ? 1.879 -9.150 14.300 1.00 97.69 290 ILE A N 1
ATOM 2325 C CA . ILE A 1 290 ? 3.335 -9.087 14.086 1.00 97.69 290 ILE A CA 1
ATOM 2326 C C . ILE A 1 290 ? 3.704 -9.663 12.707 1.00 97.69 290 ILE A C 1
ATOM 2328 O O . ILE A 1 290 ? 4.510 -9.068 11.990 1.00 97.69 290 ILE A O 1
ATOM 2332 N N . GLU A 1 291 ? 3.074 -10.766 12.287 1.00 97.69 291 GLU A N 1
ATOM 2333 C CA . GLU A 1 291 ? 3.275 -11.332 10.945 1.00 97.69 291 GLU A CA 1
ATOM 2334 C C . GLU A 1 291 ? 2.833 -10.356 9.838 1.00 97.69 291 GLU A C 1
ATOM 2336 O O . GLU A 1 291 ? 3.566 -10.133 8.872 1.00 97.69 291 GLU A O 1
ATOM 2341 N N . ILE A 1 292 ? 1.679 -9.696 9.999 1.00 97.38 292 ILE A N 1
ATOM 2342 C CA . ILE A 1 292 ? 1.206 -8.649 9.078 1.00 97.38 292 ILE A CA 1
ATOM 2343 C C . ILE A 1 292 ? 2.202 -7.478 8.999 1.00 97.38 292 ILE A C 1
ATOM 2345 O O . ILE A 1 292 ? 2.406 -6.923 7.914 1.00 97.38 292 ILE A O 1
ATOM 2349 N N . GLU A 1 293 ? 2.849 -7.104 10.105 1.00 97.56 293 GLU A N 1
ATOM 2350 C CA . GLU A 1 293 ? 3.839 -6.021 10.143 1.00 97.56 293 GLU A CA 1
ATOM 2351 C C . GLU A 1 293 ? 5.163 -6.400 9.430 1.00 97.56 293 GLU A C 1
ATOM 2353 O O . GLU A 1 293 ? 5.693 -5.572 8.674 1.00 97.56 293 GLU A O 1
ATOM 2358 N N . ASP A 1 294 ? 5.653 -7.650 9.519 1.00 97.88 294 ASP A N 1
ATOM 2359 C CA . ASP A 1 294 ? 6.775 -8.110 8.669 1.00 97.88 294 ASP A CA 1
ATOM 2360 C C . ASP A 1 294 ? 6.371 -8.243 7.195 1.00 97.88 294 ASP A C 1
ATOM 2362 O O . ASP A 1 294 ? 7.075 -7.733 6.323 1.00 97.88 294 ASP A O 1
ATOM 2366 N N . LEU A 1 295 ? 5.221 -8.851 6.884 1.00 97.88 295 LEU A N 1
ATOM 2367 C CA . LEU A 1 295 ? 4.744 -9.000 5.503 1.00 97.88 295 LEU A CA 1
ATOM 2368 C C . LEU A 1 295 ? 4.530 -7.641 4.818 1.00 97.88 295 LEU A C 1
ATOM 2370 O O . LEU A 1 295 ? 4.844 -7.480 3.635 1.00 97.88 295 LEU A O 1
ATOM 2374 N N . THR A 1 296 ? 4.064 -6.632 5.557 1.00 97.12 296 THR A N 1
ATOM 2375 C CA . THR A 1 296 ? 3.981 -5.241 5.082 1.00 97.12 296 THR A CA 1
ATOM 2376 C C . THR A 1 296 ? 5.378 -4.672 4.813 1.00 97.12 296 THR A C 1
ATOM 2378 O O . THR A 1 296 ? 5.633 -4.121 3.739 1.00 97.12 296 THR A O 1
ATOM 2381 N N . SER A 1 297 ? 6.318 -4.883 5.738 1.00 97.00 297 SER A N 1
ATOM 2382 C CA . SER A 1 297 ? 7.717 -4.451 5.606 1.00 97.00 297 SER A CA 1
ATOM 2383 C C . SER A 1 297 ? 8.454 -5.140 4.445 1.00 97.00 297 SER A C 1
ATOM 2385 O O . SER A 1 297 ? 9.285 -4.520 3.778 1.00 97.00 297 SER A O 1
ATOM 2387 N N . ARG A 1 298 ? 8.145 -6.411 4.159 1.00 98.19 298 ARG A N 1
ATOM 2388 C CA . ARG A 1 298 ? 8.619 -7.170 2.989 1.00 98.19 298 ARG A CA 1
ATOM 2389 C C . ARG A 1 298 ? 8.047 -6.617 1.688 1.00 98.19 298 ARG A C 1
ATOM 2391 O O . ARG A 1 298 ? 8.804 -6.417 0.741 1.00 98.19 298 ARG A O 1
ATOM 2398 N N . ASN A 1 299 ? 6.746 -6.334 1.641 1.00 97.00 299 ASN A N 1
ATOM 2399 C CA . ASN A 1 299 ? 6.101 -5.779 0.450 1.00 97.00 299 ASN A CA 1
ATOM 2400 C C . ASN A 1 299 ? 6.686 -4.417 0.052 1.00 97.00 299 ASN A C 1
ATOM 2402 O O . ASN A 1 299 ? 6.977 -4.210 -1.125 1.00 97.00 299 ASN A O 1
ATOM 2406 N N . GLU A 1 300 ? 6.937 -3.514 1.004 1.00 97.50 300 GLU A N 1
ATOM 2407 C CA . GLU A 1 300 ? 7.536 -2.210 0.681 1.00 97.50 300 GLU A CA 1
ATOM 2408 C C . GLU A 1 300 ? 8.989 -2.358 0.174 1.00 97.50 300 GLU A C 1
ATOM 2410 O O . GLU A 1 300 ? 9.368 -1.705 -0.799 1.00 97.50 300 GLU A O 1
ATOM 2415 N N . LYS A 1 301 ? 9.776 -3.303 0.722 1.00 97.44 301 LYS A N 1
ATOM 2416 C CA . LYS A 1 301 ? 11.109 -3.665 0.186 1.00 97.44 301 LYS A CA 1
ATOM 2417 C C . LYS A 1 301 ? 11.030 -4.189 -1.257 1.00 97.44 301 LYS A C 1
ATOM 2419 O O . LYS A 1 301 ? 11.803 -3.751 -2.108 1.00 97.44 301 LYS A O 1
ATOM 2424 N N . TYR A 1 302 ? 10.090 -5.089 -1.565 1.00 98.00 302 TYR A N 1
ATOM 2425 C CA . TYR A 1 302 ? 9.908 -5.599 -2.932 1.00 98.00 302 TYR A CA 1
ATOM 2426 C C . TYR A 1 302 ? 9.437 -4.515 -3.908 1.00 98.00 302 TYR A C 1
ATOM 2428 O O . TYR A 1 302 ? 9.923 -4.452 -5.033 1.00 98.00 302 TYR A O 1
ATOM 2436 N N . LYS A 1 303 ? 8.547 -3.622 -3.476 1.00 97.88 303 LYS A N 1
ATOM 2437 C CA . LYS A 1 303 ? 8.057 -2.475 -4.253 1.00 97.88 303 LYS A CA 1
ATOM 2438 C C . LYS A 1 303 ? 9.181 -1.492 -4.609 1.00 97.88 303 LYS A C 1
ATOM 2440 O O . LYS A 1 303 ? 9.245 -1.051 -5.755 1.00 97.88 303 LYS A O 1
ATOM 2445 N N . ILE A 1 304 ? 10.107 -1.217 -3.682 1.00 98.00 304 ILE A N 1
ATOM 2446 C CA . ILE A 1 304 ? 11.344 -0.466 -3.970 1.00 98.00 304 ILE A CA 1
ATOM 2447 C C . ILE A 1 304 ? 12.183 -1.211 -5.020 1.00 98.00 304 ILE A C 1
ATOM 2449 O O . ILE A 1 304 ? 12.562 -0.622 -6.032 1.00 98.00 304 ILE A O 1
ATOM 2453 N N . LYS A 1 305 ? 12.401 -2.523 -4.851 1.00 97.69 305 LYS A N 1
ATOM 2454 C CA . LYS A 1 305 ? 13.183 -3.326 -5.808 1.00 97.69 305 LYS A CA 1
ATOM 2455 C C . LYS A 1 305 ? 12.555 -3.377 -7.209 1.00 97.69 305 LYS A C 1
ATOM 2457 O O . LYS A 1 305 ? 13.282 -3.360 -8.199 1.00 97.69 305 LYS A O 1
ATOM 2462 N N . ILE A 1 306 ? 11.225 -3.390 -7.312 1.00 97.81 306 ILE A N 1
ATOM 2463 C CA . ILE A 1 306 ? 10.493 -3.301 -8.587 1.00 97.81 306 ILE A CA 1
ATOM 2464 C C . ILE A 1 306 ? 10.720 -1.935 -9.253 1.00 97.81 306 ILE A C 1
ATOM 2466 O O . ILE A 1 306 ? 10.937 -1.888 -10.462 1.00 97.81 306 ILE A O 1
ATOM 2470 N N . ALA A 1 307 ? 10.730 -0.837 -8.489 1.00 96.94 307 ALA A N 1
ATOM 2471 C CA . ALA A 1 307 ? 11.026 0.495 -9.024 1.00 96.94 307 ALA A CA 1
ATOM 2472 C C . ALA A 1 307 ? 12.479 0.616 -9.530 1.00 96.94 307 ALA A C 1
ATOM 2474 O O . ALA A 1 307 ? 12.708 1.174 -10.603 1.00 96.94 307 ALA A O 1
ATOM 2475 N N . GLU A 1 308 ? 13.451 0.037 -8.815 1.00 97.62 308 GLU A N 1
ATOM 2476 C CA . GLU A 1 308 ? 14.844 -0.058 -9.283 1.00 97.62 308 GLU A CA 1
ATOM 2477 C C . GLU A 1 308 ? 14.959 -0.849 -10.595 1.00 97.62 308 GLU A C 1
ATOM 2479 O O . GLU A 1 308 ? 15.589 -0.385 -11.543 1.00 97.62 308 GLU A O 1
ATOM 2484 N N . LEU A 1 309 ? 14.323 -2.024 -10.673 1.00 97.75 309 LEU A N 1
ATOM 2485 C CA . LEU A 1 309 ? 14.351 -2.877 -11.867 1.00 97.75 309 LEU A CA 1
ATOM 2486 C C . LEU A 1 309 ? 13.640 -2.227 -13.065 1.00 97.75 309 LEU A C 1
ATOM 2488 O O . LEU A 1 309 ? 14.094 -2.379 -14.197 1.00 97.75 309 LEU A O 1
ATOM 2492 N N . ALA A 1 310 ? 12.567 -1.465 -12.834 1.00 96.50 310 ALA A N 1
ATOM 2493 C CA . ALA A 1 310 ? 11.912 -0.678 -13.877 1.00 96.50 310 ALA A CA 1
ATOM 2494 C C . ALA A 1 310 ? 12.843 0.417 -14.428 1.00 96.50 310 ALA A C 1
ATOM 2496 O O . ALA A 1 310 ? 12.971 0.548 -15.643 1.00 96.50 310 ALA A O 1
ATOM 2497 N N . LYS A 1 311 ? 13.564 1.135 -13.554 1.00 96.88 311 LYS A N 1
ATOM 2498 C CA . LYS A 1 311 ? 14.567 2.130 -13.966 1.00 96.88 311 LYS A CA 1
ATOM 2499 C C . LYS A 1 311 ? 15.708 1.493 -14.771 1.00 96.88 311 LYS A C 1
ATOM 2501 O O . LYS A 1 311 ? 16.059 2.012 -15.825 1.00 96.88 311 LYS A O 1
ATOM 2506 N N . GLN A 1 312 ? 16.222 0.342 -14.332 1.00 97.62 312 GLN A N 1
ATOM 2507 C CA . GLN A 1 312 ? 17.265 -0.401 -15.056 1.00 97.62 312 GLN A CA 1
ATOM 2508 C C . GLN A 1 312 ? 16.789 -0.917 -16.424 1.00 97.62 312 GLN A C 1
ATOM 2510 O O . GLN A 1 312 ? 17.551 -0.880 -17.389 1.00 97.62 312 GLN A O 1
ATOM 2515 N N . ARG A 1 313 ? 15.529 -1.363 -16.541 1.00 98.06 313 ARG A N 1
ATOM 2516 C CA . ARG A 1 313 ? 14.911 -1.708 -17.833 1.00 98.06 313 ARG A CA 1
ATOM 2517 C C . ARG A 1 313 ? 14.902 -0.504 -18.772 1.00 98.06 313 ARG A C 1
ATOM 2519 O O . ARG A 1 313 ? 15.268 -0.652 -19.931 1.00 98.06 313 ARG A O 1
ATOM 2526 N N . ASP A 1 314 ? 14.484 0.659 -18.285 1.00 97.06 314 ASP A N 1
ATOM 2527 C CA . ASP A 1 314 ? 14.350 1.858 -19.118 1.00 97.06 314 ASP A CA 1
ATOM 2528 C C . ASP A 1 314 ? 15.720 2.390 -19.563 1.00 97.06 314 ASP A C 1
ATOM 2530 O O . ASP A 1 314 ? 15.899 2.734 -20.730 1.00 97.06 314 ASP A O 1
ATOM 2534 N N . GLU A 1 315 ? 16.725 2.338 -18.686 1.00 97.12 315 GLU A N 1
ATOM 2535 C CA . GLU A 1 315 ? 18.128 2.592 -19.035 1.00 97.12 315 GLU A CA 1
ATOM 2536 C C . GLU A 1 315 ? 18.614 1.639 -20.143 1.00 97.12 315 GLU A C 1
ATOM 2538 O O . GLU A 1 315 ? 19.077 2.100 -21.190 1.00 97.12 315 GLU A O 1
ATOM 2543 N N . LEU A 1 316 ? 18.429 0.324 -19.980 1.00 96.88 316 LEU A N 1
ATOM 2544 C CA . LEU A 1 316 ? 18.807 -0.674 -20.992 1.00 96.88 316 LEU A CA 1
ATOM 2545 C C . LEU A 1 316 ? 18.063 -0.487 -22.323 1.00 96.88 316 LEU A C 1
ATOM 2547 O O . LEU A 1 316 ? 18.665 -0.638 -23.386 1.00 96.88 316 LEU A O 1
ATOM 2551 N N . GLU A 1 317 ? 16.781 -0.126 -22.290 1.00 97.31 317 GLU A N 1
ATOM 2552 C CA . GLU A 1 317 ? 15.989 0.129 -23.493 1.00 97.31 317 GLU A CA 1
ATOM 2553 C C . GLU A 1 317 ? 16.471 1.398 -24.220 1.00 97.31 317 GLU A C 1
ATOM 2555 O O . GLU A 1 317 ? 16.546 1.399 -25.449 1.00 97.31 317 GLU A O 1
ATOM 2560 N N . THR A 1 318 ? 16.902 2.453 -23.512 1.00 97.06 318 THR A N 1
ATOM 2561 C CA . THR A 1 318 ? 17.536 3.614 -24.174 1.00 97.06 318 THR A CA 1
ATOM 2562 C C . THR A 1 318 ? 18.864 3.255 -24.845 1.00 97.06 318 THR A C 1
ATOM 2564 O O . THR A 1 318 ? 19.084 3.662 -25.987 1.00 97.06 318 THR A O 1
ATOM 2567 N N . VAL A 1 319 ? 19.708 2.436 -24.201 1.00 97.19 319 VAL A N 1
ATOM 2568 C CA . VAL A 1 319 ? 20.976 1.951 -24.781 1.00 97.19 319 VAL A CA 1
ATOM 2569 C C . VAL A 1 319 ? 20.716 1.089 -26.019 1.00 97.19 319 VAL A C 1
ATOM 2571 O O . VAL A 1 319 ? 21.292 1.343 -27.073 1.00 97.19 319 VAL A O 1
ATOM 2574 N N . LYS A 1 320 ? 19.778 0.136 -25.938 1.00 97.81 320 LYS A N 1
ATOM 2575 C CA . LYS A 1 320 ? 19.339 -0.700 -27.068 1.00 97.81 320 LYS A CA 1
ATOM 2576 C C . LYS A 1 320 ? 18.889 0.138 -28.270 1.00 97.81 320 LYS A C 1
ATOM 2578 O O . LYS A 1 320 ? 19.323 -0.124 -29.389 1.00 97.81 320 LYS A O 1
ATOM 2583 N N . ASN A 1 321 ? 18.069 1.167 -28.049 1.00 96.50 321 ASN A N 1
ATOM 2584 C CA . ASN A 1 321 ? 17.617 2.056 -29.124 1.00 96.50 321 ASN A CA 1
ATOM 2585 C C . ASN A 1 321 ? 18.736 2.957 -29.678 1.00 96.50 321 ASN A C 1
ATOM 2587 O O . ASN A 1 321 ? 18.680 3.337 -30.847 1.00 96.50 321 ASN A O 1
ATOM 2591 N N . ALA A 1 322 ? 19.755 3.298 -28.883 1.00 96.50 322 ALA A N 1
ATOM 2592 C CA . ALA A 1 322 ? 20.936 4.009 -29.373 1.00 96.50 322 ALA A CA 1
ATOM 2593 C C . ALA A 1 322 ? 21.794 3.107 -30.278 1.00 96.50 322 ALA A C 1
ATOM 2595 O O . ALA A 1 322 ? 22.046 3.470 -31.427 1.00 96.50 322 ALA A O 1
ATOM 2596 N N . SER A 1 323 ? 22.150 1.904 -29.815 1.00 95.25 323 SER A N 1
ATOM 2597 C CA . SER A 1 323 ? 22.931 0.939 -30.601 1.00 95.25 323 SER A CA 1
ATOM 2598 C C . SER A 1 323 ? 22.202 0.471 -31.863 1.00 95.25 323 SER A C 1
ATOM 2600 O O . SER A 1 323 ? 22.840 0.268 -32.890 1.00 95.25 323 SER A O 1
ATOM 2602 N N . GLN A 1 324 ? 20.868 0.354 -31.848 1.00 97.38 324 GLN A N 1
ATOM 2603 C CA . GLN A 1 324 ? 20.125 0.034 -33.070 1.00 97.38 324 GLN A CA 1
ATOM 2604 C C . GLN A 1 324 ? 20.254 1.146 -34.129 1.00 97.38 324 GLN A C 1
ATOM 2606 O O . GLN A 1 324 ? 20.516 0.842 -35.292 1.00 97.38 324 GLN A O 1
ATOM 2611 N N . ARG A 1 325 ? 20.152 2.426 -33.741 1.00 95.44 325 ARG A N 1
ATOM 2612 C CA . ARG A 1 325 ? 20.364 3.562 -34.662 1.00 95.44 325 ARG A CA 1
ATOM 2613 C C . ARG A 1 325 ? 21.792 3.599 -35.205 1.00 95.44 325 ARG A C 1
ATOM 2615 O O . ARG A 1 325 ? 21.990 3.927 -36.370 1.00 95.44 325 ARG A O 1
ATOM 2622 N N . GLU A 1 326 ? 22.777 3.245 -34.384 1.00 96.75 326 GLU A N 1
ATOM 2623 C CA . GLU A 1 326 ? 24.172 3.101 -34.812 1.00 96.75 326 GLU A CA 1
ATOM 2624 C C . GLU A 1 326 ? 24.319 1.983 -35.860 1.00 96.75 326 GLU A C 1
ATOM 2626 O O . GLU A 1 326 ? 24.911 2.204 -36.915 1.00 96.75 326 GLU A O 1
ATOM 2631 N N . CYS A 1 327 ? 23.691 0.818 -35.656 1.00 94.75 327 CYS A N 1
ATOM 2632 C CA . CYS A 1 327 ? 23.646 -0.248 -36.662 1.00 94.75 327 CYS A CA 1
ATOM 2633 C C . CYS A 1 327 ? 22.937 0.181 -37.962 1.00 94.75 327 CYS A C 1
ATOM 2635 O O . CYS A 1 327 ? 23.386 -0.176 -39.051 1.00 94.75 327 CYS A O 1
ATOM 2637 N N . GLU A 1 328 ? 21.857 0.962 -37.881 1.00 96.12 328 GLU A N 1
ATOM 2638 C CA . GLU A 1 328 ? 21.151 1.519 -39.047 1.00 96.12 328 GLU A CA 1
ATOM 2639 C C . GLU A 1 328 ? 22.035 2.526 -39.819 1.00 96.12 328 GLU A C 1
ATOM 2641 O O . GLU A 1 328 ? 22.126 2.472 -41.052 1.00 96.12 328 GLU A O 1
ATOM 2646 N N . GLN A 1 329 ? 22.775 3.388 -39.111 1.00 96.25 329 GLN A N 1
ATOM 2647 C CA . GLN A 1 329 ? 23.760 4.305 -39.700 1.00 96.25 329 GLN A CA 1
ATOM 2648 C C . GLN A 1 329 ? 24.934 3.557 -40.353 1.00 96.25 329 GLN A C 1
ATOM 2650 O O . GLN A 1 329 ? 25.300 3.856 -41.494 1.00 96.25 329 GLN A O 1
ATOM 2655 N N . LEU A 1 330 ? 25.486 2.539 -39.690 1.00 96.12 330 LEU A N 1
ATOM 2656 C CA . LEU A 1 330 ? 26.549 1.701 -40.247 1.00 96.12 330 LEU A CA 1
ATOM 2657 C C . LEU A 1 330 ? 26.071 0.937 -41.490 1.00 96.12 330 LEU A C 1
ATOM 2659 O O . LEU A 1 330 ? 26.762 0.953 -42.505 1.00 96.12 330 LEU A O 1
ATOM 2663 N N . ASN A 1 331 ? 24.867 0.358 -41.479 1.00 96.25 331 ASN A N 1
ATOM 2664 C CA . ASN A 1 331 ? 24.298 -0.334 -42.643 1.00 96.25 331 ASN A CA 1
ATOM 2665 C C . ASN A 1 331 ? 24.056 0.601 -43.839 1.00 96.25 331 ASN A C 1
ATOM 2667 O O . ASN A 1 331 ? 24.340 0.223 -44.979 1.00 96.25 331 ASN A O 1
ATOM 2671 N N . SER A 1 332 ? 23.580 1.831 -43.615 1.00 95.25 332 SER A N 1
ATOM 2672 C CA . SER A 1 332 ? 23.444 2.819 -44.701 1.00 95.25 332 SER A CA 1
ATOM 2673 C C . SER A 1 332 ? 24.807 3.266 -45.254 1.00 95.25 332 SER A C 1
ATOM 2675 O O . SER A 1 332 ? 24.968 3.388 -46.471 1.00 95.25 332 SER A O 1
ATOM 2677 N N . THR A 1 333 ? 25.821 3.393 -44.391 1.00 96.06 333 THR A N 1
ATOM 2678 C CA . THR A 1 333 ? 27.212 3.678 -44.788 1.00 96.06 333 THR A CA 1
ATOM 2679 C C . THR A 1 333 ? 27.800 2.534 -45.621 1.00 96.06 333 THR A C 1
ATOM 2681 O O . THR A 1 333 ? 28.287 2.770 -46.725 1.00 96.06 333 THR A O 1
ATOM 2684 N N . ILE A 1 334 ? 27.671 1.285 -45.156 1.00 95.94 334 ILE A N 1
ATOM 2685 C CA . ILE A 1 334 ? 28.097 0.070 -45.872 1.00 95.94 334 ILE A CA 1
ATOM 2686 C C . ILE A 1 334 ? 27.410 -0.026 -47.239 1.00 95.94 334 ILE A C 1
ATOM 2688 O O . ILE A 1 334 ? 28.065 -0.350 -48.229 1.00 95.94 334 ILE A O 1
ATOM 2692 N N . SER A 1 335 ? 26.118 0.301 -47.320 1.00 94.94 335 SER A N 1
ATOM 2693 C CA . SER A 1 335 ? 25.360 0.304 -48.579 1.00 94.94 335 SER A CA 1
ATOM 2694 C C . SER A 1 335 ? 25.904 1.343 -49.569 1.00 94.94 335 SER A C 1
ATOM 2696 O O . SER A 1 335 ? 26.137 1.025 -50.735 1.00 94.94 335 SER A O 1
ATOM 2698 N N . SER A 1 336 ? 26.187 2.563 -49.096 1.00 95.81 336 SER A N 1
ATOM 2699 C CA . SER A 1 336 ? 26.799 3.634 -49.897 1.00 95.81 336 SER A CA 1
ATOM 2700 C C . SER A 1 336 ? 28.196 3.252 -50.404 1.00 95.81 336 SER A C 1
ATOM 2702 O O . SER A 1 336 ? 28.473 3.342 -51.601 1.00 95.81 336 SER A O 1
ATOM 2704 N N . SER A 1 337 ? 29.065 2.739 -49.526 1.00 95.44 337 SER A N 1
ATOM 2705 C CA . SER A 1 337 ? 30.402 2.263 -49.905 1.00 95.44 337 SER A CA 1
ATOM 2706 C C . SER A 1 337 ? 30.349 1.072 -50.867 1.00 95.44 337 SER A C 1
ATOM 2708 O O . SER A 1 337 ? 31.156 1.002 -51.791 1.00 95.44 337 SER A O 1
ATOM 2710 N N . SER A 1 338 ? 29.380 0.166 -50.711 1.00 95.31 338 SER A N 1
ATOM 2711 C CA . SER A 1 338 ? 29.189 -0.972 -51.622 1.00 95.31 338 SER A CA 1
ATOM 2712 C C . SER A 1 338 ? 28.800 -0.515 -53.030 1.00 95.31 338 SER A C 1
ATOM 2714 O O . SER A 1 338 ? 29.340 -1.028 -54.007 1.00 95.31 338 SER A O 1
ATOM 2716 N N . GLU A 1 339 ? 27.935 0.497 -53.153 1.00 94.56 339 GLU A N 1
ATOM 2717 C CA . GLU A 1 339 ? 27.575 1.098 -54.445 1.00 94.56 339 GLU A CA 1
ATOM 2718 C C . GLU A 1 339 ? 28.750 1.866 -55.083 1.00 94.56 339 GLU A C 1
ATOM 2720 O O . GLU A 1 339 ? 28.931 1.822 -56.301 1.00 94.56 339 GLU A O 1
ATOM 2725 N N . GLN A 1 340 ? 29.607 2.518 -54.286 1.00 95.12 340 GLN A N 1
ATOM 2726 C CA . GLN A 1 340 ? 30.853 3.120 -54.787 1.00 95.12 340 GLN A CA 1
ATOM 2727 C C . GLN A 1 340 ? 31.825 2.056 -55.321 1.00 95.12 340 GLN A C 1
ATOM 2729 O O . GLN A 1 340 ? 32.347 2.199 -56.429 1.00 95.12 340 GLN A O 1
ATOM 2734 N N . VAL A 1 341 ? 32.025 0.959 -54.580 1.00 94.94 341 VAL A N 1
ATOM 2735 C CA . VAL A 1 341 ? 32.834 -0.192 -55.021 1.00 94.94 341 VAL A CA 1
ATOM 2736 C C . VAL A 1 341 ? 32.246 -0.826 -56.284 1.00 94.94 341 VAL A C 1
ATOM 2738 O O . VAL A 1 341 ? 33.000 -1.167 -57.197 1.00 94.94 341 VAL A O 1
ATOM 2741 N N . ARG A 1 342 ? 30.914 -0.927 -56.387 1.00 96.31 342 ARG A N 1
ATOM 2742 C CA . ARG A 1 342 ? 30.235 -1.418 -57.590 1.00 96.31 342 ARG A CA 1
ATOM 2743 C C . ARG A 1 342 ? 30.532 -0.533 -58.802 1.00 96.31 342 ARG A C 1
ATOM 2745 O O . ARG A 1 342 ? 30.999 -1.052 -59.809 1.00 96.31 342 ARG A O 1
ATOM 2752 N N . LYS A 1 343 ? 30.370 0.792 -58.697 1.00 95.19 343 LYS A N 1
ATOM 2753 C CA . LYS A 1 343 ? 30.700 1.745 -59.782 1.00 95.19 343 LYS A CA 1
ATOM 2754 C C . LYS A 1 343 ? 32.171 1.684 -60.200 1.00 95.19 343 LYS A C 1
ATOM 2756 O O . LYS A 1 343 ? 32.474 1.665 -61.393 1.00 95.19 343 LYS A O 1
ATOM 2761 N N . LEU A 1 344 ? 33.091 1.590 -59.238 1.00 94.38 344 LEU A N 1
ATOM 2762 C CA . LEU A 1 344 ? 34.519 1.408 -59.522 1.00 94.38 344 LEU A CA 1
ATOM 2763 C C . LEU A 1 344 ? 34.777 0.125 -60.332 1.00 94.38 344 LEU A C 1
ATOM 2765 O O . LEU A 1 344 ? 35.494 0.161 -61.332 1.00 94.38 344 LEU A O 1
ATOM 2769 N N . LYS A 1 345 ? 34.158 -0.989 -59.928 1.00 95.44 345 LYS A N 1
ATOM 2770 C CA . LYS A 1 345 ? 34.353 -2.318 -60.524 1.00 95.44 345 LYS A CA 1
ATOM 2771 C C . LYS A 1 345 ? 33.658 -2.509 -61.877 1.00 95.44 345 LYS A C 1
ATOM 2773 O O . LYS A 1 345 ? 34.233 -3.141 -62.757 1.00 95.44 345 LYS A O 1
ATOM 2778 N N . GLU A 1 346 ? 32.433 -2.015 -62.027 1.00 93.25 346 GLU A N 1
ATOM 2779 C CA . GLU A 1 346 ? 31.565 -2.279 -63.187 1.00 93.25 346 GLU A CA 1
ATOM 2780 C C . GLU A 1 346 ? 31.636 -1.187 -64.260 1.00 93.25 346 GLU A C 1
ATOM 2782 O O . GLU A 1 346 ? 31.348 -1.465 -65.421 1.00 93.25 346 GLU A O 1
ATOM 2787 N N . GLU A 1 347 ? 32.043 0.038 -63.909 1.00 93.38 347 GLU A N 1
ATOM 2788 C CA . GLU A 1 347 ? 32.078 1.165 -64.847 1.00 93.38 347 GLU A CA 1
ATOM 2789 C C . GLU A 1 347 ? 33.497 1.706 -65.067 1.00 93.38 347 GLU A C 1
ATOM 2791 O O . GLU A 1 347 ? 33.959 1.792 -66.206 1.00 93.38 347 GLU A O 1
ATOM 2796 N N . ILE A 1 348 ? 34.214 2.055 -63.993 1.00 92.31 348 ILE A N 1
ATOM 2797 C CA . ILE A 1 348 ? 35.495 2.774 -64.103 1.00 92.31 348 ILE A CA 1
ATOM 2798 C C . ILE A 1 348 ? 36.621 1.848 -64.580 1.00 92.31 348 ILE A C 1
ATOM 2800 O O . ILE A 1 348 ? 37.311 2.188 -65.542 1.00 92.31 348 ILE A O 1
ATOM 2804 N N . ILE A 1 349 ? 36.783 0.667 -63.971 1.00 93.50 349 ILE A N 1
ATOM 2805 C CA . ILE A 1 349 ? 37.813 -0.303 -64.382 1.00 93.50 349 ILE A CA 1
ATOM 2806 C C . ILE A 1 349 ? 37.612 -0.767 -65.841 1.00 93.50 349 ILE A C 1
ATOM 2808 O O . ILE A 1 349 ? 38.583 -0.720 -66.598 1.00 93.50 349 ILE A O 1
ATOM 2812 N N . PRO A 1 350 ? 36.401 -1.141 -66.307 1.00 94.88 350 PRO A N 1
ATOM 2813 C CA . PRO A 1 350 ? 36.183 -1.476 -67.715 1.00 94.88 350 PRO A CA 1
ATOM 2814 C C . PRO A 1 350 ? 36.490 -0.321 -68.672 1.00 94.88 350 PRO A C 1
ATOM 2816 O O . PRO A 1 350 ? 37.183 -0.549 -69.659 1.00 94.88 350 PRO A O 1
ATOM 2819 N N . LYS A 1 351 ? 36.082 0.921 -68.360 1.00 93.56 351 LYS A N 1
ATOM 2820 C CA . LYS A 1 351 ? 36.432 2.105 -69.172 1.00 93.56 351 LYS A CA 1
ATOM 2821 C C . LYS A 1 351 ? 37.948 2.312 -69.270 1.00 93.56 351 LYS A C 1
ATOM 2823 O O . LYS A 1 351 ? 38.458 2.542 -70.365 1.00 93.56 351 LYS A O 1
ATOM 2828 N N . GLN A 1 352 ? 38.673 2.196 -68.155 1.00 93.44 352 GLN A N 1
ATOM 2829 C CA . GLN A 1 352 ? 40.136 2.305 -68.139 1.00 93.44 352 GLN A CA 1
ATOM 2830 C C . GLN A 1 352 ? 40.802 1.177 -68.937 1.00 93.44 352 GLN A C 1
ATOM 2832 O O . GLN A 1 352 ? 41.685 1.454 -69.745 1.00 93.44 352 GLN A O 1
ATOM 2837 N N . ASN A 1 353 ? 40.344 -0.068 -68.793 1.00 95.56 353 ASN A N 1
ATOM 2838 C CA . ASN A 1 353 ? 40.857 -1.198 -69.570 1.00 95.56 353 ASN A CA 1
ATOM 2839 C C . ASN A 1 353 ? 40.607 -1.017 -71.077 1.00 95.56 353 ASN A C 1
ATOM 2841 O O . ASN A 1 353 ? 41.519 -1.225 -71.871 1.00 95.56 353 ASN A O 1
ATOM 2845 N N . THR A 1 354 ? 39.416 -0.563 -71.488 1.00 93.12 354 THR A N 1
ATOM 2846 C CA . THR A 1 354 ? 39.122 -0.252 -72.898 1.00 93.12 354 THR A CA 1
ATOM 2847 C C . THR A 1 354 ? 40.063 0.822 -73.448 1.00 93.12 354 THR A C 1
ATOM 2849 O O . THR A 1 354 ? 40.592 0.660 -74.546 1.00 93.12 354 THR A O 1
ATOM 2852 N N . LEU A 1 355 ? 40.324 1.884 -72.680 1.00 94.06 355 LEU A N 1
ATOM 2853 C CA . LEU A 1 355 ? 41.259 2.942 -73.067 1.00 94.06 355 LEU A CA 1
ATOM 2854 C C . LEU A 1 355 ? 42.717 2.438 -73.137 1.00 94.06 355 LEU A C 1
ATOM 2856 O O . LEU A 1 355 ? 43.461 2.828 -74.033 1.00 94.06 355 LEU A O 1
ATOM 2860 N N . ILE A 1 356 ? 43.120 1.526 -72.246 1.00 94.06 356 ILE A N 1
ATOM 2861 C CA . ILE A 1 356 ? 44.437 0.870 -72.281 1.00 94.06 356 ILE A CA 1
ATOM 2862 C C . ILE A 1 356 ? 44.594 0.005 -73.541 1.00 94.06 356 ILE A C 1
ATOM 2864 O O . ILE A 1 356 ? 45.634 0.086 -74.193 1.00 94.06 356 ILE A O 1
ATOM 2868 N N . GLU A 1 357 ? 43.583 -0.779 -73.933 1.00 93.31 357 GLU A N 1
ATOM 2869 C CA . GLU A 1 357 ? 43.639 -1.547 -75.188 1.00 93.31 357 GLU A CA 1
ATOM 2870 C C . GLU A 1 357 ? 43.629 -0.640 -76.430 1.00 93.31 357 GLU A C 1
ATOM 2872 O O . GLU A 1 357 ? 44.353 -0.912 -77.388 1.00 93.31 357 GLU A O 1
ATOM 2877 N N . GLN A 1 358 ? 42.905 0.486 -76.402 1.00 92.69 358 GLN A N 1
ATOM 2878 C CA . GLN A 1 358 ? 42.992 1.509 -77.452 1.00 92.69 358 GLN A CA 1
ATOM 2879 C C . GLN A 1 358 ? 44.409 2.094 -77.559 1.00 92.69 358 GLN A C 1
ATOM 2881 O O . GLN A 1 358 ? 44.957 2.154 -78.660 1.00 92.69 358 GLN A O 1
ATOM 2886 N N . TYR A 1 359 ? 45.043 2.464 -76.439 1.00 92.81 359 TYR A N 1
ATOM 2887 C CA . TYR A 1 359 ? 46.424 2.958 -76.449 1.00 92.81 359 TYR A CA 1
ATOM 2888 C C . TYR A 1 359 ? 47.437 1.888 -76.885 1.00 92.81 359 TYR A C 1
ATOM 2890 O O . TYR A 1 359 ? 48.369 2.202 -77.619 1.00 92.81 359 TYR A O 1
ATOM 2898 N N . LYS A 1 360 ? 47.252 0.613 -76.521 1.00 95.44 360 LYS A N 1
ATOM 2899 C CA . LYS A 1 360 ? 48.072 -0.490 -77.057 1.00 95.44 360 LYS A CA 1
ATOM 2900 C C . LYS A 1 360 ? 47.930 -0.613 -78.576 1.00 95.44 360 LYS A C 1
ATOM 2902 O O . LYS A 1 360 ? 48.938 -0.737 -79.266 1.00 95.44 360 LYS A O 1
ATOM 2907 N N . ALA A 1 361 ? 46.709 -0.540 -79.107 1.00 91.94 361 ALA A N 1
ATOM 2908 C CA . ALA A 1 361 ? 46.462 -0.617 -80.546 1.00 91.94 361 ALA A CA 1
ATOM 2909 C C . ALA A 1 361 ? 47.082 0.568 -81.313 1.00 91.94 361 ALA A C 1
ATOM 2911 O O . ALA A 1 361 ? 47.671 0.369 -82.380 1.00 91.94 361 ALA A O 1
ATOM 2912 N N . THR A 1 362 ? 47.023 1.791 -80.770 1.00 92.44 362 THR A N 1
ATOM 2913 C CA . THR A 1 362 ? 47.699 2.946 -81.386 1.00 92.44 362 THR A CA 1
ATOM 2914 C C . THR A 1 362 ? 49.220 2.856 -81.274 1.00 92.44 362 THR A C 1
ATOM 2916 O O . THR A 1 362 ? 49.898 3.184 -82.244 1.00 92.44 362 THR A O 1
ATOM 2919 N N . LEU A 1 363 ? 49.769 2.345 -80.165 1.00 92.62 363 LEU A N 1
ATOM 2920 C CA . LEU A 1 363 ? 51.207 2.086 -80.017 1.00 92.62 363 LEU A CA 1
ATOM 2921 C C . LEU A 1 363 ? 51.717 1.030 -81.006 1.00 92.62 363 LEU A C 1
ATOM 2923 O O . LEU A 1 363 ? 52.756 1.253 -81.622 1.00 92.62 363 LEU A O 1
ATOM 2927 N N . LEU A 1 364 ? 50.982 -0.067 -81.221 1.00 93.62 364 LEU A N 1
ATOM 2928 C CA . LEU A 1 364 ? 51.298 -1.051 -82.265 1.00 93.62 364 LEU A CA 1
ATOM 2929 C C . LEU A 1 364 ? 51.280 -0.399 -83.655 1.00 93.62 364 LEU A C 1
ATOM 2931 O O . LEU A 1 364 ? 52.273 -0.458 -84.371 1.00 93.62 364 LEU A O 1
ATOM 2935 N N . THR A 1 365 ? 50.218 0.343 -83.982 1.00 92.81 365 THR A N 1
ATOM 2936 C CA . THR A 1 365 ? 50.095 1.063 -85.266 1.00 92.81 365 THR A CA 1
ATOM 2937 C C . THR A 1 365 ? 51.231 2.078 -85.486 1.00 92.81 365 THR A C 1
ATOM 2939 O O . THR A 1 365 ? 51.703 2.262 -86.609 1.00 92.81 365 THR A O 1
ATOM 2942 N N . LEU A 1 366 ? 51.685 2.759 -84.428 1.00 91.69 366 LEU A N 1
ATOM 2943 C CA . LEU A 1 366 ? 52.822 3.684 -84.474 1.00 91.69 366 LEU A CA 1
ATOM 2944 C C . LEU A 1 366 ? 54.160 2.949 -84.614 1.00 91.69 366 LEU A C 1
ATOM 2946 O O . LEU A 1 366 ? 55.029 3.422 -85.341 1.00 91.69 366 LEU A O 1
ATOM 2950 N N . ASN A 1 367 ? 54.322 1.797 -83.964 1.00 94.69 367 ASN A N 1
ATOM 2951 C CA . ASN A 1 367 ? 55.499 0.939 -84.081 1.00 94.69 367 ASN A CA 1
ATOM 2952 C C . ASN A 1 367 ? 55.621 0.332 -85.490 1.00 94.69 367 ASN A C 1
ATOM 2954 O O . ASN A 1 367 ? 56.709 0.317 -86.060 1.00 94.69 367 ASN A O 1
ATOM 2958 N N . ASP A 1 368 ? 54.511 -0.085 -86.098 1.00 93.31 368 ASP A N 1
ATOM 2959 C CA . ASP A 1 368 ? 54.489 -0.594 -87.472 1.00 93.31 368 ASP A CA 1
ATOM 2960 C C . ASP A 1 368 ? 54.853 0.507 -88.476 1.00 93.31 368 ASP A C 1
ATOM 2962 O O . ASP A 1 368 ? 55.724 0.304 -89.322 1.00 93.31 368 ASP A O 1
ATOM 2966 N N . LYS A 1 369 ? 54.305 1.720 -88.307 1.00 93.44 369 LYS A N 1
ATOM 2967 C CA . LYS A 1 369 ? 54.739 2.911 -89.062 1.00 93.44 369 LYS A CA 1
ATOM 2968 C C . LYS A 1 369 ? 56.211 3.254 -88.821 1.00 93.44 369 LYS A C 1
ATOM 2970 O O . LYS A 1 369 ? 56.899 3.660 -89.752 1.00 93.44 369 LYS A O 1
ATOM 2975 N N . MET A 1 370 ? 56.724 3.090 -87.602 1.00 92.56 370 MET A N 1
ATOM 2976 C CA . MET A 1 370 ? 58.140 3.318 -87.297 1.00 92.56 370 MET A CA 1
ATOM 2977 C C . MET A 1 370 ? 59.037 2.306 -88.022 1.00 92.56 370 MET A C 1
ATOM 2979 O O . MET A 1 370 ? 60.071 2.692 -88.562 1.00 92.56 370 MET A O 1
ATOM 2983 N N . ASN A 1 371 ? 58.622 1.039 -88.106 1.00 92.25 371 ASN A N 1
ATOM 2984 C CA . ASN A 1 371 ? 59.312 0.011 -88.888 1.00 92.25 371 ASN A CA 1
ATOM 2985 C C . ASN A 1 371 ? 59.225 0.278 -90.401 1.00 92.25 371 ASN A C 1
ATOM 2987 O O . ASN A 1 371 ? 60.229 0.138 -91.095 1.00 92.25 371 ASN A O 1
ATOM 2991 N N . GLU A 1 372 ? 58.077 0.732 -90.913 1.00 91.19 372 GLU A N 1
ATOM 2992 C CA . GLU A 1 372 ? 57.923 1.169 -92.308 1.00 91.19 372 GLU A CA 1
ATOM 2993 C C . GLU A 1 372 ? 58.889 2.319 -92.643 1.00 91.19 372 GLU A C 1
ATOM 2995 O O . GLU A 1 372 ? 59.652 2.229 -93.607 1.00 91.19 372 GLU A O 1
ATOM 3000 N N . GLN A 1 373 ? 58.924 3.370 -91.815 1.00 91.06 373 GLN A N 1
ATOM 3001 C CA . GLN A 1 373 ? 59.848 4.494 -91.998 1.00 91.06 373 GLN A CA 1
ATOM 3002 C C . GLN A 1 373 ? 61.313 4.061 -91.858 1.00 91.06 373 GLN A C 1
ATOM 3004 O O . GLN A 1 373 ? 62.145 4.499 -92.644 1.00 91.06 373 GLN A O 1
ATOM 3009 N N . LYS A 1 374 ? 61.640 3.155 -90.928 1.00 94.06 374 LYS A N 1
ATOM 3010 C CA . LYS A 1 374 ? 62.993 2.595 -90.781 1.00 94.06 374 LYS A CA 1
ATOM 3011 C C . LYS A 1 374 ? 63.433 1.811 -92.022 1.00 94.06 374 LYS A C 1
ATOM 3013 O O . LYS A 1 374 ? 64.550 2.000 -92.493 1.00 94.06 374 LYS A O 1
ATOM 3018 N N . ASN A 1 375 ? 62.552 0.987 -92.589 1.00 91.25 375 ASN A N 1
ATOM 3019 C CA . ASN A 1 375 ? 62.819 0.260 -93.834 1.00 91.25 375 ASN A CA 1
ATOM 3020 C C . ASN A 1 375 ? 62.987 1.224 -95.021 1.00 91.25 375 ASN A C 1
ATOM 3022 O O . ASN A 1 375 ? 63.871 1.037 -95.855 1.00 91.25 375 ASN A O 1
ATOM 3026 N N . ARG A 1 376 ? 62.176 2.289 -95.074 1.00 91.88 376 ARG A N 1
ATOM 3027 C CA . ARG A 1 376 ? 62.272 3.353 -96.082 1.00 91.88 376 ARG A CA 1
ATOM 3028 C C . ARG A 1 376 ? 63.565 4.167 -95.960 1.00 91.88 376 ARG A C 1
ATOM 3030 O O . ARG A 1 376 ? 64.153 4.492 -96.986 1.00 91.88 376 ARG A O 1
ATOM 3037 N N . ILE A 1 377 ? 64.027 4.448 -94.740 1.00 90.69 377 ILE A N 1
ATOM 3038 C CA . ILE A 1 377 ? 65.340 5.057 -94.481 1.00 90.69 377 ILE A CA 1
ATOM 3039 C C . ILE A 1 377 ? 66.447 4.131 -94.995 1.00 90.69 377 ILE A C 1
ATOM 3041 O O . ILE A 1 377 ? 67.243 4.579 -95.808 1.00 90.69 377 ILE A O 1
ATOM 3045 N N . GLY A 1 378 ? 66.430 2.837 -94.655 1.00 89.50 378 GLY A N 1
ATOM 3046 C CA . GLY A 1 378 ? 67.415 1.871 -95.165 1.00 89.50 378 GLY A CA 1
ATOM 3047 C C . GLY A 1 378 ? 67.440 1.752 -96.698 1.00 89.50 378 GLY A C 1
ATOM 3048 O O . GLY A 1 378 ? 68.505 1.631 -97.300 1.00 89.50 378 GLY A O 1
ATOM 3049 N N . ALA A 1 379 ? 66.283 1.860 -97.360 1.00 89.06 379 ALA A N 1
ATOM 3050 C CA . ALA A 1 379 ? 66.210 1.925 -98.822 1.00 89.06 379 ALA A CA 1
ATOM 3051 C C . ALA A 1 379 ? 66.800 3.234 -99.389 1.00 89.06 379 ALA A C 1
ATOM 3053 O O . ALA A 1 379 ? 67.480 3.217 -100.414 1.00 89.06 379 ALA A O 1
ATOM 3054 N N . MET A 1 380 ? 66.587 4.369 -98.712 1.00 88.25 380 MET A N 1
ATOM 3055 C CA . MET A 1 380 ? 67.205 5.649 -99.077 1.00 88.25 380 MET A CA 1
ATOM 3056 C C . MET A 1 380 ? 68.721 5.655 -98.829 1.00 88.25 380 MET A C 1
ATOM 3058 O O . MET A 1 380 ? 69.455 6.171 -99.664 1.00 88.25 380 MET A O 1
ATOM 3062 N N . GLU A 1 381 ? 69.203 5.042 -97.746 1.00 90.38 381 GLU A N 1
ATOM 3063 C CA . GLU A 1 381 ? 70.631 4.818 -97.476 1.00 90.38 381 GLU A CA 1
ATOM 3064 C C . GLU A 1 381 ? 71.269 3.951 -98.574 1.00 90.38 381 GLU A C 1
ATOM 3066 O O . GLU A 1 381 ? 72.344 4.284 -99.074 1.00 90.38 381 GLU A O 1
ATOM 3071 N N . GLY A 1 382 ? 70.566 2.907 -99.033 1.00 87.94 382 GLY A N 1
ATOM 3072 C CA . GLY A 1 382 ? 70.951 2.112 -100.202 1.00 87.94 382 GLY A CA 1
ATOM 3073 C C . GLY A 1 382 ? 71.090 2.955 -101.474 1.00 87.94 382 GLY A C 1
ATOM 3074 O O . GLY A 1 382 ? 72.143 2.934 -102.110 1.00 87.94 382 GLY A O 1
ATOM 3075 N N . HIS A 1 383 ? 70.084 3.768 -101.811 1.00 88.88 383 HIS A N 1
ATOM 3076 C CA . HIS A 1 383 ? 70.166 4.684 -102.956 1.00 88.88 383 HIS A CA 1
ATOM 3077 C C . HIS A 1 383 ? 71.265 5.750 -102.808 1.00 88.88 383 HIS A C 1
ATOM 3079 O O . HIS A 1 383 ? 71.876 6.136 -103.803 1.00 88.88 383 HIS A O 1
ATOM 3085 N N . ILE A 1 384 ? 71.556 6.224 -101.593 1.00 87.69 384 ILE A N 1
ATOM 3086 C CA . ILE A 1 384 ? 72.680 7.136 -101.338 1.00 87.69 384 ILE A CA 1
ATOM 3087 C C . ILE A 1 384 ? 74.010 6.421 -101.614 1.00 87.69 384 ILE A C 1
ATOM 3089 O O . ILE A 1 384 ? 74.864 6.997 -102.284 1.00 87.69 384 ILE A O 1
ATOM 3093 N N . ALA A 1 385 ? 74.171 5.161 -101.198 1.00 86.81 385 ALA A N 1
ATOM 3094 C CA . ALA A 1 385 ? 75.359 4.364 -101.508 1.00 86.81 385 ALA A CA 1
ATOM 3095 C C . ALA A 1 385 ? 75.512 4.086 -103.019 1.00 86.81 385 ALA A C 1
ATOM 3097 O O . ALA A 1 385 ? 76.615 4.203 -103.554 1.00 86.81 385 ALA A O 1
ATOM 3098 N N . GLU A 1 386 ? 74.419 3.799 -103.737 1.00 86.62 386 GLU A N 1
ATOM 3099 C CA . GLU A 1 386 ? 74.421 3.685 -105.206 1.00 86.62 386 GLU A CA 1
ATOM 3100 C C . GLU A 1 386 ? 74.850 4.995 -105.884 1.00 86.62 386 GLU A C 1
ATOM 3102 O O . GLU A 1 386 ? 75.646 4.983 -106.827 1.00 86.62 386 GLU A O 1
ATOM 3107 N N . LYS A 1 387 ? 74.341 6.141 -105.409 1.00 86.50 387 LYS A N 1
ATOM 3108 C CA . LYS A 1 387 ? 74.709 7.460 -105.942 1.00 86.50 387 LYS A CA 1
ATOM 3109 C C . LYS A 1 387 ? 76.144 7.842 -105.604 1.00 86.50 387 LYS A C 1
ATOM 3111 O O . LYS A 1 387 ? 76.808 8.387 -106.480 1.00 86.50 387 LYS A O 1
ATOM 3116 N N . GLN A 1 388 ? 76.638 7.512 -104.412 1.00 90.19 388 GLN A N 1
ATOM 3117 C CA . GLN A 1 388 ? 78.041 7.710 -104.055 1.00 90.19 388 GLN A CA 1
ATOM 3118 C C . GLN A 1 388 ? 78.947 6.890 -104.978 1.00 90.19 388 GLN A C 1
ATOM 3120 O O . GLN A 1 388 ? 79.806 7.466 -105.633 1.00 90.19 388 GLN A O 1
ATOM 3125 N N . LYS A 1 389 ? 78.664 5.595 -105.168 1.00 88.38 389 LYS A N 1
ATOM 3126 C CA . LYS A 1 389 ? 79.413 4.743 -106.107 1.00 88.38 389 LYS A CA 1
ATOM 3127 C C . LYS A 1 389 ? 79.417 5.301 -107.537 1.00 88.38 389 LYS A C 1
ATOM 3129 O O . LYS A 1 389 ? 80.446 5.274 -108.201 1.00 88.38 389 LYS A O 1
ATOM 3134 N N . ALA A 1 390 ? 78.294 5.846 -108.012 1.00 86.19 390 ALA A N 1
ATOM 3135 C CA . ALA A 1 390 ? 78.220 6.489 -109.327 1.00 86.19 390 ALA A CA 1
ATOM 3136 C C . ALA A 1 390 ? 79.001 7.822 -109.407 1.00 86.19 390 ALA A C 1
ATOM 3138 O O . ALA A 1 390 ? 79.483 8.185 -110.483 1.00 86.19 390 ALA A O 1
ATOM 3139 N N . ILE A 1 391 ? 79.140 8.547 -108.291 1.00 84.69 391 ILE A N 1
ATOM 3140 C CA . ILE A 1 391 ? 80.023 9.717 -108.167 1.00 84.69 391 ILE A CA 1
ATOM 3141 C C . ILE A 1 391 ? 81.488 9.267 -108.180 1.00 84.69 391 ILE A C 1
ATOM 3143 O O . ILE A 1 391 ? 82.270 9.838 -108.933 1.00 84.69 391 ILE A O 1
ATOM 3147 N N . ASP A 1 392 ? 81.844 8.211 -107.449 1.00 86.44 392 ASP A N 1
ATOM 3148 C CA . ASP A 1 392 ? 83.206 7.665 -107.389 1.00 86.44 392 ASP A CA 1
ATOM 3149 C C . ASP A 1 392 ? 83.659 7.157 -108.775 1.00 86.44 392 ASP A C 1
ATOM 3151 O O . ASP A 1 392 ? 84.698 7.571 -109.285 1.00 86.44 392 ASP A O 1
ATOM 3155 N N . GLU A 1 393 ? 82.810 6.390 -109.472 1.00 86.44 393 GLU A N 1
ATOM 3156 C CA . GLU A 1 393 ? 83.007 5.977 -110.876 1.00 86.44 393 GLU A CA 1
ATOM 3157 C C . GLU A 1 393 ? 83.072 7.151 -111.870 1.00 86.44 393 GLU A C 1
ATOM 3159 O O . GLU A 1 393 ? 83.492 6.980 -113.021 1.00 86.44 393 GLU A O 1
ATOM 3164 N N . SER A 1 394 ? 82.573 8.329 -111.491 1.00 81.00 394 SER A N 1
ATOM 3165 C CA . SER A 1 394 ? 82.678 9.554 -112.291 1.00 81.00 394 SER A CA 1
ATOM 3166 C C . SER A 1 394 ? 83.948 10.332 -111.944 1.00 81.00 394 SER A C 1
ATOM 3168 O O . SER A 1 394 ? 84.563 10.909 -112.838 1.00 81.00 394 SER A O 1
ATOM 3170 N N . ALA A 1 395 ? 84.393 10.286 -110.687 1.00 81.62 395 ALA A N 1
ATOM 3171 C CA . ALA A 1 395 ? 85.667 10.826 -110.235 1.00 81.62 395 ALA A CA 1
ATOM 3172 C C . ALA A 1 395 ? 86.854 10.051 -110.833 1.00 81.62 395 ALA A C 1
ATOM 3174 O O . ALA A 1 395 ? 87.795 10.683 -111.304 1.00 81.62 395 ALA A O 1
ATOM 3175 N N . GLU A 1 396 ? 86.781 8.717 -110.936 1.00 81.06 396 GLU A N 1
ATOM 3176 C CA . GLU A 1 396 ? 87.766 7.912 -111.680 1.00 81.06 396 GLU A CA 1
ATOM 3177 C C . GLU A 1 396 ? 87.846 8.333 -113.155 1.00 81.06 396 GLU A C 1
ATOM 3179 O O . GLU A 1 396 ? 88.937 8.548 -113.682 1.00 81.06 396 GLU A O 1
ATOM 3184 N N . LYS A 1 397 ? 86.699 8.533 -113.823 1.00 82.38 397 LYS A N 1
ATOM 3185 C CA . LYS A 1 397 ? 86.661 9.020 -115.215 1.00 82.38 397 LYS A CA 1
ATOM 3186 C C . LYS A 1 397 ? 87.257 10.422 -115.343 1.00 82.38 397 LYS A C 1
ATOM 3188 O O . LYS A 1 397 ? 87.994 10.676 -116.288 1.00 82.38 397 LYS A O 1
ATOM 3193 N N . ILE A 1 398 ? 86.989 11.315 -114.389 1.00 79.25 398 ILE A N 1
ATOM 3194 C CA . ILE A 1 398 ? 87.609 12.648 -114.329 1.00 79.25 398 ILE A CA 1
ATOM 3195 C C . ILE A 1 398 ? 89.123 12.541 -114.080 1.00 79.25 398 ILE A C 1
ATOM 3197 O O . ILE A 1 398 ? 89.873 13.290 -114.698 1.00 79.25 398 ILE A O 1
ATOM 3201 N N . SER A 1 399 ? 89.596 11.590 -113.266 1.00 79.25 399 SER A N 1
ATOM 3202 C CA . SER A 1 399 ? 91.032 11.317 -113.094 1.00 79.25 399 SER A CA 1
ATOM 3203 C C . SER A 1 399 ? 91.670 10.855 -114.404 1.00 79.25 399 SER A C 1
ATOM 3205 O O . SER A 1 399 ? 92.641 11.458 -114.848 1.00 79.25 399 SER A O 1
ATOM 3207 N N . GLY A 1 400 ? 91.070 9.879 -115.095 1.00 79.12 400 GLY A N 1
ATOM 3208 C CA . GLY A 1 400 ? 91.540 9.418 -116.406 1.00 79.12 400 GLY A CA 1
ATOM 3209 C C . GLY A 1 400 ? 91.519 10.517 -117.478 1.00 79.12 400 GLY A C 1
ATOM 3210 O O . GLY A 1 400 ? 92.447 10.622 -118.282 1.00 79.12 400 GLY A O 1
ATOM 3211 N N . TYR A 1 401 ? 90.514 11.400 -117.468 1.00 77.69 401 TYR A N 1
ATOM 3212 C CA . TYR A 1 401 ? 90.510 12.589 -118.325 1.00 77.69 401 TYR A CA 1
ATOM 3213 C C . TYR A 1 401 ? 91.596 13.598 -117.928 1.00 77.69 401 TYR A C 1
ATOM 3215 O O . TYR A 1 401 ? 92.231 14.152 -118.819 1.00 77.69 401 TYR A O 1
ATOM 3223 N N . ASN A 1 402 ? 91.876 13.804 -116.639 1.00 76.69 402 ASN A N 1
ATOM 3224 C CA . ASN A 1 402 ? 92.966 14.671 -116.176 1.00 76.69 402 ASN A CA 1
ATOM 3225 C C . ASN A 1 402 ? 94.355 14.100 -116.511 1.00 76.69 402 ASN A C 1
ATOM 3227 O O . ASN A 1 402 ? 95.246 14.857 -116.885 1.00 76.69 402 ASN A O 1
ATOM 3231 N N . GLU A 1 403 ? 94.544 12.781 -116.455 1.00 75.94 403 GLU A N 1
ATOM 3232 C CA . GLU A 1 403 ? 95.753 12.097 -116.936 1.00 75.94 403 GLU A CA 1
ATOM 3233 C C . GLU A 1 403 ? 95.904 12.240 -118.458 1.00 75.94 403 GLU A C 1
ATOM 3235 O O . GLU A 1 403 ? 96.990 12.549 -118.957 1.00 75.94 403 GLU A O 1
ATOM 3240 N N . THR A 1 404 ? 94.797 12.116 -119.198 1.00 72.44 404 THR A N 1
ATOM 3241 C CA . THR A 1 404 ? 94.761 12.348 -120.651 1.00 72.44 404 THR A CA 1
ATOM 3242 C C . THR A 1 404 ? 95.103 13.802 -120.987 1.00 72.44 404 THR A C 1
ATOM 3244 O O . THR A 1 404 ? 95.957 14.042 -121.840 1.00 72.44 404 THR A O 1
ATOM 3247 N N . ILE A 1 405 ? 94.530 14.776 -120.270 1.00 71.75 405 ILE A N 1
ATOM 3248 C CA . ILE A 1 405 ? 94.885 16.199 -120.368 1.00 71.75 405 ILE A CA 1
ATOM 3249 C C . ILE A 1 405 ? 96.365 16.401 -120.021 1.00 71.75 405 ILE A C 1
ATOM 3251 O O . ILE A 1 405 ? 97.059 17.085 -120.759 1.00 71.75 405 ILE A O 1
ATOM 3255 N N . GLY A 1 406 ? 96.891 15.751 -118.980 1.00 75.81 406 GLY A N 1
ATOM 3256 C CA . GLY A 1 406 ? 98.311 15.803 -118.618 1.00 75.81 406 GLY A CA 1
ATOM 3257 C C . GLY A 1 406 ? 99.247 15.284 -119.718 1.00 75.81 406 GLY A C 1
ATOM 3258 O O . GLY A 1 406 ? 100.314 15.858 -119.939 1.00 75.81 406 GLY A O 1
ATOM 3259 N N . SER A 1 407 ? 98.849 14.238 -120.452 1.00 73.19 407 SER A N 1
ATOM 3260 C CA . SER A 1 407 ? 99.599 13.751 -121.623 1.00 73.19 407 SER A CA 1
ATOM 3261 C C . SER A 1 407 ? 99.521 14.713 -122.819 1.00 73.19 407 SER A C 1
ATOM 3263 O O . SER A 1 407 ? 100.538 14.977 -123.465 1.00 73.19 407 SER A O 1
ATOM 3265 N N . LEU A 1 408 ? 98.351 15.315 -123.063 1.00 71.31 408 LEU A N 1
ATOM 3266 C CA . LEU A 1 408 ? 98.161 16.342 -124.090 1.00 71.31 408 LEU A CA 1
ATOM 3267 C C . LEU A 1 408 ? 98.946 17.623 -123.774 1.00 71.31 408 LEU A C 1
ATOM 3269 O O . LEU A 1 408 ? 99.585 18.161 -124.672 1.00 71.31 408 LEU A O 1
ATOM 3273 N N . THR A 1 409 ? 98.992 18.063 -122.513 1.00 76.69 409 THR A N 1
ATOM 3274 C CA . THR A 1 409 ? 99.830 19.187 -122.063 1.00 76.69 409 THR A CA 1
ATOM 3275 C C . THR A 1 409 ? 101.305 18.902 -122.323 1.00 76.69 409 THR A C 1
ATOM 3277 O O . THR A 1 409 ? 101.964 19.731 -122.934 1.00 76.69 409 THR A O 1
ATOM 3280 N N . LYS A 1 410 ? 101.810 17.704 -121.991 1.00 74.44 410 LYS A N 1
ATOM 3281 C CA . LYS A 1 410 ? 103.196 17.311 -122.317 1.00 74.44 410 LYS A CA 1
ATOM 3282 C C . LYS A 1 410 ? 103.478 17.257 -123.820 1.00 74.44 410 LYS A C 1
ATOM 3284 O O . LYS A 1 410 ? 104.585 17.562 -124.248 1.00 74.44 410 LYS A O 1
ATOM 3289 N N . THR A 1 411 ? 102.483 16.895 -124.629 1.00 69.25 411 THR A N 1
ATOM 3290 C CA . THR A 1 411 ? 102.599 16.943 -126.098 1.00 69.25 411 THR A CA 1
ATOM 3291 C C . THR A 1 411 ? 102.639 18.394 -126.590 1.00 69.25 411 THR A C 1
ATOM 3293 O O . THR A 1 411 ? 103.404 18.727 -127.487 1.00 69.25 411 THR A O 1
ATOM 3296 N N . LEU A 1 412 ? 101.873 19.290 -125.964 1.00 62.94 412 LEU A N 1
ATOM 3297 C CA . LEU A 1 412 ? 101.857 20.717 -126.281 1.00 62.94 412 LEU A CA 1
ATOM 3298 C C . LEU A 1 412 ? 103.147 21.431 -125.826 1.00 62.94 412 LEU A C 1
ATOM 3300 O O . LEU A 1 412 ? 103.643 22.301 -126.537 1.00 62.94 412 LEU A O 1
ATOM 3304 N N . GLU A 1 413 ? 103.736 21.010 -124.704 1.00 67.62 413 GLU A N 1
ATOM 3305 C CA . GLU A 1 413 ? 105.075 21.412 -124.252 1.00 67.62 413 GLU A CA 1
ATOM 3306 C C . GLU A 1 413 ? 106.159 20.944 -125.238 1.00 67.62 413 GLU A C 1
ATOM 3308 O O . GLU A 1 413 ? 106.974 21.763 -125.662 1.00 67.62 413 GLU A O 1
ATOM 3313 N N . ALA A 1 414 ? 106.126 19.683 -125.688 1.00 67.88 414 ALA A N 1
ATOM 3314 C CA . ALA A 1 414 ? 107.053 19.165 -126.701 1.00 67.88 414 ALA A CA 1
ATOM 3315 C C . ALA A 1 414 ? 106.966 19.949 -128.027 1.00 67.88 414 ALA A C 1
ATOM 3317 O O . ALA A 1 414 ? 107.989 20.374 -128.573 1.00 67.88 414 ALA A O 1
ATOM 3318 N N . ASN A 1 415 ? 105.748 20.246 -128.489 1.00 61.59 415 ASN A N 1
ATOM 3319 C CA . ASN A 1 415 ? 105.529 21.090 -129.665 1.00 61.59 415 ASN A CA 1
ATOM 3320 C C . ASN A 1 415 ? 106.038 22.532 -129.444 1.00 61.59 415 ASN A C 1
ATOM 3322 O O . ASN A 1 415 ? 106.483 23.176 -130.390 1.00 61.59 415 ASN A O 1
ATOM 3326 N N . SER A 1 416 ? 106.017 23.057 -128.210 1.00 59.09 416 SER A N 1
ATOM 3327 C CA . SER A 1 416 ? 106.562 24.393 -127.902 1.00 59.09 416 SER A CA 1
ATOM 3328 C C . SER A 1 416 ? 108.096 24.453 -127.973 1.00 59.09 416 SER A C 1
ATOM 3330 O O . SER A 1 416 ? 108.657 25.460 -128.417 1.00 59.09 416 SER A O 1
ATOM 3332 N N . THR A 1 417 ? 108.784 23.359 -127.622 1.00 62.88 417 THR A N 1
ATOM 3333 C CA . THR A 1 417 ? 110.232 23.225 -127.849 1.00 62.88 417 THR A CA 1
ATOM 3334 C C . THR A 1 417 ? 110.565 23.093 -129.336 1.00 62.88 417 THR A C 1
ATOM 3336 O O . THR A 1 417 ? 111.462 23.784 -129.809 1.00 62.88 417 THR A O 1
ATOM 3339 N N . GLU A 1 418 ? 109.788 22.322 -130.102 1.00 64.25 418 GLU A N 1
ATOM 3340 C CA . GLU A 1 418 ? 109.971 22.179 -131.557 1.00 64.25 418 GLU A CA 1
ATOM 3341 C C . GLU A 1 418 ? 109.733 23.513 -132.304 1.00 64.25 418 GLU A C 1
ATOM 3343 O O . GLU A 1 418 ? 110.482 23.877 -133.212 1.00 64.25 418 GLU A O 1
ATOM 3348 N N . ILE A 1 419 ? 108.764 24.321 -131.849 1.00 58.12 419 ILE A N 1
ATOM 3349 C CA . ILE A 1 419 ? 108.550 25.700 -132.326 1.00 58.12 419 ILE A CA 1
ATOM 3350 C C . ILE A 1 419 ? 109.759 26.602 -132.030 1.00 58.12 419 ILE A C 1
ATOM 3352 O O . ILE A 1 419 ? 110.113 27.421 -132.878 1.00 58.12 419 ILE A O 1
ATOM 3356 N N . SER A 1 420 ? 110.419 26.453 -130.877 1.00 59.66 420 SER A N 1
ATOM 3357 C CA . SER A 1 420 ? 111.599 27.263 -130.528 1.00 59.66 420 SER A CA 1
ATOM 3358 C C . SER A 1 420 ? 112.803 26.948 -131.428 1.00 59.66 420 SER A C 1
ATOM 3360 O O . SER A 1 420 ? 113.516 27.854 -131.869 1.00 59.66 420 SER A O 1
ATOM 3362 N N . GLU A 1 421 ? 113.008 25.674 -131.768 1.00 57.59 421 GLU A N 1
ATOM 3363 C CA . GLU A 1 421 ? 114.065 25.263 -132.702 1.00 57.59 421 GLU A CA 1
ATOM 3364 C C . GLU A 1 421 ? 113.773 25.767 -134.129 1.00 57.59 421 GLU A C 1
ATOM 3366 O O . GLU A 1 421 ? 114.642 26.380 -134.755 1.00 57.59 421 GLU A O 1
ATOM 3371 N N . LEU A 1 422 ? 112.525 25.655 -134.603 1.00 58.56 422 LEU A N 1
ATOM 3372 C CA . LEU A 1 422 ? 112.105 26.199 -135.904 1.00 58.56 422 LEU A CA 1
ATOM 3373 C C . LEU A 1 422 ? 112.185 27.736 -135.980 1.00 58.56 422 LEU A C 1
ATOM 3375 O O . LEU A 1 422 ? 112.574 28.283 -137.016 1.00 58.56 422 LEU A O 1
ATOM 3379 N N . GLN A 1 423 ? 111.890 28.454 -134.891 1.00 48.69 423 GLN A N 1
ATOM 3380 C CA . GLN A 1 423 ? 112.071 29.912 -134.821 1.00 48.69 423 GLN A CA 1
ATOM 3381 C C . GLN A 1 423 ? 113.545 30.328 -134.923 1.00 48.69 423 GLN A C 1
ATOM 3383 O O . GLN A 1 423 ? 113.843 31.379 -135.491 1.00 48.69 423 GLN A O 1
ATOM 3388 N N . THR A 1 424 ? 114.477 29.483 -134.473 1.00 56.03 424 THR A N 1
ATOM 3389 C CA . THR A 1 424 ? 115.919 29.739 -134.628 1.00 56.03 424 THR A CA 1
ATOM 3390 C C . THR A 1 424 ? 116.338 29.697 -136.107 1.00 56.03 424 THR A C 1
ATOM 3392 O O . THR A 1 424 ? 117.191 30.475 -136.529 1.00 56.03 424 THR A O 1
ATOM 3395 N N . THR A 1 425 ? 115.684 28.867 -136.931 1.00 53.12 425 THR A N 1
ATOM 3396 C CA . THR A 1 425 ? 115.931 28.781 -138.388 1.00 53.12 425 THR A CA 1
ATOM 3397 C C . THR A 1 425 ? 115.206 29.830 -139.244 1.00 53.12 425 THR A C 1
ATOM 3399 O O . THR A 1 425 ? 115.468 29.918 -140.440 1.00 53.12 425 THR A O 1
ATOM 3402 N N . LEU A 1 426 ? 114.323 30.653 -138.667 1.00 47.94 426 LEU A N 1
ATOM 3403 C CA . LEU A 1 426 ? 113.524 31.659 -139.392 1.00 47.94 426 LEU A CA 1
ATOM 3404 C C . LEU A 1 426 ? 114.110 33.087 -139.351 1.00 47.94 426 LEU A C 1
ATOM 3406 O O . LEU A 1 426 ? 113.416 34.054 -139.653 1.00 47.94 426 LEU A O 1
ATOM 3410 N N . SER A 1 427 ? 115.387 33.233 -138.984 1.00 42.34 427 SER A N 1
ATOM 3411 C CA . SER A 1 427 ? 116.021 34.537 -138.713 1.00 42.34 427 SER A CA 1
ATOM 3412 C C . SER A 1 427 ? 116.816 35.158 -139.881 1.00 42.34 427 SER A C 1
ATOM 3414 O O . SER A 1 427 ? 117.471 36.176 -139.668 1.00 42.34 427 SER A O 1
ATOM 3416 N N . GLU A 1 428 ? 116.793 34.588 -141.096 1.00 39.41 428 GLU A N 1
ATOM 3417 C CA . GLU A 1 428 ? 117.687 35.025 -142.197 1.00 39.41 428 GLU A CA 1
ATOM 3418 C C . GLU A 1 428 ? 117.021 35.797 -143.364 1.00 39.41 428 GLU A C 1
ATOM 3420 O O . GLU A 1 428 ? 117.682 36.649 -143.958 1.00 39.41 428 GLU A O 1
ATOM 3425 N N . LEU A 1 429 ? 115.742 35.564 -143.702 1.00 34.78 429 LEU A N 1
ATOM 3426 C CA . LEU A 1 429 ? 115.024 36.200 -144.835 1.00 34.78 429 LEU A CA 1
ATOM 3427 C C . LEU A 1 429 ? 113.507 36.292 -144.537 1.00 34.78 429 LEU A C 1
ATOM 3429 O O . LEU A 1 429 ? 112.957 35.348 -143.982 1.00 34.78 429 LEU A O 1
ATOM 3433 N N . GLU A 1 430 ? 112.741 37.337 -144.891 1.00 34.00 430 GLU A N 1
ATOM 3434 C CA . GLU A 1 430 ? 113.056 38.638 -145.519 1.00 34.00 430 GLU A CA 1
ATOM 3435 C C . GLU A 1 430 ? 112.043 39.728 -145.042 1.00 34.00 430 GLU A C 1
ATOM 3437 O O . GLU A 1 430 ? 111.120 39.434 -144.286 1.00 34.00 430 GLU A O 1
ATOM 3442 N N . ASN A 1 431 ? 112.220 41.008 -145.407 1.00 34.59 431 ASN A N 1
ATOM 3443 C CA . ASN A 1 431 ? 111.649 42.165 -144.676 1.00 34.59 431 ASN A CA 1
ATOM 3444 C C . ASN A 1 431 ? 110.281 42.724 -145.163 1.00 34.59 431 ASN A C 1
ATOM 3446 O O . ASN A 1 431 ? 109.979 42.674 -146.352 1.00 34.59 431 ASN A O 1
ATOM 3450 N N . ARG A 1 432 ? 109.607 43.473 -144.253 1.00 35.09 432 ARG A N 1
ATOM 3451 C CA . ARG A 1 432 ? 108.403 44.357 -144.404 1.00 35.09 432 ARG A CA 1
ATOM 3452 C C . ARG A 1 432 ? 107.048 43.625 -144.340 1.00 35.09 432 ARG A C 1
ATOM 3454 O O . ARG A 1 432 ? 106.670 42.971 -145.302 1.00 35.09 432 ARG A O 1
ATOM 3461 N N . SER A 1 433 ? 106.265 43.649 -143.252 1.00 33.53 433 SER A N 1
ATOM 3462 C CA . SER A 1 433 ? 106.082 44.632 -142.154 1.00 33.53 433 SER A CA 1
ATOM 3463 C C . SER A 1 433 ? 105.338 45.923 -142.588 1.00 33.53 433 SER A C 1
ATOM 3465 O O . SER A 1 433 ? 105.722 46.544 -143.579 1.00 33.53 433 SER A O 1
ATOM 3467 N N . ASP A 1 434 ? 104.244 46.374 -141.946 1.00 34.84 434 ASP A N 1
ATOM 3468 C CA . ASP A 1 434 ? 103.416 45.779 -140.868 1.00 34.84 434 ASP A CA 1
ATOM 3469 C C . ASP A 1 434 ? 101.930 46.161 -141.024 1.00 34.84 434 ASP A C 1
ATOM 3471 O O . ASP A 1 434 ? 101.616 47.278 -141.441 1.00 34.84 434 ASP A O 1
ATOM 3475 N N . LEU A 1 435 ? 101.006 45.256 -140.661 1.00 29.62 435 LEU A N 1
ATOM 3476 C CA . LEU A 1 435 ? 99.559 45.525 -140.622 1.00 29.62 435 LEU A CA 1
ATOM 3477 C C . LEU A 1 435 ? 98.844 44.545 -139.665 1.00 29.62 435 LEU A C 1
ATOM 3479 O O . LEU A 1 435 ? 98.558 43.407 -140.030 1.00 29.62 435 LEU A O 1
ATOM 3483 N N . GLU A 1 436 ? 98.527 44.990 -138.445 1.00 34.03 436 GLU A N 1
ATOM 3484 C CA . GLU A 1 436 ? 97.840 44.188 -137.417 1.00 34.03 436 GLU A CA 1
ATOM 3485 C C . GLU A 1 436 ? 96.636 44.911 -136.773 1.00 34.03 436 GLU A C 1
ATOM 3487 O O . GLU A 1 436 ? 96.497 46.128 -136.846 1.00 34.03 436 GLU A O 1
ATOM 3492 N N . GLN A 1 437 ? 95.802 44.127 -136.071 1.00 33.31 437 GLN A N 1
ATOM 3493 C CA . GLN A 1 437 ? 94.704 44.540 -135.175 1.00 33.31 437 GLN A CA 1
ATOM 3494 C C . GLN A 1 437 ? 93.435 45.169 -135.793 1.00 33.31 437 GLN A C 1
ATOM 3496 O O . GLN A 1 437 ? 93.070 46.295 -135.463 1.00 33.31 437 GLN A O 1
ATOM 3501 N N . VAL A 1 438 ? 92.640 44.377 -136.534 1.00 33.34 438 VAL A N 1
ATOM 3502 C CA . VAL A 1 438 ? 91.171 44.595 -136.587 1.00 33.34 438 VAL A CA 1
ATOM 3503 C C . VAL A 1 438 ? 90.364 43.299 -136.409 1.00 33.34 438 VAL A C 1
ATOM 3505 O O . VAL A 1 438 ? 89.713 43.119 -135.383 1.00 33.34 438 VAL A O 1
ATOM 3508 N N . GLU A 1 439 ? 90.343 42.394 -137.394 1.00 36.78 439 GLU A N 1
ATOM 3509 C CA . GLU A 1 439 ? 89.155 41.530 -137.557 1.00 36.78 439 GLU A CA 1
ATOM 3510 C C . GLU A 1 439 ? 89.130 40.220 -136.750 1.00 36.78 439 GLU A C 1
ATOM 3512 O O . GLU A 1 439 ? 88.053 39.772 -136.360 1.00 36.78 439 GLU A O 1
ATOM 3517 N N . LYS A 1 440 ? 90.275 39.613 -136.407 1.00 38.31 440 LYS A N 1
ATOM 3518 C CA . LYS A 1 440 ? 90.304 38.231 -135.872 1.00 38.31 440 LYS A CA 1
ATOM 3519 C C . LYS A 1 440 ? 90.174 38.076 -134.343 1.00 38.31 440 LYS A C 1
ATOM 3521 O O . LYS A 1 440 ? 90.546 37.043 -133.795 1.00 38.31 440 LYS A O 1
ATOM 3526 N N . ARG A 1 441 ? 89.620 39.079 -133.648 1.00 41.75 441 ARG A N 1
ATOM 3527 C CA . ARG A 1 441 ? 89.226 39.008 -132.217 1.00 41.75 441 ARG A CA 1
ATOM 3528 C C . ARG A 1 441 ? 87.706 39.094 -131.981 1.00 41.75 441 ARG A C 1
ATOM 3530 O O . ARG A 1 441 ? 87.271 39.089 -130.833 1.00 41.75 441 ARG A O 1
ATOM 3537 N N . LYS A 1 442 ? 86.888 39.172 -133.039 1.00 40.25 442 LYS A N 1
ATOM 3538 C CA . LYS A 1 442 ? 85.453 39.513 -132.940 1.00 40.25 442 LYS A CA 1
ATOM 3539 C C . LYS A 1 442 ? 84.499 38.368 -132.568 1.00 40.25 442 LYS A C 1
ATOM 3541 O O . LYS A 1 442 ? 83.410 38.652 -132.084 1.00 40.25 442 LYS A O 1
ATOM 3546 N N . GLU A 1 443 ? 84.877 37.106 -132.776 1.00 39.41 443 GLU A N 1
ATOM 3547 C CA . GLU A 1 443 ? 83.911 35.985 -132.792 1.00 39.41 443 GLU A CA 1
ATOM 3548 C C . GLU A 1 443 ? 83.995 35.019 -131.595 1.00 39.41 443 GLU A C 1
ATOM 3550 O O . GLU A 1 443 ? 83.189 34.099 -131.502 1.00 39.41 443 GLU A O 1
ATOM 3555 N N . GLN A 1 444 ? 84.931 35.211 -130.654 1.00 38.19 444 GLN A N 1
ATOM 3556 C CA . GLN A 1 444 ? 85.161 34.258 -129.549 1.00 38.19 444 GLN A CA 1
ATOM 3557 C C . GLN A 1 444 ? 85.115 34.852 -128.127 1.00 38.19 444 GLN A C 1
ATOM 3559 O O . GLN A 1 444 ? 85.374 34.126 -127.172 1.00 38.19 444 GLN A O 1
ATOM 3564 N N . LEU A 1 445 ? 84.742 36.131 -127.945 1.00 34.62 445 LEU A N 1
ATOM 3565 C CA . LEU A 1 445 ? 84.680 36.754 -126.604 1.00 34.62 445 LEU A CA 1
ATOM 3566 C C . LEU A 1 445 ? 83.373 37.496 -126.248 1.00 34.62 445 LEU A C 1
ATOM 3568 O O . LEU A 1 445 ? 83.281 38.077 -125.173 1.00 34.62 445 LEU A O 1
ATOM 3572 N N . ALA A 1 446 ? 82.337 37.454 -127.095 1.00 34.94 446 ALA A N 1
ATOM 3573 C CA . ALA A 1 446 ? 81.027 38.050 -126.775 1.00 34.94 446 ALA A CA 1
ATOM 3574 C C . ALA A 1 446 ? 80.095 37.097 -125.991 1.00 34.94 446 ALA A C 1
ATOM 3576 O O . ALA A 1 446 ? 79.293 37.537 -125.167 1.00 34.94 446 ALA A O 1
ATOM 3577 N N . ALA A 1 447 ? 80.231 35.780 -126.190 1.00 40.91 447 ALA A N 1
ATOM 3578 C CA . ALA A 1 447 ? 79.363 34.761 -125.583 1.00 40.91 447 ALA A CA 1
ATOM 3579 C C . ALA A 1 447 ? 79.498 34.628 -124.048 1.00 40.91 447 ALA A C 1
ATOM 3581 O O . ALA A 1 447 ? 78.688 33.951 -123.417 1.00 40.91 447 ALA A O 1
ATOM 3582 N N . ALA A 1 448 ? 80.494 35.281 -123.440 1.00 44.44 448 ALA A N 1
ATOM 3583 C CA . ALA A 1 448 ? 80.683 35.323 -121.990 1.00 44.44 448 ALA A CA 1
ATOM 3584 C C . ALA A 1 448 ? 79.768 36.341 -121.276 1.00 44.44 448 ALA A C 1
ATOM 3586 O O . ALA A 1 448 ? 79.542 36.209 -120.077 1.00 44.44 448 ALA A O 1
ATOM 3587 N N . ILE A 1 449 ? 79.220 37.334 -121.991 1.00 49.72 449 ILE A N 1
ATOM 3588 C CA . ILE A 1 449 ? 78.403 38.405 -121.389 1.00 49.72 449 ILE A CA 1
ATOM 3589 C C . ILE A 1 449 ? 76.950 37.947 -121.180 1.00 49.72 449 ILE A C 1
ATOM 3591 O O . ILE A 1 449 ? 76.396 38.126 -120.098 1.00 49.72 449 ILE A O 1
ATOM 3595 N N . SER A 1 450 ? 76.365 37.243 -122.156 1.00 49.16 450 SER A N 1
ATOM 3596 C CA . SER A 1 450 ? 74.958 36.797 -122.112 1.00 49.16 450 SER A CA 1
ATOM 3597 C C . SER A 1 450 ? 74.629 35.800 -120.985 1.00 49.16 450 SER A C 1
ATOM 3599 O O . SER A 1 450 ? 73.454 35.573 -120.716 1.00 49.16 450 SER A O 1
ATOM 3601 N N . LYS A 1 451 ? 75.630 35.194 -120.327 1.00 52.69 451 LYS A N 1
ATOM 3602 C CA . LYS A 1 451 ? 75.431 34.311 -119.158 1.00 52.69 451 LYS A CA 1
ATOM 3603 C C . LYS A 1 451 ? 75.550 35.026 -117.808 1.00 52.69 451 LYS A C 1
ATOM 3605 O O . LYS A 1 451 ? 75.281 34.415 -116.779 1.00 52.69 451 LYS A O 1
ATOM 3610 N N . LEU A 1 452 ? 75.935 36.301 -117.801 1.00 49.38 452 LEU A N 1
ATOM 3611 C CA . LEU A 1 452 ? 76.061 37.103 -116.582 1.00 49.38 452 LEU A CA 1
ATOM 3612 C C . LEU A 1 452 ? 74.734 37.817 -116.250 1.00 49.38 452 LEU A C 1
ATOM 3614 O O . LEU A 1 452 ? 74.366 37.938 -115.085 1.00 49.38 452 LEU A O 1
ATOM 3618 N N . GLU A 1 453 ? 73.947 38.173 -117.269 1.00 51.41 453 GLU A N 1
ATOM 3619 C CA . GLU A 1 453 ? 72.621 38.797 -117.117 1.00 51.41 453 GLU A CA 1
ATOM 3620 C C . GLU A 1 453 ? 71.550 37.834 -116.561 1.00 51.41 453 GLU A C 1
ATOM 3622 O O . GLU A 1 453 ? 70.630 38.255 -115.858 1.00 51.41 453 GLU A O 1
ATOM 3627 N N . GLU A 1 454 ? 71.684 36.529 -116.814 1.00 54.41 454 GLU A N 1
ATOM 3628 C CA . GLU A 1 454 ? 70.768 35.506 -116.288 1.00 54.41 454 GLU A CA 1
ATOM 3629 C C . GLU A 1 454 ? 71.008 35.250 -114.785 1.00 54.41 454 GLU A C 1
ATOM 3631 O O . GLU A 1 454 ? 70.058 35.133 -114.009 1.00 54.41 454 GLU A O 1
ATOM 3636 N N . ALA A 1 455 ? 72.272 35.302 -114.341 1.00 55.62 455 ALA A N 1
ATOM 3637 C CA . ALA A 1 455 ? 72.634 35.298 -112.921 1.00 55.62 455 ALA A CA 1
ATOM 3638 C C . ALA A 1 455 ? 72.159 36.573 -112.196 1.00 55.62 455 ALA A C 1
ATOM 3640 O O . ALA A 1 455 ? 71.673 36.497 -111.066 1.00 55.62 455 ALA A O 1
ATOM 3641 N N . GLN A 1 456 ? 72.221 37.734 -112.863 1.00 52.47 456 GLN A N 1
ATOM 3642 C CA . GLN A 1 456 ? 71.725 39.003 -112.322 1.00 52.47 456 GLN A CA 1
ATOM 3643 C C . GLN A 1 456 ? 70.210 38.960 -112.035 1.00 52.47 456 GLN A C 1
ATOM 3645 O O . GLN A 1 456 ? 69.756 39.506 -111.032 1.00 52.47 456 GLN A O 1
ATOM 3650 N N . ARG A 1 457 ? 69.418 38.269 -112.871 1.00 61.09 457 ARG A N 1
ATOM 3651 C CA . ARG A 1 457 ? 67.978 38.072 -112.616 1.00 61.09 457 ARG A CA 1
ATOM 3652 C C . ARG A 1 457 ? 67.699 37.180 -111.409 1.00 61.09 457 ARG A C 1
ATOM 3654 O O . ARG A 1 457 ? 66.808 37.508 -110.631 1.00 61.09 457 ARG A O 1
ATOM 3661 N N . LEU A 1 458 ? 68.451 36.092 -111.235 1.00 61.91 458 LEU A N 1
ATOM 3662 C CA . LEU A 1 458 ? 68.250 35.186 -110.100 1.00 61.91 458 LEU A CA 1
ATOM 3663 C C . LEU A 1 458 ? 68.670 35.830 -108.766 1.00 61.91 458 LEU A C 1
ATOM 3665 O O . LEU A 1 458 ? 68.012 35.615 -107.753 1.00 61.91 458 LEU A O 1
ATOM 3669 N N . SER A 1 459 ? 69.710 36.674 -108.776 1.00 59.75 459 SER A N 1
ATOM 3670 C CA . SER A 1 459 ? 70.122 37.454 -107.599 1.00 59.75 459 SER A CA 1
ATOM 3671 C C . SER A 1 459 ? 69.009 38.391 -107.120 1.00 59.75 459 SER A C 1
ATOM 3673 O O . SER A 1 459 ? 68.665 38.378 -105.942 1.00 59.75 459 SER A O 1
ATOM 3675 N N . ASN A 1 460 ? 68.396 39.152 -108.032 1.00 64.44 460 ASN A N 1
ATOM 3676 C CA . ASN A 1 460 ? 67.351 40.118 -107.681 1.00 64.44 460 ASN A CA 1
ATOM 3677 C C . ASN A 1 460 ? 66.055 39.444 -107.184 1.00 64.44 460 ASN A C 1
ATOM 3679 O O . ASN A 1 460 ? 65.367 39.996 -106.325 1.00 64.44 460 ASN A O 1
ATOM 3683 N N . ASP A 1 461 ? 65.716 38.253 -107.692 1.00 63.56 461 ASP A N 1
ATOM 3684 C CA . ASP A 1 461 ? 64.578 37.471 -107.188 1.00 63.56 461 ASP A CA 1
ATOM 3685 C C . ASP A 1 461 ? 64.836 36.980 -105.753 1.00 63.56 461 ASP A C 1
ATOM 3687 O O . ASP A 1 461 ? 63.985 37.128 -104.876 1.00 63.56 461 ASP A O 1
ATOM 3691 N N . MET A 1 462 ? 66.055 36.504 -105.467 1.00 65.38 462 MET A N 1
ATOM 3692 C CA . MET A 1 462 ? 66.440 36.104 -104.111 1.00 65.38 462 MET A CA 1
ATOM 3693 C C . MET A 1 462 ? 66.559 37.294 -103.147 1.00 65.38 462 MET A C 1
ATOM 3695 O O . MET A 1 462 ? 66.162 37.155 -101.995 1.00 65.38 462 MET A O 1
ATOM 3699 N N . GLU A 1 463 ? 67.019 38.470 -103.584 1.00 63.97 463 GLU A N 1
ATOM 3700 C CA . GLU A 1 463 ? 66.990 39.693 -102.762 1.00 63.97 463 GLU A CA 1
ATOM 3701 C C . GLU A 1 463 ? 65.556 40.167 -102.477 1.00 63.97 463 GLU A C 1
ATOM 3703 O O . GLU A 1 463 ? 65.264 40.586 -101.356 1.00 63.97 463 GLU A O 1
ATOM 3708 N N . THR A 1 464 ? 64.635 40.022 -103.436 1.00 64.56 464 THR A N 1
ATOM 3709 C CA . THR A 1 464 ? 63.206 40.320 -103.231 1.00 64.56 464 THR A CA 1
ATOM 3710 C C . THR A 1 464 ? 62.597 39.363 -102.203 1.00 64.56 464 THR A C 1
ATOM 3712 O O . THR A 1 464 ? 62.009 39.810 -101.218 1.00 64.56 464 THR A O 1
ATOM 3715 N N . GLN A 1 465 ? 62.820 38.051 -102.355 1.00 66.12 465 GLN A N 1
ATOM 3716 C CA . GLN A 1 465 ? 62.373 37.051 -101.380 1.00 66.12 465 GLN A CA 1
ATOM 3717 C C . GLN A 1 465 ? 63.036 37.239 -100.004 1.00 66.12 465 GLN A C 1
ATOM 3719 O O . GLN A 1 465 ? 62.390 37.012 -98.983 1.00 66.12 465 GLN A O 1
ATOM 3724 N N . ILE A 1 466 ? 64.296 37.682 -99.937 1.00 67.19 466 ILE A N 1
ATOM 3725 C CA . ILE A 1 466 ? 64.961 38.021 -98.672 1.00 67.19 466 ILE A CA 1
ATOM 3726 C C . ILE A 1 466 ? 64.304 39.246 -98.032 1.00 67.19 466 ILE A C 1
ATOM 3728 O O . ILE A 1 466 ? 64.006 39.175 -96.845 1.00 67.19 466 ILE A O 1
ATOM 3732 N N . SER A 1 467 ? 63.995 40.311 -98.782 1.00 69.19 467 SER A N 1
ATOM 3733 C CA . SER A 1 467 ? 63.272 41.479 -98.249 1.00 69.19 467 SER A CA 1
ATOM 3734 C C . SER A 1 467 ? 61.904 41.084 -97.689 1.00 69.19 467 SER A C 1
ATOM 3736 O O . SER A 1 467 ? 61.608 41.386 -96.536 1.00 69.19 467 SER A O 1
ATOM 3738 N N . GLU A 1 468 ? 61.107 40.318 -98.442 1.00 66.19 468 GLU A N 1
ATOM 3739 C CA . GLU A 1 468 ? 59.808 39.822 -97.971 1.00 66.19 468 GLU A CA 1
ATOM 3740 C C . GLU A 1 468 ? 59.943 38.936 -96.722 1.00 66.19 468 GLU A C 1
ATOM 3742 O O . GLU A 1 468 ? 59.137 39.037 -95.796 1.00 66.19 468 GLU A O 1
ATOM 3747 N N . LYS A 1 469 ? 60.980 38.090 -96.634 1.00 70.06 469 LYS A N 1
ATOM 3748 C CA . LYS A 1 469 ? 61.258 37.305 -95.419 1.00 70.06 469 LYS A CA 1
ATOM 3749 C C . LYS A 1 469 ? 61.740 38.173 -94.258 1.00 70.06 469 LYS A C 1
ATOM 3751 O O . LYS A 1 469 ? 61.372 37.869 -93.126 1.00 70.06 469 LYS A O 1
ATOM 3756 N N . GLN A 1 470 ? 62.496 39.240 -94.509 1.00 64.25 470 GLN A N 1
ATOM 3757 C CA . GLN A 1 470 ? 62.929 40.206 -93.497 1.00 64.25 470 GLN A CA 1
ATOM 3758 C C . GLN A 1 470 ? 61.725 40.974 -92.929 1.00 64.25 470 GLN A C 1
ATOM 3760 O O . GLN A 1 470 ? 61.629 41.143 -91.715 1.00 64.25 470 GLN A O 1
ATOM 3765 N N . ASP A 1 471 ? 60.772 41.360 -93.781 1.00 64.94 471 ASP A N 1
ATOM 3766 C CA . ASP A 1 471 ? 59.536 42.042 -93.387 1.00 64.94 471 ASP A CA 1
ATOM 3767 C C . ASP A 1 471 ? 58.535 41.098 -92.709 1.00 64.94 471 ASP A C 1
ATOM 3769 O O . ASP A 1 471 ? 57.913 41.466 -91.713 1.00 64.94 471 ASP A O 1
ATOM 3773 N N . MET A 1 472 ? 58.429 39.837 -93.146 1.00 69.31 472 MET A N 1
ATOM 3774 C CA . MET A 1 472 ? 57.681 38.819 -92.398 1.00 69.31 472 MET A CA 1
ATOM 3775 C C . MET A 1 472 ? 58.329 38.511 -91.039 1.00 69.31 472 MET A C 1
ATOM 3777 O O . MET A 1 472 ? 57.607 38.270 -90.071 1.00 69.31 472 MET A O 1
ATOM 3781 N N . LEU A 1 473 ? 59.663 38.523 -90.939 1.00 69.88 473 LEU A N 1
ATOM 3782 C CA . LEU A 1 473 ? 60.383 38.290 -89.685 1.00 69.88 473 LEU A CA 1
ATOM 3783 C C . LEU A 1 473 ? 60.252 39.485 -88.734 1.00 69.88 473 LEU A C 1
ATOM 3785 O O . LEU A 1 473 ? 59.978 39.275 -87.556 1.00 69.88 473 LEU A O 1
ATOM 3789 N N . SER A 1 474 ? 60.368 40.720 -89.231 1.00 68.19 474 SER A N 1
ATOM 3790 C CA . SER A 1 474 ? 60.182 41.935 -88.431 1.00 68.19 474 SER A CA 1
ATOM 3791 C C . SER A 1 474 ? 58.722 42.097 -87.996 1.00 68.19 474 SER A C 1
ATOM 3793 O O . SER A 1 474 ? 58.463 42.418 -86.836 1.00 68.19 474 SER A O 1
ATOM 3795 N N . ALA A 1 475 ? 57.753 41.757 -88.854 1.00 67.44 475 ALA A N 1
ATOM 3796 C CA . ALA A 1 475 ? 56.342 41.676 -88.486 1.00 67.44 475 ALA A CA 1
ATOM 3797 C C . ALA A 1 475 ? 56.075 40.565 -87.457 1.00 67.44 475 ALA A C 1
ATOM 3799 O O . ALA A 1 475 ? 55.295 40.777 -86.531 1.00 67.44 475 ALA A O 1
ATOM 3800 N N . ALA A 1 476 ? 56.726 39.401 -87.563 1.00 67.69 476 ALA A N 1
ATOM 3801 C CA . ALA A 1 476 ? 56.599 38.322 -86.582 1.00 67.69 476 ALA A CA 1
ATOM 3802 C C . ALA A 1 476 ? 57.252 38.672 -85.234 1.00 67.69 476 ALA A C 1
ATOM 3804 O O . ALA A 1 476 ? 56.663 38.390 -84.194 1.00 67.69 476 ALA A O 1
ATOM 3805 N N . GLN A 1 477 ? 58.418 39.324 -85.237 1.00 66.50 477 GLN A N 1
ATOM 3806 C CA . GLN A 1 477 ? 59.092 39.825 -84.036 1.00 66.50 477 GLN A CA 1
ATOM 3807 C C . GLN A 1 477 ? 58.264 40.922 -83.369 1.00 66.50 477 GLN A C 1
ATOM 3809 O O . GLN A 1 477 ? 57.934 40.793 -82.195 1.00 66.50 477 GLN A O 1
ATOM 3814 N N . LYS A 1 478 ? 57.803 41.921 -84.131 1.00 71.62 478 LYS A N 1
ATOM 3815 C CA . LYS A 1 478 ? 56.893 42.961 -83.642 1.00 71.62 478 LYS A CA 1
ATOM 3816 C C . LYS A 1 478 ? 55.606 42.363 -83.072 1.00 71.62 478 LYS A C 1
ATOM 3818 O O . LYS A 1 478 ? 55.220 42.725 -81.972 1.00 71.62 478 LYS A O 1
ATOM 3823 N N . LYS A 1 479 ? 54.987 41.389 -83.747 1.00 70.25 479 LYS A N 1
ATOM 3824 C CA . LYS A 1 479 ? 53.775 40.699 -83.266 1.00 70.25 479 LYS A CA 1
ATOM 3825 C C . LYS A 1 479 ? 54.040 39.796 -82.053 1.00 70.25 479 LYS A C 1
ATOM 3827 O O . LYS A 1 479 ? 53.149 39.604 -81.230 1.00 70.25 479 LYS A O 1
ATOM 3832 N N . TYR A 1 480 ? 55.253 39.262 -81.905 1.00 75.00 480 TYR A N 1
ATOM 3833 C CA . TYR A 1 480 ? 55.694 38.519 -80.721 1.00 75.00 480 TYR A CA 1
ATOM 3834 C C . TYR A 1 480 ? 55.964 39.450 -79.532 1.00 75.00 480 TYR A C 1
ATOM 3836 O O . TYR A 1 480 ? 55.573 39.130 -78.414 1.00 75.00 480 TYR A O 1
ATOM 3844 N N . GLU A 1 481 ? 56.552 40.625 -79.755 1.00 70.94 481 GLU A N 1
ATOM 3845 C CA . GLU A 1 481 ? 56.763 41.643 -78.722 1.00 70.94 481 GLU A CA 1
ATOM 3846 C C . GLU A 1 481 ? 55.463 42.365 -78.351 1.00 70.94 481 GLU A C 1
ATOM 3848 O O . GLU A 1 481 ? 55.233 42.613 -77.172 1.00 70.94 481 GLU A O 1
ATOM 3853 N N . GLU A 1 482 ? 54.549 42.587 -79.299 1.00 70.56 482 GLU A N 1
ATOM 3854 C CA . GLU A 1 482 ? 53.158 42.975 -79.042 1.00 70.56 482 GLU A CA 1
ATOM 3855 C C . GLU A 1 482 ? 52.422 41.876 -78.258 1.00 70.56 482 GLU A C 1
ATOM 3857 O O . GLU A 1 482 ? 51.716 42.192 -77.302 1.00 70.56 482 GLU A O 1
ATOM 3862 N N . MET A 1 483 ? 52.625 40.582 -78.554 1.00 69.38 483 MET A N 1
ATOM 3863 C CA . MET A 1 483 ? 52.103 39.492 -77.711 1.00 69.38 483 MET A CA 1
ATOM 3864 C C . MET A 1 483 ? 52.753 39.443 -76.322 1.00 69.38 483 MET A C 1
ATOM 3866 O O . MET A 1 483 ? 52.078 39.132 -75.346 1.00 69.38 483 MET A O 1
ATOM 3870 N N . LEU A 1 484 ? 54.038 39.773 -76.184 1.00 72.81 484 LEU A N 1
ATOM 3871 C CA . LEU A 1 484 ? 54.731 39.776 -74.895 1.00 72.81 484 LEU A CA 1
ATOM 3872 C C . LEU A 1 484 ? 54.350 41.003 -74.047 1.00 72.81 484 LEU A C 1
ATOM 3874 O O . LEU A 1 484 ? 54.222 40.896 -72.826 1.00 72.81 484 LEU A O 1
ATOM 3878 N N . GLN A 1 485 ? 54.110 42.151 -74.686 1.00 68.31 485 GLN A N 1
ATOM 3879 C CA . GLN A 1 485 ? 53.556 43.348 -74.059 1.00 68.31 485 GLN A CA 1
ATOM 3880 C C . GLN A 1 485 ? 52.079 43.163 -73.711 1.00 68.31 485 GLN A C 1
ATOM 3882 O O . GLN A 1 485 ? 51.707 43.487 -72.591 1.00 68.31 485 GLN A O 1
ATOM 3887 N N . THR A 1 486 ? 51.249 42.579 -74.583 1.00 69.00 486 THR A N 1
ATOM 3888 C CA . THR A 1 486 ? 49.852 42.251 -74.240 1.00 69.00 486 THR A CA 1
ATOM 3889 C C . THR A 1 486 ? 49.759 41.140 -73.204 1.00 69.00 486 THR A C 1
ATOM 3891 O O . THR A 1 486 ? 48.885 41.219 -72.354 1.00 69.00 486 THR A O 1
ATOM 3894 N N . LYS A 1 487 ? 50.686 40.172 -73.157 1.00 74.88 487 LYS A N 1
ATOM 3895 C CA . LYS A 1 487 ? 50.779 39.210 -72.048 1.00 74.88 487 LYS A CA 1
ATOM 3896 C C . LYS A 1 487 ? 51.101 39.911 -70.728 1.00 74.88 487 LYS A C 1
ATOM 3898 O O . LYS A 1 487 ? 50.368 39.725 -69.766 1.00 74.88 487 LYS A O 1
ATOM 3903 N N . ARG A 1 488 ? 52.132 40.763 -70.682 1.00 72.19 488 ARG A N 1
ATOM 3904 C CA . ARG A 1 488 ? 52.462 41.553 -69.477 1.00 72.19 488 ARG A CA 1
ATOM 3905 C C . ARG A 1 488 ? 51.340 42.527 -69.101 1.00 72.19 488 ARG A C 1
ATOM 3907 O O . ARG A 1 488 ? 51.077 42.730 -67.920 1.00 72.19 488 ARG A O 1
ATOM 3914 N N . ALA A 1 489 ? 50.644 43.093 -70.085 1.00 64.38 489 ALA A N 1
ATOM 3915 C CA . ALA A 1 489 ? 49.468 43.927 -69.871 1.00 64.38 489 ALA A CA 1
ATOM 3916 C C . ALA A 1 489 ? 48.277 43.109 -69.360 1.00 64.38 489 ALA A C 1
ATOM 3918 O O . ALA A 1 489 ? 47.581 43.607 -68.493 1.00 64.38 489 ALA A O 1
ATOM 3919 N N . LEU A 1 490 ? 48.072 41.867 -69.810 1.00 68.31 490 LEU A N 1
ATOM 3920 C CA . LEU A 1 490 ? 47.048 40.947 -69.304 1.00 68.31 490 LEU A CA 1
ATOM 3921 C C . LEU A 1 490 ? 47.388 40.412 -67.908 1.00 68.31 490 LEU A C 1
ATOM 3923 O O . LEU A 1 490 ? 46.488 40.236 -67.100 1.00 68.31 490 LEU A O 1
ATOM 3927 N N . GLU A 1 491 ? 48.661 40.197 -67.582 1.00 68.75 491 GLU A N 1
ATOM 3928 C CA . GLU A 1 491 ? 49.109 39.819 -66.235 1.00 68.75 491 GLU A CA 1
ATOM 3929 C C . GLU A 1 491 ? 48.930 40.994 -65.252 1.00 68.75 491 GLU A C 1
ATOM 3931 O O . GLU A 1 491 ? 48.368 40.816 -64.169 1.00 68.75 491 GLU A O 1
ATOM 3936 N N . ASN A 1 492 ? 49.280 42.219 -65.666 1.00 68.69 492 ASN A N 1
ATOM 3937 C CA . ASN A 1 492 ? 49.007 43.437 -64.897 1.00 68.69 492 ASN A CA 1
ATOM 3938 C C . ASN A 1 492 ? 47.505 43.759 -64.819 1.00 68.69 492 ASN A C 1
ATOM 3940 O O . ASN A 1 492 ? 47.020 44.101 -63.745 1.00 68.69 492 ASN A O 1
ATOM 3944 N N . GLN A 1 493 ? 46.746 43.595 -65.907 1.00 63.59 493 GLN A N 1
ATOM 3945 C CA . GLN A 1 493 ? 45.288 43.734 -65.913 1.00 63.59 493 GLN A CA 1
ATOM 3946 C C . GLN A 1 493 ? 44.631 42.654 -65.062 1.00 63.59 493 GLN A C 1
ATOM 3948 O O . GLN A 1 493 ? 43.669 42.965 -64.389 1.00 63.59 493 GLN A O 1
ATOM 3953 N N . MET A 1 494 ? 45.125 41.415 -65.014 1.00 62.47 494 MET A N 1
ATOM 3954 C CA . MET A 1 494 ? 44.533 40.361 -64.184 1.00 62.47 494 MET A CA 1
ATOM 3955 C C . MET A 1 494 ? 44.804 40.574 -62.688 1.00 62.47 494 MET A C 1
ATOM 3957 O O . MET A 1 494 ? 43.966 40.211 -61.863 1.00 62.47 494 MET A O 1
ATOM 3961 N N . ASN A 1 495 ? 45.928 41.195 -62.320 1.00 64.62 495 ASN A N 1
ATOM 3962 C CA . ASN A 1 495 ? 46.151 41.648 -60.945 1.00 64.62 495 ASN A CA 1
ATOM 3963 C C . ASN A 1 495 ? 45.311 42.895 -60.627 1.00 64.62 495 ASN A C 1
ATOM 3965 O O . ASN A 1 495 ? 44.583 42.888 -59.640 1.00 64.62 495 ASN A O 1
ATOM 3969 N N . SER A 1 496 ? 45.284 43.891 -61.517 1.00 56.16 496 SER A N 1
ATOM 3970 C CA . SER A 1 496 ? 44.420 45.071 -61.384 1.00 56.16 496 SER A CA 1
ATOM 3971 C C . SER A 1 496 ? 42.928 44.707 -61.368 1.00 56.16 496 SER A C 1
ATOM 3973 O O . SER A 1 496 ? 42.178 45.304 -60.616 1.00 56.16 496 SER A O 1
ATOM 3975 N N . ILE A 1 497 ? 42.483 43.669 -62.082 1.00 58.09 497 ILE A N 1
ATOM 3976 C CA . ILE A 1 497 ? 41.108 43.142 -62.041 1.00 58.09 497 ILE A CA 1
ATOM 3977 C C . ILE A 1 497 ? 40.821 42.443 -60.707 1.00 58.09 497 ILE A C 1
ATOM 3979 O O . ILE A 1 497 ? 39.700 42.533 -60.226 1.00 58.09 497 ILE A O 1
ATOM 3983 N N . LYS A 1 498 ? 41.799 41.798 -60.055 1.00 57.00 498 LYS A N 1
ATOM 3984 C CA . LYS A 1 498 ? 41.623 41.272 -58.682 1.00 57.00 498 LYS A CA 1
ATOM 3985 C C . LYS A 1 498 ? 41.535 42.379 -57.626 1.00 57.00 498 LYS A C 1
ATOM 3987 O O . LYS A 1 498 ? 40.984 42.141 -56.554 1.00 57.00 498 LYS A O 1
ATOM 3992 N N . GLU A 1 499 ? 42.070 43.557 -57.927 1.00 56.56 499 GLU A N 1
ATOM 3993 C CA . GLU A 1 499 ? 42.027 44.752 -57.080 1.00 56.56 499 GLU A CA 1
ATOM 3994 C C . GLU A 1 499 ? 40.731 45.549 -57.334 1.00 56.56 499 GLU A C 1
ATOM 3996 O O . GLU A 1 499 ? 39.978 45.830 -56.410 1.00 56.56 499 GLU A O 1
ATOM 4001 N N . ILE A 1 500 ? 40.354 45.743 -58.600 1.00 53.16 500 ILE A N 1
ATOM 4002 C CA . ILE A 1 500 ? 39.091 46.356 -59.043 1.00 53.16 500 ILE A CA 1
ATOM 4003 C C . ILE A 1 500 ? 37.871 45.478 -58.701 1.00 53.16 500 ILE A C 1
ATOM 4005 O O . ILE A 1 500 ? 36.807 46.005 -58.409 1.00 53.16 500 ILE A O 1
ATOM 4009 N N . LEU A 1 501 ? 37.999 44.146 -58.626 1.00 50.16 501 LEU A N 1
ATOM 4010 C CA . LEU A 1 501 ? 36.961 43.270 -58.047 1.00 50.16 501 LEU A CA 1
ATOM 4011 C C . LEU A 1 501 ? 36.863 43.363 -56.508 1.00 50.16 501 LEU A C 1
ATOM 4013 O O . LEU A 1 501 ? 36.036 42.674 -55.911 1.00 50.16 501 LEU A O 1
ATOM 4017 N N . ARG A 1 502 ? 37.683 44.203 -55.862 1.00 54.94 502 ARG A N 1
ATOM 4018 C CA . ARG A 1 502 ? 37.500 44.668 -54.475 1.00 54.94 502 ARG A CA 1
ATOM 4019 C C . ARG A 1 502 ? 37.076 46.140 -54.397 1.00 54.94 502 ARG A C 1
ATOM 4021 O O . ARG A 1 502 ? 36.412 46.496 -53.437 1.00 54.94 502 ARG A O 1
ATOM 4028 N N . GLU A 1 503 ? 37.381 46.952 -55.410 1.00 53.16 503 GLU A N 1
ATOM 4029 C CA . GLU A 1 503 ? 36.954 48.360 -55.547 1.00 53.16 503 GLU A CA 1
ATOM 4030 C C . GLU A 1 503 ? 35.747 48.545 -56.500 1.00 53.16 503 GLU A C 1
ATOM 4032 O O . GLU A 1 503 ? 35.608 49.558 -57.186 1.00 53.16 503 GLU A O 1
ATOM 4037 N N . ILE A 1 504 ? 34.864 47.539 -56.557 1.00 49.28 504 ILE A N 1
ATOM 4038 C CA . ILE A 1 504 ? 33.508 47.615 -57.122 1.00 49.28 504 ILE A CA 1
ATOM 4039 C C . ILE A 1 504 ? 32.588 46.784 -56.199 1.00 49.28 504 ILE A C 1
ATOM 4041 O O . ILE A 1 504 ? 32.347 45.610 -56.465 1.00 49.28 504 ILE A O 1
ATOM 4045 N N . GLU A 1 505 ? 32.011 47.265 -55.093 1.00 52.09 505 GLU A N 1
ATOM 4046 C CA . GLU A 1 505 ? 32.065 48.549 -54.361 1.00 52.09 505 GLU A CA 1
ATOM 4047 C C . GLU A 1 505 ? 32.528 49.823 -55.096 1.00 52.09 505 GLU A C 1
ATOM 4049 O O . GLU A 1 505 ? 33.674 50.238 -55.011 1.00 52.09 505 GLU A O 1
ATOM 4054 N N . TYR A 1 506 ? 31.542 50.527 -55.671 1.00 51.44 506 TYR A N 1
ATOM 4055 C CA . TYR A 1 506 ? 31.525 51.995 -55.813 1.00 51.44 506 TYR A CA 1
ATOM 4056 C C . TYR A 1 506 ? 32.022 52.690 -57.105 1.00 51.44 506 TYR A C 1
ATOM 4058 O O . TYR A 1 506 ? 32.529 53.810 -57.053 1.00 51.44 506 TYR A O 1
ATOM 4066 N N . VAL A 1 507 ? 31.688 52.154 -58.289 1.00 46.34 507 VAL A N 1
ATOM 4067 C CA . VAL A 1 507 ? 31.390 53.014 -59.463 1.00 46.34 507 VAL A CA 1
ATOM 4068 C C . VAL A 1 507 ? 30.036 52.644 -60.074 1.00 46.34 507 VAL A C 1
ATOM 4070 O O . VAL A 1 507 ? 29.688 51.472 -60.207 1.00 46.34 507 VAL A O 1
ATOM 4073 N N . ASP A 1 508 ? 29.251 53.669 -60.406 1.00 43.53 508 ASP A N 1
ATOM 4074 C CA . ASP A 1 508 ? 27.829 53.570 -60.737 1.00 43.53 508 ASP A CA 1
ATOM 4075 C C . ASP A 1 508 ? 27.560 53.089 -62.180 1.00 43.53 508 ASP A C 1
ATOM 4077 O O . ASP A 1 508 ? 28.195 53.539 -63.139 1.00 43.53 508 ASP A O 1
ATOM 4081 N N . LYS A 1 509 ? 26.541 52.235 -62.358 1.00 51.09 509 LYS A N 1
ATOM 4082 C CA . LYS A 1 509 ? 26.000 51.886 -63.685 1.00 51.09 509 LYS A CA 1
ATOM 4083 C C . LYS A 1 509 ? 25.363 53.093 -64.375 1.00 51.09 509 LYS A C 1
ATOM 4085 O O . LYS A 1 509 ? 25.331 53.133 -65.610 1.00 51.09 509 LYS A O 1
ATOM 4090 N N . ASP A 1 510 ? 24.895 54.075 -63.609 1.00 46.09 510 ASP A N 1
ATOM 4091 C CA . ASP A 1 510 ? 24.317 55.288 -64.167 1.00 46.09 510 ASP A CA 1
ATOM 4092 C C . ASP A 1 510 ? 25.359 56.267 -64.723 1.00 46.09 510 ASP A C 1
ATOM 4094 O O . ASP A 1 510 ? 25.005 56.997 -65.639 1.00 46.09 510 ASP A O 1
ATOM 4098 N N . ASP A 1 511 ? 26.646 56.245 -64.345 1.00 50.81 511 ASP A N 1
ATOM 4099 C CA . ASP A 1 511 ? 27.651 57.125 -64.984 1.00 50.81 511 ASP A CA 1
ATOM 4100 C C . ASP A 1 511 ? 27.883 56.760 -66.463 1.00 50.81 511 ASP A C 1
ATOM 4102 O O . ASP A 1 511 ? 27.924 57.641 -67.327 1.00 50.81 511 ASP A O 1
ATOM 4106 N N . TYR A 1 512 ? 27.933 55.467 -66.802 1.00 51.03 512 TYR A N 1
ATOM 4107 C CA . TYR A 1 512 ? 28.038 55.037 -68.203 1.00 51.03 512 TYR A CA 1
ATOM 4108 C C . TYR A 1 512 ? 26.755 55.328 -68.996 1.00 51.03 512 TYR A C 1
ATOM 4110 O O . TYR A 1 512 ? 26.832 55.790 -70.139 1.00 51.03 512 TYR A O 1
ATOM 4118 N N . ARG A 1 513 ? 25.569 55.148 -68.391 1.00 52.28 513 ARG A N 1
ATOM 4119 C CA . ARG A 1 513 ? 24.299 55.586 -69.000 1.00 52.28 513 ARG A CA 1
ATOM 4120 C C . ARG A 1 513 ? 24.234 57.101 -69.164 1.00 52.28 513 ARG A C 1
ATOM 4122 O O . ARG A 1 513 ? 23.777 57.568 -70.201 1.00 52.28 513 ARG A O 1
ATOM 4129 N N . PHE A 1 514 ? 24.712 57.870 -68.192 1.00 55.31 514 PHE A N 1
ATOM 4130 C CA . PHE A 1 514 ? 24.713 59.328 -68.212 1.00 55.31 514 PHE A CA 1
ATOM 4131 C C . PHE A 1 514 ? 25.697 59.858 -69.254 1.00 55.31 514 PHE A C 1
ATOM 4133 O O . PHE A 1 514 ? 25.351 60.771 -69.994 1.00 55.31 514 PHE A O 1
ATOM 4140 N N . LYS A 1 515 ? 26.880 59.251 -69.406 1.00 55.44 515 LYS A N 1
ATOM 4141 C CA . LYS A 1 515 ? 27.837 59.580 -70.475 1.00 55.44 515 LYS A CA 1
ATOM 4142 C C . LYS A 1 515 ? 27.294 59.243 -71.864 1.00 55.44 515 LYS A C 1
ATOM 4144 O O . LYS A 1 515 ? 27.395 60.093 -72.745 1.00 55.44 515 LYS A O 1
ATOM 4149 N N . LEU A 1 516 ? 26.653 58.083 -72.048 1.00 57.78 516 LEU A N 1
ATOM 4150 C CA . LEU A 1 516 ? 26.017 57.706 -73.321 1.00 57.78 516 LEU A CA 1
ATOM 4151 C C . LEU A 1 516 ? 24.795 58.588 -73.650 1.00 57.78 516 LEU A C 1
ATOM 4153 O O . LEU A 1 516 ? 24.603 59.001 -74.791 1.00 57.78 516 LEU A O 1
ATOM 4157 N N . LYS A 1 517 ? 23.990 58.944 -72.643 1.00 60.06 517 LYS A N 1
ATOM 4158 C CA . LYS A 1 517 ? 22.870 59.882 -72.794 1.00 60.06 517 LYS A CA 1
ATOM 4159 C C . LYS A 1 517 ? 23.371 61.287 -73.122 1.00 60.06 517 LYS A C 1
ATOM 4161 O O . LYS A 1 517 ? 22.862 61.901 -74.046 1.00 60.06 517 LYS A O 1
ATOM 4166 N N . ARG A 1 518 ? 24.420 61.762 -72.445 1.00 58.19 518 ARG A N 1
ATOM 4167 C CA . ARG A 1 518 ? 25.033 63.085 -72.647 1.00 58.19 518 ARG A CA 1
ATOM 4168 C C . ARG A 1 518 ? 25.809 63.193 -73.963 1.00 58.19 518 ARG A C 1
ATOM 4170 O O . ARG A 1 518 ? 25.931 64.299 -74.487 1.00 58.19 518 ARG A O 1
ATOM 4177 N N . SER A 1 519 ? 26.316 62.091 -74.525 1.00 56.75 519 SER A N 1
ATOM 4178 C CA . SER A 1 519 ? 26.848 62.068 -75.895 1.00 56.75 519 SER A CA 1
ATOM 4179 C C . SER A 1 519 ? 25.728 62.051 -76.939 1.00 56.75 519 SER A C 1
ATOM 4181 O O . SER A 1 519 ? 25.816 62.810 -77.898 1.00 56.75 519 SER A O 1
ATOM 4183 N N . GLY A 1 520 ? 24.634 61.310 -76.718 1.00 62.03 520 GLY A N 1
ATOM 4184 C CA . GLY A 1 520 ? 23.427 61.374 -77.556 1.00 62.03 520 GLY A CA 1
ATOM 4185 C C . GLY A 1 520 ? 22.749 62.751 -77.545 1.00 62.03 520 GLY A C 1
ATOM 4186 O O . GLY A 1 520 ? 22.429 63.299 -78.596 1.00 62.03 520 GLY A O 1
ATOM 4187 N N . GLU A 1 521 ? 22.612 63.369 -76.371 1.00 63.19 521 GLU A N 1
ATOM 4188 C CA . GLU A 1 521 ? 22.113 64.739 -76.198 1.00 63.19 521 GLU A CA 1
ATOM 4189 C C . GLU A 1 521 ? 23.054 65.761 -76.855 1.00 63.19 521 GLU A C 1
ATOM 4191 O O . GLU A 1 521 ? 22.580 66.713 -77.476 1.00 63.19 521 GLU A O 1
ATOM 4196 N N . ARG A 1 522 ? 24.380 65.549 -76.808 1.00 59.78 522 ARG A N 1
ATOM 4197 C CA . ARG A 1 522 ? 25.350 66.361 -77.564 1.00 59.78 522 ARG A CA 1
ATOM 4198 C C . ARG A 1 522 ? 25.226 66.169 -79.073 1.00 59.78 522 ARG A C 1
ATOM 4200 O O . ARG A 1 522 ? 25.294 67.167 -79.778 1.00 59.78 522 ARG A O 1
ATOM 4207 N N . LEU A 1 523 ? 25.014 64.947 -79.563 1.00 64.50 523 LEU A N 1
ATOM 4208 C CA . LEU A 1 523 ? 24.807 64.677 -80.988 1.00 64.50 523 LEU A CA 1
ATOM 4209 C C . LEU A 1 523 ? 23.520 65.350 -81.480 1.00 64.50 523 LEU A C 1
ATOM 4211 O O . LEU A 1 523 ? 23.555 66.081 -82.461 1.00 64.50 523 LEU A O 1
ATOM 4215 N N . GLY A 1 524 ? 22.411 65.203 -80.748 1.00 65.00 524 GLY A N 1
ATOM 4216 C CA . GLY A 1 524 ? 21.160 65.911 -81.034 1.00 65.00 524 GLY A CA 1
ATOM 4217 C C . GLY A 1 524 ? 21.317 67.436 -80.974 1.00 65.00 524 GLY A C 1
ATOM 4218 O O . GLY A 1 524 ? 20.780 68.141 -81.825 1.00 65.00 524 GLY A O 1
ATOM 4219 N N . SER A 1 525 ? 22.111 67.953 -80.029 1.00 63.38 525 SER A N 1
ATOM 4220 C CA . SER A 1 525 ? 22.427 69.390 -79.938 1.00 63.38 525 SER A CA 1
ATOM 4221 C C . SER A 1 525 ? 23.305 69.882 -81.091 1.00 63.38 525 SER A C 1
ATOM 4223 O O . SER A 1 525 ? 23.097 70.995 -81.560 1.00 63.38 525 SER A O 1
ATOM 4225 N N . LEU A 1 526 ? 24.255 69.070 -81.568 1.00 62.47 526 LEU A N 1
ATOM 4226 C CA . LEU A 1 526 ? 25.114 69.376 -82.717 1.00 62.47 526 LEU A CA 1
ATOM 4227 C C . LEU A 1 526 ? 24.347 69.295 -84.035 1.00 62.47 526 LEU A C 1
ATOM 4229 O O . LEU A 1 526 ? 24.456 70.211 -84.835 1.00 62.47 526 LEU A O 1
ATOM 4233 N N . ILE A 1 527 ? 23.516 68.270 -84.237 1.00 64.19 527 ILE A N 1
ATOM 4234 C CA . ILE A 1 527 ? 22.621 68.159 -85.398 1.00 64.19 527 ILE A CA 1
ATOM 4235 C C . ILE A 1 527 ? 21.645 69.339 -85.419 1.00 64.19 527 ILE A C 1
ATOM 4237 O O . ILE A 1 527 ? 21.392 69.912 -86.479 1.00 64.19 527 ILE A O 1
ATOM 4241 N N . LYS A 1 528 ? 21.127 69.760 -84.257 1.00 64.88 528 LYS A N 1
ATOM 4242 C CA . LYS A 1 528 ? 20.287 70.955 -84.171 1.00 64.88 528 LYS A CA 1
ATOM 4243 C C . LYS A 1 528 ? 21.080 72.229 -84.476 1.00 64.88 528 LYS A C 1
ATOM 4245 O O . LYS A 1 528 ? 20.671 72.970 -85.357 1.00 64.88 528 LYS A O 1
ATOM 4250 N N . ALA A 1 529 ? 22.241 72.436 -83.855 1.00 59.31 529 ALA A N 1
ATOM 4251 C CA . ALA A 1 529 ? 23.097 73.594 -84.123 1.00 59.31 529 ALA A CA 1
ATOM 4252 C C . ALA A 1 529 ? 23.596 73.655 -85.578 1.00 59.31 529 ALA A C 1
ATOM 4254 O O . ALA A 1 529 ? 23.711 74.745 -86.125 1.00 59.31 529 ALA A O 1
ATOM 4255 N N . ALA A 1 530 ? 23.844 72.513 -86.224 1.00 60.91 530 ALA A N 1
ATOM 4256 C CA . ALA A 1 530 ? 24.201 72.423 -87.636 1.00 60.91 530 ALA A CA 1
ATOM 4257 C C . ALA A 1 530 ? 23.018 72.799 -88.539 1.00 60.91 530 ALA A C 1
ATOM 4259 O O . ALA A 1 530 ? 23.205 73.557 -89.483 1.00 60.91 530 ALA A O 1
ATOM 4260 N N . ASN A 1 531 ? 21.793 72.358 -88.230 1.00 63.91 531 ASN A N 1
ATOM 4261 C CA . ASN A 1 531 ? 20.591 72.779 -88.961 1.00 63.91 531 ASN A CA 1
ATOM 4262 C C . ASN A 1 531 ? 20.221 74.250 -88.701 1.00 63.91 531 ASN A C 1
ATOM 4264 O O . ASN A 1 531 ? 19.828 74.949 -89.634 1.00 63.91 531 ASN A O 1
ATOM 4268 N N . ASP A 1 532 ? 20.406 74.748 -87.478 1.00 61.00 532 ASP A N 1
ATOM 4269 C CA . ASP A 1 532 ? 20.218 76.157 -87.121 1.00 61.00 532 ASP A CA 1
ATOM 4270 C C . ASP A 1 532 ? 21.286 77.036 -87.806 1.00 61.00 532 ASP A C 1
ATOM 4272 O O . ASP A 1 532 ? 20.959 78.107 -88.320 1.00 61.00 532 ASP A O 1
ATOM 4276 N N . LEU A 1 533 ? 22.538 76.566 -87.923 1.00 62.44 533 LEU A N 1
ATOM 4277 C CA . LEU A 1 533 ? 23.594 77.203 -88.723 1.00 62.44 533 LEU A CA 1
ATOM 4278 C C . LEU A 1 533 ? 23.298 77.143 -90.220 1.00 62.44 533 LEU A C 1
ATOM 4280 O O . LEU A 1 533 ? 23.435 78.162 -90.878 1.00 62.44 533 LEU A O 1
ATOM 4284 N N . LYS A 1 534 ? 22.850 76.009 -90.767 1.00 59.97 534 LYS A N 1
ATOM 4285 C CA . LYS A 1 534 ? 22.498 75.855 -92.193 1.00 59.97 534 LYS A CA 1
ATOM 4286 C C . LYS A 1 534 ? 21.303 76.744 -92.563 1.00 59.97 534 LYS A C 1
ATOM 4288 O O . LYS A 1 534 ? 21.310 77.379 -93.614 1.00 59.97 534 LYS A O 1
ATOM 4293 N N . SER A 1 535 ? 20.345 76.898 -91.647 1.00 58.94 535 SER A N 1
ATOM 4294 C CA . SER A 1 535 ? 19.224 77.843 -91.758 1.00 58.94 535 SER A CA 1
ATOM 4295 C C . SER A 1 535 ? 19.669 79.305 -91.620 1.00 58.94 535 SER A C 1
ATOM 4297 O O . SER A 1 535 ? 19.211 80.161 -92.373 1.00 58.94 535 SER A O 1
ATOM 4299 N N . SER A 1 536 ? 20.598 79.603 -90.706 1.00 55.38 536 SER A N 1
ATOM 4300 C CA . SER A 1 536 ? 21.168 80.950 -90.532 1.00 55.38 536 SER A CA 1
ATOM 4301 C C . SER A 1 536 ? 22.093 81.345 -91.686 1.00 55.38 536 SER A C 1
ATOM 4303 O O . SER A 1 536 ? 22.142 82.513 -92.058 1.00 55.38 536 SER A O 1
ATOM 4305 N N . LEU A 1 537 ? 22.787 80.381 -92.292 1.00 54.59 537 LEU A N 1
ATOM 4306 C CA . LEU A 1 537 ? 23.601 80.553 -93.489 1.00 54.59 537 LEU A CA 1
ATOM 4307 C C . LEU A 1 537 ? 22.699 80.798 -94.700 1.00 54.59 537 LEU A C 1
ATOM 4309 O O . LEU A 1 537 ? 22.937 81.753 -95.425 1.00 54.59 537 LEU A O 1
ATOM 4313 N N . ALA A 1 538 ? 21.608 80.039 -94.858 1.00 54.34 538 ALA A N 1
ATOM 4314 C CA . ALA A 1 538 ? 20.584 80.322 -95.866 1.00 54.34 538 ALA A CA 1
ATOM 4315 C C . ALA A 1 538 ? 19.944 81.713 -95.673 1.00 54.34 538 ALA A C 1
ATOM 4317 O O . ALA A 1 538 ? 19.695 82.417 -96.651 1.00 54.34 538 ALA A O 1
ATOM 4318 N N . ALA A 1 539 ? 19.727 82.151 -94.426 1.00 53.34 539 ALA A N 1
ATOM 4319 C CA . ALA A 1 539 ? 19.246 83.498 -94.123 1.00 53.34 539 ALA A CA 1
ATOM 4320 C C . ALA A 1 539 ? 20.285 84.587 -94.456 1.00 53.34 539 ALA A C 1
ATOM 4322 O O . ALA A 1 539 ? 19.934 85.579 -95.090 1.00 53.34 539 ALA A O 1
ATOM 4323 N N . MET A 1 540 ? 21.559 84.400 -94.093 1.00 50.84 540 MET A N 1
ATOM 4324 C CA . MET A 1 540 ? 22.642 85.335 -94.431 1.00 50.84 540 MET A CA 1
ATOM 4325 C C . MET A 1 540 ? 22.896 85.399 -95.939 1.00 50.84 540 MET A C 1
ATOM 4327 O O . MET A 1 540 ? 23.009 86.496 -96.478 1.00 50.84 540 MET A O 1
ATOM 4331 N N . HIS A 1 541 ? 22.901 84.261 -96.639 1.00 50.72 541 HIS A N 1
ATOM 4332 C CA . HIS A 1 541 ? 23.022 84.218 -98.096 1.00 50.72 541 HIS A CA 1
ATOM 4333 C C . HIS A 1 541 ? 21.887 85.022 -98.737 1.00 50.72 541 HIS A C 1
ATOM 4335 O O . HIS A 1 541 ? 22.144 85.927 -99.516 1.00 50.72 541 HIS A O 1
ATOM 4341 N N . LYS A 1 542 ? 20.640 84.818 -98.293 1.00 52.09 542 LYS A N 1
ATOM 4342 C CA . LYS A 1 542 ? 19.460 85.550 -98.782 1.00 52.09 542 LYS A CA 1
ATOM 4343 C C . LYS A 1 542 ? 19.440 87.055 -98.445 1.00 52.09 542 LYS A C 1
ATOM 4345 O O . LYS A 1 542 ? 18.626 87.779 -99.014 1.00 52.09 542 LYS A O 1
ATOM 4350 N N . VAL A 1 543 ? 20.306 87.529 -97.545 1.00 51.56 543 VAL A N 1
ATOM 4351 C CA . VAL A 1 543 ? 20.453 88.952 -97.176 1.00 51.56 543 VAL A CA 1
ATOM 4352 C C . VAL A 1 543 ? 21.656 89.616 -97.859 1.00 51.56 543 VAL A C 1
ATOM 4354 O O . VAL A 1 543 ? 21.582 90.800 -98.176 1.00 51.56 543 VAL A O 1
ATOM 4357 N N . VAL A 1 544 ? 22.749 88.883 -98.100 1.00 49.34 544 VAL A N 1
ATOM 4358 C CA . VAL A 1 544 ? 23.997 89.424 -98.678 1.00 49.34 544 VAL A CA 1
ATOM 4359 C C . VAL A 1 544 ? 24.110 89.148 -100.184 1.00 49.34 544 VAL A C 1
ATOM 4361 O O . VAL A 1 544 ? 24.582 90.001 -100.932 1.00 49.34 544 VAL A O 1
ATOM 4364 N N . PHE A 1 545 ? 23.630 87.991 -100.641 1.00 51.34 545 PHE A N 1
ATOM 4365 C CA . PHE A 1 545 ? 23.690 87.516 -102.024 1.00 51.34 545 PHE A CA 1
ATOM 4366 C C . PHE A 1 545 ? 22.287 87.089 -102.479 1.00 51.34 545 PHE A C 1
ATOM 4368 O O . PHE A 1 545 ? 21.898 85.923 -102.418 1.00 51.34 545 PHE A O 1
ATOM 4375 N N . GLY A 1 546 ? 21.489 88.078 -102.895 1.00 49.66 546 GLY A N 1
ATOM 4376 C CA . GLY A 1 546 ? 20.112 87.899 -103.365 1.00 49.66 546 GLY A CA 1
ATOM 4377 C C . GLY A 1 546 ? 20.024 87.245 -104.747 1.00 49.66 546 GLY A C 1
ATOM 4378 O O . GLY A 1 546 ? 19.627 87.897 -105.708 1.00 49.66 546 GLY A O 1
ATOM 4379 N N . GLY A 1 547 ? 20.407 85.974 -104.838 1.00 49.56 547 GLY A N 1
ATOM 4380 C CA . GLY A 1 547 ? 20.479 85.174 -106.059 1.00 49.56 547 GLY A CA 1
ATOM 4381 C C . GLY A 1 547 ? 21.208 83.856 -105.788 1.00 49.56 547 GLY A C 1
ATOM 4382 O O . GLY A 1 547 ? 21.825 83.699 -104.733 1.00 49.56 547 GLY A O 1
ATOM 4383 N N . ASP A 1 548 ? 21.078 82.899 -106.702 1.00 46.84 548 ASP A N 1
ATOM 4384 C CA . ASP A 1 548 ? 21.521 81.519 -106.484 1.00 46.84 548 ASP A CA 1
ATOM 4385 C C . ASP A 1 548 ? 23.050 81.350 -106.352 1.00 46.84 548 ASP A C 1
ATOM 4387 O O . ASP A 1 548 ? 23.842 82.231 -106.684 1.00 46.84 548 ASP A O 1
ATOM 4391 N N . PHE A 1 549 ? 23.438 80.203 -105.792 1.00 42.38 549 PHE A N 1
ATOM 4392 C CA . PHE A 1 549 ? 24.790 79.865 -105.338 1.00 42.38 549 PHE A CA 1
ATOM 4393 C C . PHE A 1 549 ? 25.779 79.751 -106.517 1.00 42.38 549 PHE A C 1
ATOM 4395 O O . PHE A 1 549 ? 25.582 78.915 -107.398 1.00 42.38 549 PHE A O 1
ATOM 4402 N N . ASP A 1 550 ? 26.845 80.558 -106.515 1.00 44.97 550 ASP A N 1
ATOM 4403 C CA . ASP A 1 550 ? 27.965 80.465 -107.465 1.00 44.97 550 ASP A CA 1
ATOM 4404 C C . ASP A 1 550 ? 29.258 80.118 -106.706 1.00 44.97 550 ASP A C 1
ATOM 4406 O O . ASP A 1 550 ? 29.569 80.686 -105.655 1.00 44.97 550 ASP A O 1
ATOM 4410 N N . GLU A 1 551 ? 30.002 79.142 -107.216 1.00 50.22 551 GLU A N 1
ATOM 4411 C CA . GLU A 1 551 ? 30.859 78.233 -106.435 1.00 50.22 551 GLU A CA 1
ATOM 4412 C C . GLU A 1 551 ? 32.263 78.810 -106.130 1.00 50.22 551 GLU A C 1
ATOM 4414 O O . GLU A 1 551 ? 33.204 78.089 -105.800 1.00 50.22 551 GLU A O 1
ATOM 4419 N N . SER A 1 552 ? 32.435 80.132 -106.262 1.00 51.44 552 SER A N 1
ATOM 4420 C CA . SER A 1 552 ? 33.746 80.791 -106.407 1.00 51.44 552 SER A CA 1
ATOM 4421 C C . SER A 1 552 ? 34.095 81.854 -105.347 1.00 51.44 552 SER A C 1
ATOM 4423 O O . SER A 1 552 ? 35.037 82.629 -105.531 1.00 51.44 552 SER A O 1
ATOM 4425 N N . CYS A 1 553 ? 33.404 81.887 -104.198 1.00 47.00 553 CYS A N 1
ATOM 4426 C CA . CYS A 1 553 ? 33.722 82.812 -103.099 1.00 47.00 553 CYS A CA 1
ATOM 4427 C C . CYS A 1 553 ? 34.380 82.105 -101.897 1.00 47.00 553 CYS A C 1
ATOM 4429 O O . CYS A 1 553 ? 33.776 81.262 -101.233 1.00 47.00 553 CYS A O 1
ATOM 4431 N N . SER A 1 554 ? 35.617 82.487 -101.556 1.00 51.88 554 SER A N 1
ATOM 4432 C CA . SER A 1 554 ? 36.452 81.755 -100.586 1.00 51.88 554 SER A CA 1
ATOM 4433 C C . SER A 1 554 ? 35.928 81.736 -99.145 1.00 51.88 554 SER A C 1
ATOM 4435 O O . SER A 1 554 ? 36.356 80.892 -98.361 1.00 51.88 554 SER A O 1
ATOM 4437 N N . MET A 1 555 ? 34.989 82.609 -98.769 1.00 51.09 555 MET A N 1
ATOM 4438 C CA . MET A 1 555 ? 34.361 82.552 -97.442 1.00 51.09 555 MET A CA 1
ATOM 4439 C C . MET A 1 555 ? 33.224 81.519 -97.371 1.00 51.09 555 MET A C 1
ATOM 4441 O O . MET A 1 555 ? 33.018 80.932 -96.312 1.00 51.09 555 MET A O 1
ATOM 4445 N N . ALA A 1 556 ? 32.556 81.230 -98.497 1.00 52.09 556 ALA A N 1
ATOM 4446 C CA . ALA A 1 556 ? 31.605 80.125 -98.603 1.00 52.09 556 ALA A CA 1
ATOM 4447 C C . ALA A 1 556 ? 32.344 78.780 -98.565 1.00 52.09 556 ALA A C 1
ATOM 4449 O O . ALA A 1 556 ? 32.061 77.970 -97.691 1.00 52.09 556 ALA A O 1
ATOM 4450 N N . ALA A 1 557 ? 33.382 78.602 -99.392 1.00 54.69 557 ALA A N 1
ATOM 4451 C CA . ALA A 1 557 ? 34.183 77.372 -99.426 1.00 54.69 557 ALA A CA 1
ATOM 4452 C C . ALA A 1 557 ? 34.830 77.016 -98.067 1.00 54.69 557 ALA A C 1
ATOM 4454 O O . ALA A 1 557 ? 34.896 75.847 -97.694 1.00 54.69 557 ALA A O 1
ATOM 4455 N N . ASN A 1 558 ? 35.262 78.013 -97.281 1.00 55.72 558 ASN A N 1
ATOM 4456 C CA . ASN A 1 558 ? 35.760 77.783 -95.918 1.00 55.72 558 ASN A CA 1
ATOM 4457 C C . ASN A 1 558 ? 34.643 77.392 -94.928 1.00 55.72 558 ASN A C 1
ATOM 4459 O O . ASN A 1 558 ? 34.873 76.572 -94.043 1.00 55.72 558 ASN A O 1
ATOM 4463 N N . LEU A 1 559 ? 33.431 77.944 -95.058 1.00 54.69 559 LEU A N 1
ATOM 4464 C CA . LEU A 1 559 ? 32.283 77.547 -94.228 1.00 54.69 559 LEU A CA 1
ATOM 4465 C C . LEU A 1 559 ? 31.719 76.179 -94.633 1.00 54.69 559 LEU A C 1
ATOM 4467 O O . LEU A 1 559 ? 31.256 75.431 -93.777 1.00 54.69 559 LEU A O 1
ATOM 4471 N N . GLU A 1 560 ? 31.821 75.822 -95.908 1.00 56.75 560 GLU A N 1
ATOM 4472 C CA . GLU A 1 560 ? 31.473 74.507 -96.437 1.00 56.75 560 GLU A CA 1
ATOM 4473 C C . GLU A 1 560 ? 32.494 73.442 -96.016 1.00 56.75 560 GLU A C 1
ATOM 4475 O O . GLU A 1 560 ? 32.088 72.374 -95.568 1.00 56.75 560 GLU A O 1
ATOM 4480 N N . GLN A 1 561 ? 33.797 73.761 -95.980 1.00 61.19 561 GLN A N 1
ATOM 4481 C CA . GLN A 1 561 ? 34.797 72.938 -95.281 1.00 61.19 561 GLN A CA 1
ATOM 4482 C C . GLN A 1 561 ? 34.497 72.776 -93.785 1.00 61.19 561 GLN A C 1
ATOM 4484 O O . GLN A 1 561 ? 34.743 71.708 -93.231 1.00 61.19 561 GLN A O 1
ATOM 4489 N N . VAL A 1 562 ? 33.974 73.804 -93.108 1.00 59.47 562 VAL A N 1
ATOM 4490 C CA . VAL A 1 562 ? 33.583 73.695 -91.691 1.00 59.47 562 VAL A CA 1
ATOM 4491 C C . VAL A 1 562 ? 32.328 72.835 -91.516 1.00 59.47 562 VAL A C 1
ATOM 4493 O O . VAL A 1 562 ? 32.253 72.106 -90.531 1.00 59.47 562 VAL A O 1
ATOM 4496 N N . LEU A 1 563 ? 31.377 72.866 -92.456 1.00 59.31 563 LEU A N 1
ATOM 4497 C CA . LEU A 1 563 ? 30.196 71.995 -92.442 1.00 59.31 563 LEU A CA 1
ATOM 4498 C C . LEU A 1 563 ? 30.548 70.542 -92.788 1.00 59.31 563 LEU A C 1
ATOM 4500 O O . LEU A 1 563 ? 30.172 69.659 -92.025 1.00 59.31 563 LEU A O 1
ATOM 4504 N N . LEU A 1 564 ? 31.348 70.291 -93.830 1.00 64.12 564 LEU A N 1
ATOM 4505 C CA . LEU A 1 564 ? 31.939 68.972 -94.105 1.00 64.12 564 LEU A CA 1
ATOM 4506 C C . LEU A 1 564 ? 32.731 68.475 -92.892 1.00 64.12 564 LEU A C 1
ATOM 4508 O O . LEU A 1 564 ? 32.460 67.402 -92.379 1.00 64.12 564 LEU A O 1
ATOM 4512 N N . GLY A 1 565 ? 33.591 69.315 -92.314 1.00 64.31 565 GLY A N 1
ATOM 4513 C CA . GLY A 1 565 ? 34.323 69.024 -91.081 1.00 64.31 565 GLY A CA 1
ATOM 4514 C C . GLY A 1 565 ? 33.466 68.945 -89.806 1.00 64.31 565 GLY A C 1
ATOM 4515 O O . GLY A 1 565 ? 34.031 68.755 -88.723 1.00 64.31 565 GLY A O 1
ATOM 4516 N N . ILE A 1 566 ? 32.142 69.101 -89.890 1.00 64.81 566 ILE A N 1
ATOM 4517 C CA . ILE A 1 566 ? 31.163 68.795 -88.835 1.00 64.81 566 ILE A CA 1
ATOM 4518 C C . ILE A 1 566 ? 30.410 67.507 -89.181 1.00 64.81 566 ILE A C 1
ATOM 4520 O O . ILE A 1 566 ? 30.281 66.659 -88.301 1.00 64.81 566 ILE A O 1
ATOM 4524 N N . ASP A 1 567 ? 29.988 67.322 -90.433 1.00 64.50 567 ASP A N 1
ATOM 4525 C CA . ASP A 1 567 ? 29.343 66.095 -90.908 1.00 64.50 567 ASP A CA 1
ATOM 4526 C C . ASP A 1 567 ? 30.316 64.898 -90.838 1.00 64.50 567 ASP A C 1
ATOM 4528 O O . ASP A 1 567 ? 29.957 63.882 -90.252 1.00 64.50 567 ASP A O 1
ATOM 4532 N N . ASP A 1 568 ? 31.589 65.052 -91.228 1.00 67.12 568 ASP A N 1
ATOM 4533 C CA . ASP A 1 568 ? 32.682 64.083 -91.004 1.00 67.12 568 ASP A CA 1
ATOM 4534 C C . ASP A 1 568 ? 32.810 63.689 -89.522 1.00 67.12 568 ASP A C 1
ATOM 4536 O O . ASP A 1 568 ? 33.064 62.532 -89.188 1.00 67.12 568 ASP A O 1
ATOM 4540 N N . LYS A 1 569 ? 32.622 64.648 -88.601 1.00 68.31 569 LYS A N 1
ATOM 4541 C CA . LYS A 1 569 ? 32.677 64.392 -87.150 1.00 68.31 569 LYS A CA 1
ATOM 4542 C C . LYS A 1 569 ? 31.401 63.736 -86.628 1.00 68.31 569 LYS A C 1
ATOM 4544 O O . LYS A 1 569 ? 31.467 62.990 -85.653 1.00 68.31 569 LYS A O 1
ATOM 4549 N N . ILE A 1 570 ? 30.249 64.005 -87.238 1.00 68.62 570 ILE A N 1
ATOM 4550 C CA . ILE A 1 570 ? 28.996 63.302 -86.949 1.00 68.62 570 ILE A CA 1
ATOM 4551 C C . ILE A 1 570 ? 29.116 61.849 -87.420 1.00 68.62 570 ILE A C 1
ATOM 4553 O O . ILE A 1 570 ? 28.784 60.949 -86.648 1.00 68.62 570 ILE A O 1
ATOM 4557 N N . ASP A 1 571 ? 29.665 61.617 -88.612 1.00 68.06 571 ASP A N 1
ATOM 4558 C CA . ASP A 1 571 ? 29.948 60.288 -89.150 1.00 68.06 571 ASP A CA 1
ATOM 4559 C C . ASP A 1 571 ? 30.978 59.545 -88.295 1.00 68.06 571 ASP A C 1
ATOM 4561 O O . ASP A 1 571 ? 30.702 58.425 -87.875 1.00 68.06 571 ASP A O 1
ATOM 4565 N N . ASP A 1 572 ? 32.103 60.160 -87.914 1.00 66.81 572 ASP A N 1
ATOM 4566 C CA . ASP A 1 572 ? 33.063 59.533 -86.995 1.00 66.81 572 ASP A CA 1
ATOM 4567 C C . ASP A 1 572 ? 32.426 59.191 -85.637 1.00 66.81 572 ASP A C 1
ATOM 4569 O O . ASP A 1 572 ? 32.681 58.112 -85.097 1.00 66.81 572 ASP A O 1
ATOM 4573 N N . ILE A 1 573 ? 31.551 60.035 -85.075 1.00 66.75 573 ILE A N 1
ATOM 4574 C CA . ILE A 1 573 ? 30.844 59.708 -83.823 1.00 66.75 573 ILE A CA 1
ATOM 4575 C C . ILE A 1 573 ? 29.840 58.557 -84.030 1.00 66.75 573 ILE A C 1
ATOM 4577 O O . ILE A 1 573 ? 29.756 57.671 -83.175 1.00 66.75 573 ILE A O 1
ATOM 4581 N N . GLN A 1 574 ? 29.122 58.505 -85.157 1.00 64.56 574 GLN A N 1
ATOM 4582 C CA . GLN A 1 574 ? 28.239 57.379 -85.497 1.00 64.56 574 GLN A CA 1
ATOM 4583 C C . GLN A 1 574 ? 29.024 56.076 -85.713 1.00 64.56 574 GLN A C 1
ATOM 4585 O O . GLN A 1 574 ? 28.622 55.020 -85.229 1.00 64.56 574 GLN A O 1
ATOM 4590 N N . LYS A 1 575 ? 30.182 56.151 -86.366 1.00 65.94 575 LYS A N 1
ATOM 4591 C CA . LYS A 1 575 ? 31.111 55.046 -86.646 1.00 65.94 575 LYS A CA 1
ATOM 4592 C C . LYS A 1 575 ? 31.724 54.493 -85.358 1.00 65.94 575 LYS A C 1
ATOM 4594 O O . LYS A 1 575 ? 31.772 53.277 -85.185 1.00 65.94 575 LYS A O 1
ATOM 4599 N N . ASN A 1 576 ? 32.076 55.365 -84.409 1.00 60.25 576 ASN A N 1
ATOM 4600 C CA . ASN A 1 576 ? 32.472 54.983 -83.050 1.00 60.25 576 ASN A CA 1
ATOM 4601 C C . ASN A 1 576 ? 31.312 54.326 -82.273 1.00 60.25 576 ASN A C 1
ATOM 4603 O O . ASN A 1 576 ? 31.508 53.284 -81.651 1.00 60.25 576 ASN A O 1
ATOM 4607 N N . LEU A 1 577 ? 30.087 54.867 -82.337 1.00 62.69 577 LEU A N 1
ATOM 4608 C CA . LEU A 1 577 ? 28.903 54.239 -81.723 1.00 62.69 577 LEU A CA 1
ATOM 4609 C C . LEU A 1 577 ? 28.609 52.850 -82.318 1.00 62.69 577 LEU A C 1
ATOM 4611 O O . LEU A 1 577 ? 28.313 51.912 -81.576 1.00 62.69 577 LEU A O 1
ATOM 4615 N N . TYR A 1 578 ? 28.749 52.695 -83.635 1.00 64.06 578 TYR A N 1
ATOM 4616 C CA . TYR A 1 578 ? 28.591 51.421 -84.334 1.00 64.06 578 TYR A CA 1
ATOM 4617 C C . TYR A 1 578 ? 29.687 50.415 -83.948 1.00 64.06 578 TYR A C 1
ATOM 4619 O O . TYR A 1 578 ? 29.387 49.248 -83.698 1.00 64.06 578 TYR A O 1
ATOM 4627 N N . GLN A 1 579 ? 30.942 50.858 -83.802 1.00 56.59 579 GLN A N 1
ATOM 4628 C CA . GLN A 1 579 ? 32.034 50.027 -83.278 1.00 56.59 579 GLN A CA 1
ATOM 4629 C C . GLN A 1 579 ? 31.792 49.591 -81.824 1.00 56.59 579 GLN A C 1
ATOM 4631 O O . GLN A 1 579 ? 31.991 48.419 -81.512 1.00 56.59 579 GLN A O 1
ATOM 4636 N N . CYS A 1 580 ? 31.282 50.470 -80.955 1.00 53.81 580 CYS A N 1
ATOM 4637 C CA . CYS A 1 580 ? 30.871 50.100 -79.596 1.00 53.81 580 CYS A CA 1
ATOM 4638 C C . CYS A 1 580 ? 29.758 49.037 -79.589 1.00 53.81 580 CYS A C 1
ATOM 4640 O O . CYS A 1 580 ? 29.820 48.100 -78.797 1.00 53.81 580 CYS A O 1
ATOM 4642 N N . GLY A 1 581 ? 28.771 49.138 -80.487 1.00 57.03 581 GLY A N 1
ATOM 4643 C CA . GLY A 1 581 ? 27.751 48.097 -80.663 1.00 57.03 581 GLY A CA 1
ATOM 4644 C C . GLY A 1 581 ? 28.347 46.770 -81.148 1.00 57.03 581 GLY A C 1
ATOM 4645 O O . GLY A 1 581 ? 28.061 45.713 -80.586 1.00 57.03 581 GLY A O 1
ATOM 4646 N N . LYS A 1 582 ? 29.239 46.833 -82.141 1.00 51.12 582 LYS A N 1
ATOM 4647 C CA . LYS A 1 582 ? 29.906 45.671 -82.739 1.00 51.12 582 LYS A CA 1
ATOM 4648 C C . LYS A 1 582 ? 30.797 44.906 -81.742 1.00 51.12 582 LYS A C 1
ATOM 4650 O O . LYS A 1 582 ? 30.789 43.673 -81.728 1.00 51.12 582 LYS A O 1
ATOM 4655 N N . LEU A 1 583 ? 31.491 45.622 -80.852 1.00 51.25 583 LEU A N 1
ATOM 4656 C CA . LEU A 1 583 ? 32.307 45.048 -79.771 1.00 51.25 583 LEU A CA 1
ATOM 4657 C C . LEU A 1 583 ? 31.493 44.269 -78.720 1.00 51.25 583 LEU A C 1
ATOM 4659 O O . LEU A 1 583 ? 32.060 43.432 -78.018 1.00 51.25 583 LEU A O 1
ATOM 4663 N N . CYS A 1 584 ? 30.179 44.500 -78.624 1.00 51.59 584 CYS A N 1
ATOM 4664 C CA . CYS A 1 584 ? 29.283 43.701 -77.784 1.00 51.59 584 CYS A CA 1
ATOM 4665 C C . CYS A 1 584 ? 28.801 42.408 -78.467 1.00 51.59 584 CYS A C 1
ATOM 4667 O O . CYS A 1 584 ? 28.438 41.467 -77.765 1.00 51.59 584 CYS A O 1
ATOM 4669 N N . SER A 1 585 ? 28.795 42.335 -79.805 1.00 47.28 585 SER A N 1
ATOM 4670 C CA . SER A 1 585 ? 28.310 41.162 -80.553 1.00 47.28 585 SER A CA 1
ATOM 4671 C C . SER A 1 585 ? 29.397 40.135 -80.888 1.00 47.28 585 SER A C 1
ATOM 4673 O O . SER A 1 585 ? 29.147 38.937 -80.802 1.00 47.28 585 SER A O 1
ATOM 4675 N N . GLU A 1 586 ? 30.623 40.557 -81.217 1.00 46.56 586 GLU A N 1
ATOM 4676 C CA . GLU A 1 586 ? 31.704 39.646 -81.659 1.00 46.56 586 GLU A CA 1
ATOM 4677 C C . GLU A 1 586 ? 32.414 38.897 -80.507 1.00 46.56 586 GLU A C 1
ATOM 4679 O O . GLU A 1 586 ? 33.548 38.444 -80.650 1.00 46.56 586 GLU A O 1
ATOM 4684 N N . LYS A 1 587 ? 31.759 38.754 -79.346 1.00 50.62 587 LYS A N 1
ATOM 4685 C CA . LYS A 1 587 ? 32.333 38.131 -78.138 1.00 50.62 587 LYS A CA 1
ATOM 4686 C C . LYS A 1 587 ? 31.534 36.946 -77.579 1.00 50.62 587 LYS A C 1
ATOM 4688 O O . LYS A 1 587 ? 31.800 36.521 -76.460 1.00 50.62 587 LYS A O 1
ATOM 4693 N N . PHE A 1 588 ? 30.566 36.435 -78.346 1.00 53.78 588 PHE A N 1
ATOM 4694 C CA . PHE A 1 588 ? 29.578 35.442 -77.895 1.00 53.78 588 PHE A CA 1
ATOM 4695 C C . PHE A 1 588 ? 29.418 34.205 -78.806 1.00 53.78 588 PHE A C 1
ATOM 4697 O O . PHE A 1 588 ? 28.453 33.466 -78.649 1.00 53.78 588 PHE A O 1
ATOM 4704 N N . VAL A 1 589 ? 30.339 33.958 -79.750 1.00 44.97 589 VAL A N 1
ATOM 4705 C CA . VAL A 1 589 ? 30.267 32.802 -80.673 1.00 44.97 589 VAL A CA 1
ATOM 4706 C C . VAL A 1 589 ? 31.614 32.072 -80.753 1.00 44.97 589 VAL A C 1
ATOM 4708 O O . VAL A 1 589 ? 32.391 32.297 -81.676 1.00 44.97 589 VAL A O 1
ATOM 4711 N N . LEU A 1 590 ? 31.880 31.214 -79.763 1.00 40.62 590 LEU A N 1
ATOM 4712 C CA . LEU A 1 590 ? 32.865 30.117 -79.795 1.00 40.62 590 LEU A CA 1
ATOM 4713 C C . LEU A 1 590 ? 32.409 29.000 -78.827 1.00 40.62 590 LEU A C 1
ATOM 4715 O O . LEU A 1 590 ? 33.067 28.717 -77.829 1.00 40.62 590 LEU A O 1
ATOM 4719 N N . GLU A 1 591 ? 31.257 28.393 -79.123 1.00 46.88 591 GLU A N 1
ATOM 4720 C CA . GLU A 1 591 ? 30.807 27.115 -78.547 1.00 46.88 591 GLU A CA 1
ATOM 4721 C C . GLU A 1 591 ? 30.327 26.198 -79.687 1.00 46.88 591 GLU A C 1
ATOM 4723 O O . GLU A 1 591 ? 29.159 26.246 -80.063 1.00 46.88 591 GLU A O 1
ATOM 4728 N N . ASP A 1 592 ? 31.268 25.444 -80.266 1.00 41.62 592 ASP A N 1
ATOM 4729 C CA . ASP A 1 592 ? 31.122 24.120 -80.914 1.00 41.62 592 ASP A CA 1
ATOM 4730 C C . ASP A 1 592 ? 32.534 23.572 -81.244 1.00 41.62 592 ASP A C 1
ATOM 4732 O O . ASP A 1 592 ? 33.344 24.341 -81.818 1.00 41.62 592 ASP A O 1
#

Radius of gyration: 106.08 Å; chains: 1; bounding box: 200×119×321 Å